Protein AF-A0A6N7Y7S5-F1 (afdb_monomer_lite)

Radius of gyration: 32.31 Å; chains: 1; bounding box: 76×88×110 Å

Foldseek 3Di:
DEDALEEQAPLPAEEDDDPDDDDDDPPPFQQERYEFLAEYEYFQAEQAHGGGVPALQGYESYEAEPNGAYEYALAEFDSGRNANYDYPDAYHYDYAYEGECDDNPHPHHDPQCFDDDPDPGDSRDRDPPGPQAQRGACPDPSQAAAAPVRHGGPCDRHAGRHRDHAQWAKDKDWAPFAQFKTKIFMKTTHQDWWKKFKWKDLDPVDTDTFFDIDIHHHRDICPRPGMGIGGRHHGQGKMKMWMKTWHPADDPRHTDIDTHDIDIDTHHHDDPPPDDDDDDDDDDDDDDDDPDQFDWDKDFPDWDDDPVDIDTDIDTGHPPPDDDDDDDDDDWAFDDDVVRGPGTPDDPPDDDDDDDQFDDDDDDDPPDDDDDDTDGDPVNVVVCVVVQKDKDKDFDDDPNHTDDIDIDIDGDDDPDDDDPDDD

pLDDT: mean 79.61, std 14.26, range [39.38, 97.5]

Secondary structure (DSSP, 8-state):
-EEES-EE-TT---EE--SSS------TT---SEEESSEEEEES-EEE----TT-SSS-EEEE--TT-EEEEES-EEES-SSEEEESSSPPEE-S--EEES--S--SB-S---PPP--SSS---PPPTT-TTTT-B-TTSGGGSSB-TTS-BS-SSSSBPSSS----EEEEEEEES--SS-EEEEEEEEESS-EEEEEEEEEETTEEEEEEEEEEE-TTEEEEEEEEEEE-SPPTT-EEEEEEEEEE--BTTBPPEEEE-PPEEEEPPPPP----PPPPP----PPPPPPP-----EEEEEEEEE-SS-EEEEEEEE-STT------------EEEETTEEEEES----PPP-------------TT-------PPPHHHHHHHHHHS-EEEEEEEEETTEEEEEEEEEE-PPPPPPPP----

Structure (mmCIF, N/CA/C/O backbone):
data_AF-A0A6N7Y7S5-F1
#
_entry.id   AF-A0A6N7Y7S5-F1
#
loop_
_atom_site.group_PDB
_atom_site.id
_atom_site.type_symbol
_atom_site.label_atom_id
_atom_site.label_alt_id
_atom_site.label_comp_id
_atom_site.label_asym_id
_atom_site.label_entity_id
_atom_site.label_seq_id
_atom_site.pdbx_PDB_ins_code
_atom_site.Cartn_x
_atom_site.Cartn_y
_atom_site.Cartn_z
_atom_site.occupancy
_atom_site.B_iso_or_equiv
_atom_site.auth_seq_id
_atom_site.auth_comp_id
_atom_site.auth_asym_id
_atom_site.auth_atom_id
_atom_site.pdbx_PDB_model_num
ATOM 1 N N . MET A 1 1 ? 24.677 -1.419 -17.074 1.00 74.38 1 MET A N 1
ATOM 2 C CA . MET A 1 1 ? 24.868 -0.514 -15.920 1.00 74.38 1 MET A CA 1
ATOM 3 C C . MET A 1 1 ? 23.608 -0.544 -15.072 1.00 74.38 1 MET A C 1
ATOM 5 O O . MET A 1 1 ? 22.525 -0.726 -15.621 1.00 74.38 1 MET A O 1
ATOM 9 N N . ALA A 1 2 ? 23.772 -0.437 -13.756 1.00 79.81 2 ALA A N 1
ATOM 10 C CA . ALA A 1 2 ? 22.671 -0.376 -12.804 1.00 79.81 2 ALA A CA 1
ATOM 11 C C . ALA A 1 2 ? 22.521 1.064 -12.305 1.00 79.81 2 ALA A C 1
ATOM 13 O O . ALA A 1 2 ? 23.523 1.727 -12.038 1.00 79.81 2 ALA A O 1
ATOM 14 N N . VAL A 1 3 ? 21.282 1.533 -12.224 1.00 82.44 3 VAL A N 1
ATOM 15 C CA . VAL A 1 3 ? 20.903 2.806 -11.618 1.00 82.44 3 VAL A CA 1
ATOM 16 C C . VAL A 1 3 ? 19.971 2.468 -10.469 1.00 82.44 3 VAL A C 1
ATOM 18 O O . VAL A 1 3 ? 18.962 1.795 -10.683 1.00 82.44 3 VAL A O 1
ATOM 21 N N . SER A 1 4 ? 20.323 2.932 -9.278 1.00 85.12 4 SER A N 1
ATOM 22 C CA . SER A 1 4 ? 19.567 2.679 -8.056 1.00 85.12 4 SER A CA 1
ATOM 23 C C . SER A 1 4 ? 19.145 3.998 -7.417 1.00 85.12 4 SER A C 1
ATOM 25 O O . SER A 1 4 ? 19.856 5.000 -7.561 1.00 85.12 4 SER A O 1
ATOM 27 N N . ASP A 1 5 ? 17.980 4.015 -6.767 1.00 80.56 5 ASP A N 1
ATOM 28 C CA . ASP A 1 5 ? 17.544 5.089 -5.858 1.00 80.56 5 ASP A CA 1
ATOM 29 C C . ASP A 1 5 ? 17.634 6.493 -6.481 1.00 80.56 5 ASP A C 1
ATOM 31 O O . ASP A 1 5 ? 18.058 7.476 -5.871 1.00 80.56 5 ASP A O 1
ATOM 35 N N . SER A 1 6 ? 17.280 6.589 -7.765 1.00 84.44 6 SER A N 1
ATOM 36 C CA . SER A 1 6 ? 17.500 7.786 -8.576 1.00 84.44 6 SER A CA 1
ATOM 37 C C . SER A 1 6 ? 16.208 8.356 -9.142 1.00 84.44 6 SER A C 1
ATOM 39 O O . SER A 1 6 ? 15.265 7.630 -9.444 1.00 84.44 6 SER A O 1
ATOM 41 N N . THR A 1 7 ? 16.182 9.675 -9.336 1.00 84.44 7 THR A N 1
ATOM 42 C CA . THR A 1 7 ? 15.097 10.356 -10.046 1.00 84.44 7 THR A CA 1
ATOM 43 C C . THR A 1 7 ? 15.572 10.767 -11.432 1.00 84.44 7 THR A C 1
ATOM 45 O O . THR A 1 7 ? 16.538 11.521 -11.554 1.00 84.44 7 THR A O 1
ATOM 48 N N . ILE A 1 8 ? 14.873 10.291 -12.461 1.00 85.69 8 ILE A N 1
ATOM 49 C CA . ILE A 1 8 ? 15.098 10.615 -13.870 1.00 85.69 8 ILE A CA 1
ATOM 50 C C . ILE A 1 8 ? 13.936 11.486 -14.356 1.00 85.69 8 ILE A C 1
ATOM 52 O O . ILE A 1 8 ? 12.806 11.010 -14.486 1.00 85.69 8 ILE A O 1
ATOM 56 N N . THR A 1 9 ? 14.221 12.765 -14.598 1.00 80.56 9 THR A N 1
ATOM 57 C CA . THR A 1 9 ? 13.227 13.792 -14.941 1.00 80.56 9 THR A CA 1
ATOM 58 C C . THR A 1 9 ? 13.807 14.847 -15.873 1.00 80.56 9 THR A C 1
ATOM 60 O O . THR A 1 9 ? 15.029 14.981 -15.980 1.00 80.56 9 THR A O 1
ATOM 63 N N . GLU A 1 10 ? 12.931 15.610 -16.533 1.00 68.44 10 GLU A N 1
ATOM 64 C CA . GLU A 1 10 ? 13.286 16.744 -17.402 1.00 68.44 10 GLU A CA 1
ATOM 65 C C . GLU A 1 10 ? 14.300 16.390 -18.502 1.00 68.44 10 GLU A C 1
ATOM 67 O O . GLU A 1 10 ? 15.101 17.225 -18.922 1.00 68.44 10 GLU A O 1
ATOM 72 N N . ASN A 1 11 ? 14.303 15.138 -18.966 1.00 66.44 11 ASN A N 1
ATOM 73 C CA . ASN A 1 11 ? 15.249 14.628 -19.965 1.00 66.44 11 ASN A CA 1
ATOM 74 C C . ASN A 1 11 ? 16.721 14.628 -19.516 1.00 66.44 11 ASN A C 1
ATOM 76 O O . ASN A 1 11 ? 17.601 14.419 -20.359 1.00 66.44 11 ASN A O 1
ATOM 80 N N . ARG A 1 12 ? 17.003 14.838 -18.219 1.00 59.28 12 ARG A N 1
ATOM 81 C CA . ARG A 1 12 ? 18.354 14.825 -17.620 1.00 59.28 12 ARG A CA 1
ATOM 82 C C . ARG A 1 12 ? 18.854 13.414 -17.276 1.00 59.28 12 ARG A C 1
ATOM 84 O O . ARG A 1 12 ? 19.625 13.252 -16.334 1.00 59.28 12 ARG A O 1
ATOM 91 N N . GLY A 1 13 ? 18.346 12.381 -17.941 1.00 61.25 13 GLY A N 1
ATOM 92 C CA . GLY A 1 13 ? 18.561 11.011 -17.489 1.00 61.25 13 GLY A CA 1
ATOM 93 C C . GLY A 1 13 ? 19.806 10.316 -18.026 1.00 61.25 13 GLY A C 1
ATOM 94 O O . GLY A 1 13 ? 20.818 10.946 -18.326 1.00 61.25 13 GLY A O 1
ATOM 95 N N . VAL A 1 14 ? 19.744 8.985 -18.033 1.00 58.94 14 VAL A N 1
ATOM 96 C CA . VAL A 1 14 ? 20.901 8.088 -18.142 1.00 58.94 14 VAL A CA 1
ATOM 97 C C . VAL A 1 14 ? 20.966 7.470 -19.537 1.00 58.94 14 VAL A C 1
ATOM 99 O O . VAL A 1 14 ? 20.040 6.769 -19.949 1.00 58.94 14 VAL A O 1
ATOM 102 N N . ASP A 1 15 ? 22.094 7.670 -20.219 1.00 60.06 15 ASP A N 1
ATOM 103 C CA . ASP A 1 15 ? 22.395 7.054 -21.511 1.00 60.06 15 ASP A CA 1
ATOM 104 C C . ASP A 1 15 ? 23.381 5.891 -21.317 1.00 60.06 15 ASP A C 1
ATOM 106 O O . ASP A 1 15 ? 24.509 6.088 -20.860 1.00 60.06 15 ASP A O 1
ATOM 110 N N . ILE A 1 16 ? 22.976 4.665 -21.674 1.00 56.81 16 ILE A N 1
ATOM 111 C CA . ILE A 1 16 ? 23.876 3.501 -21.678 1.00 56.81 16 ILE A CA 1
ATOM 112 C C . ILE A 1 16 ? 24.159 3.082 -23.115 1.00 56.81 16 ILE A C 1
ATOM 114 O O . ILE A 1 16 ? 23.299 2.517 -23.794 1.00 56.81 16 ILE A O 1
ATOM 118 N N . VAL A 1 17 ? 25.407 3.285 -23.536 1.00 52.34 17 VAL A N 1
ATOM 119 C CA . VAL A 1 17 ? 25.946 2.823 -24.821 1.00 52.34 17 VAL A CA 1
ATOM 120 C C . VAL A 1 17 ? 26.810 1.570 -24.579 1.00 52.34 17 VAL A C 1
ATOM 122 O O . VAL A 1 17 ? 27.576 1.551 -23.612 1.00 52.34 17 VAL A O 1
ATOM 125 N N . PRO A 1 18 ? 26.698 0.494 -25.384 1.00 45.72 18 PRO A N 1
ATOM 126 C CA . PRO A 1 18 ? 27.537 -0.695 -25.224 1.00 45.72 18 PRO A CA 1
ATOM 127 C C . PRO A 1 18 ? 29.021 -0.413 -25.522 1.00 45.72 18 PRO A C 1
ATOM 129 O O . PRO A 1 18 ? 29.361 0.452 -26.324 1.00 45.72 18 PRO A O 1
ATOM 132 N N . ALA A 1 19 ? 29.911 -1.187 -24.890 1.00 45.06 19 ALA A N 1
ATOM 133 C CA . ALA A 1 19 ? 31.362 -0.969 -24.887 1.00 45.06 19 ALA A CA 1
ATOM 134 C C . ALA A 1 19 ? 32.090 -1.246 -26.225 1.00 45.06 19 ALA A C 1
ATOM 136 O O . ALA A 1 19 ? 33.309 -1.113 -26.282 1.00 45.06 19 ALA A O 1
ATOM 137 N N . ALA A 1 20 ? 31.396 -1.621 -27.305 1.00 40.53 20 ALA A N 1
ATOM 138 C CA . ALA A 1 20 ? 32.032 -1.845 -28.603 1.00 40.53 20 ALA A CA 1
ATOM 139 C C . ALA A 1 20 ? 31.062 -1.629 -29.777 1.00 40.53 20 ALA A C 1
ATOM 141 O O . ALA A 1 20 ? 30.083 -2.356 -29.906 1.00 40.53 20 ALA A O 1
ATOM 142 N N . GLY A 1 21 ? 31.401 -0.681 -30.661 1.00 43.31 21 GLY A N 1
ATOM 143 C CA . GLY A 1 21 ? 30.935 -0.630 -32.054 1.00 43.31 21 GLY A CA 1
ATOM 144 C C . GLY A 1 21 ? 29.543 -0.034 -32.304 1.00 43.31 21 GLY A C 1
ATOM 145 O O . GLY A 1 21 ? 28.537 -0.707 -32.136 1.00 43.31 21 GLY A O 1
ATOM 146 N N . GLN A 1 22 ? 29.530 1.224 -32.763 1.00 50.66 22 GLN A N 1
ATOM 147 C CA . GLN A 1 22 ? 28.473 1.951 -33.499 1.00 50.66 22 GLN A CA 1
ATOM 148 C C . GLN A 1 22 ? 27.011 1.454 -33.378 1.00 50.66 22 GLN A C 1
ATOM 150 O O . GLN A 1 22 ? 26.547 0.628 -34.158 1.00 50.66 22 GLN A O 1
ATOM 155 N N . VAL A 1 23 ? 26.242 2.108 -32.504 1.00 47.88 23 VAL A N 1
ATOM 156 C CA . VAL A 1 23 ? 24.767 2.219 -32.541 1.00 47.88 23 VAL A CA 1
ATOM 157 C C . VAL A 1 23 ? 24.450 3.707 -32.306 1.00 47.88 23 VAL A C 1
ATOM 159 O O . VAL A 1 23 ? 25.206 4.347 -31.568 1.00 47.88 23 VAL A O 1
ATOM 162 N N . PRO A 1 24 ? 23.445 4.303 -32.986 1.00 48.78 24 PRO A N 1
ATOM 163 C CA . PRO A 1 24 ? 23.328 5.752 -33.128 1.00 48.78 24 PRO A CA 1
ATOM 164 C C . PRO A 1 24 ? 23.292 6.450 -31.773 1.00 48.78 24 PRO A C 1
ATOM 166 O O . PRO A 1 24 ? 22.619 5.996 -30.845 1.00 48.78 24 PRO A O 1
ATOM 169 N N . ALA A 1 25 ? 24.008 7.574 -31.692 1.00 51.72 25 ALA A N 1
ATOM 170 C CA . ALA A 1 25 ? 23.826 8.553 -30.632 1.00 51.72 25 ALA A CA 1
ATOM 171 C C . ALA A 1 25 ? 22.325 8.769 -30.396 1.00 51.72 25 ALA A C 1
ATOM 173 O O . ALA A 1 25 ? 21.557 8.750 -31.366 1.00 51.72 25 ALA A O 1
ATOM 174 N N . ARG A 1 26 ? 21.923 8.960 -29.128 1.00 58.78 26 ARG A N 1
ATOM 175 C CA . ARG A 1 26 ? 20.550 9.321 -28.746 1.00 58.78 26 ARG A CA 1
ATOM 176 C C . ARG A 1 26 ? 20.008 10.293 -29.797 1.00 58.78 26 ARG A C 1
ATOM 178 O O . ARG A 1 26 ? 20.621 11.352 -29.967 1.00 58.78 26 ARG A O 1
ATOM 185 N N . PRO A 1 27 ? 18.951 9.941 -30.554 1.00 57.91 27 PRO A N 1
ATOM 186 C CA . PRO A 1 27 ? 18.472 10.820 -31.604 1.00 57.91 27 PRO A CA 1
ATOM 187 C C . PRO A 1 27 ? 18.160 12.172 -30.967 1.00 57.91 27 PRO A C 1
ATOM 189 O O . PRO A 1 27 ? 17.382 12.256 -30.009 1.00 57.91 27 PRO A O 1
ATOM 192 N N . ALA A 1 28 ? 18.861 13.212 -31.419 1.00 57.22 28 ALA A N 1
ATOM 193 C CA . ALA A 1 28 ? 18.801 14.513 -30.777 1.00 57.22 28 ALA A CA 1
ATOM 194 C C . ALA A 1 28 ? 17.340 14.986 -30.725 1.00 57.22 28 ALA A C 1
ATOM 196 O O . ALA A 1 28 ? 16.651 15.039 -31.743 1.00 57.22 28 ALA A O 1
ATOM 197 N N . GLY A 1 29 ? 16.861 15.319 -29.524 1.00 61.16 29 GLY A N 1
ATOM 198 C CA . GLY A 1 29 ? 15.544 15.924 -29.341 1.00 61.16 29 GLY A CA 1
ATOM 199 C C . GLY A 1 29 ? 14.352 14.970 -29.229 1.00 61.16 29 GLY A C 1
ATOM 200 O O . GLY A 1 29 ? 13.237 15.442 -29.429 1.00 61.16 29 GLY A O 1
ATOM 201 N N . LEU A 1 30 ? 14.529 13.685 -28.893 1.00 67.69 30 LEU A N 1
ATOM 202 C CA . LEU A 1 30 ? 13.389 12.813 -28.550 1.00 67.69 30 LEU A CA 1
ATOM 203 C C . LEU A 1 30 ? 12.835 13.054 -27.138 1.00 67.69 30 LEU A C 1
ATOM 205 O O . LEU A 1 30 ? 11.641 12.882 -26.933 1.00 67.69 30 LEU A O 1
ATOM 209 N N . GLY A 1 31 ? 13.656 13.524 -26.192 1.00 74.00 31 GLY A N 1
ATOM 210 C CA . GLY A 1 31 ? 13.211 13.792 -24.817 1.00 74.00 31 GLY A CA 1
ATOM 211 C C . GLY A 1 31 ? 12.980 12.534 -23.980 1.00 74.00 31 GLY A C 1
ATOM 212 O O . GLY A 1 31 ? 12.105 12.522 -23.122 1.00 74.00 31 GLY A O 1
ATOM 213 N N . ASP A 1 32 ? 13.732 11.462 -24.248 1.00 82.75 32 ASP A N 1
ATOM 214 C CA . ASP A 1 32 ? 13.646 10.249 -23.434 1.00 82.75 32 ASP A CA 1
ATOM 215 C C . ASP A 1 32 ? 14.318 10.432 -22.069 1.00 82.75 32 ASP A C 1
ATOM 217 O O . ASP A 1 32 ? 15.355 11.090 -21.980 1.00 82.75 32 ASP A O 1
ATOM 221 N N . GLY A 1 33 ? 13.765 9.836 -21.015 1.00 83.06 33 GLY A N 1
ATOM 222 C CA . GLY A 1 33 ? 14.380 9.827 -19.689 1.00 83.06 33 GLY A CA 1
ATOM 223 C C . GLY A 1 33 ? 15.610 8.926 -19.646 1.00 83.06 33 GLY A C 1
ATOM 224 O O . GLY A 1 33 ? 16.704 9.384 -19.351 1.00 83.06 33 GLY A O 1
ATOM 225 N N . ALA A 1 34 ? 15.457 7.647 -19.966 1.00 87.69 34 ALA A N 1
ATOM 226 C CA . ALA A 1 34 ? 16.543 6.675 -20.010 1.00 87.69 34 ALA A CA 1
ATOM 227 C C . ALA A 1 34 ? 16.622 6.018 -21.390 1.00 87.69 34 ALA A C 1
ATOM 229 O O . ALA A 1 34 ? 15.603 5.570 -21.914 1.00 87.69 34 ALA A O 1
ATOM 230 N N . TYR A 1 35 ? 17.827 5.911 -21.953 1.00 86.50 35 TYR A N 1
ATOM 231 C CA . TYR A 1 35 ? 18.064 5.262 -23.244 1.00 86.50 35 TYR A CA 1
ATOM 232 C C . TYR A 1 35 ? 18.955 4.025 -23.067 1.00 86.50 35 TYR A C 1
ATOM 234 O O . TYR A 1 35 ? 20.133 4.118 -22.712 1.00 86.50 35 TYR A O 1
ATOM 242 N N . ALA A 1 36 ? 18.383 2.842 -23.301 1.00 87.19 36 ALA A N 1
ATOM 243 C CA . ALA A 1 36 ? 18.992 1.555 -22.975 1.00 87.19 36 ALA A CA 1
ATOM 244 C C . ALA A 1 36 ? 19.495 0.803 -24.220 1.00 87.19 36 ALA A C 1
ATOM 246 O O . ALA A 1 36 ? 18.997 -0.275 -24.529 1.00 87.19 36 ALA A O 1
ATOM 247 N N . ALA A 1 37 ? 20.485 1.345 -24.942 1.00 80.94 37 ALA A N 1
ATOM 248 C CA . ALA A 1 37 ? 21.105 0.649 -26.083 1.00 80.94 37 ALA A CA 1
ATOM 249 C C . ALA A 1 37 ? 22.020 -0.520 -25.674 1.00 80.94 37 ALA A C 1
ATOM 251 O O . ALA A 1 37 ? 22.320 -1.386 -26.492 1.00 80.94 37 ALA A O 1
ATOM 252 N N . GLY A 1 38 ? 22.458 -0.550 -24.413 1.00 81.88 38 GLY A N 1
ATOM 253 C CA . GLY A 1 38 ? 23.060 -1.715 -23.759 1.00 81.88 38 GLY A CA 1
ATOM 254 C C . GLY A 1 38 ? 22.112 -2.358 -22.739 1.00 81.88 38 GLY A C 1
ATOM 255 O O . GLY A 1 38 ? 20.896 -2.220 -22.827 1.00 81.88 38 GLY A O 1
ATOM 256 N N . THR A 1 39 ? 22.662 -3.049 -21.737 1.00 87.50 39 THR A N 1
ATOM 257 C CA . THR A 1 39 ? 21.876 -3.550 -20.595 1.00 87.50 39 THR A CA 1
ATOM 258 C C . THR A 1 39 ? 21.743 -2.481 -19.510 1.00 87.50 39 THR A C 1
ATOM 260 O O . THR A 1 39 ? 22.744 -2.068 -18.913 1.00 87.50 39 THR A O 1
ATOM 263 N N . LEU A 1 40 ? 20.505 -2.073 -19.235 1.00 88.56 40 LEU A N 1
ATOM 264 C CA . LEU A 1 40 ? 20.101 -1.175 -18.155 1.00 88.56 40 LEU A CA 1
ATOM 265 C C . LEU A 1 40 ? 19.357 -1.959 -17.066 1.00 88.56 40 LEU A C 1
ATOM 267 O O . LEU A 1 40 ? 18.419 -2.698 -17.357 1.00 88.56 40 LEU A O 1
ATOM 271 N N . THR A 1 41 ? 19.720 -1.745 -15.808 1.00 91.75 41 THR A N 1
ATOM 272 C CA . THR A 1 41 ? 18.894 -2.155 -14.665 1.00 91.75 41 THR A CA 1
ATOM 273 C C . THR A 1 41 ? 18.502 -0.909 -13.893 1.00 91.75 41 THR A C 1
ATOM 275 O O . THR A 1 41 ? 19.378 -0.122 -13.539 1.00 91.75 41 THR A O 1
ATOM 278 N N . LEU A 1 42 ? 17.205 -0.731 -13.656 1.00 91.50 42 LEU A N 1
ATOM 279 C CA . LEU A 1 42 ? 16.669 0.304 -12.782 1.00 91.50 42 LEU A CA 1
ATOM 280 C C . LEU A 1 42 ? 16.148 -0.356 -11.512 1.00 91.50 42 LEU A C 1
ATOM 282 O O . LEU A 1 42 ? 15.277 -1.226 -11.584 1.00 91.50 42 LEU A O 1
ATOM 286 N N . ASP A 1 43 ? 16.686 0.076 -10.381 1.00 92.25 43 ASP A N 1
ATOM 287 C CA . ASP A 1 43 ? 16.325 -0.402 -9.056 1.00 92.25 43 ASP A CA 1
ATOM 288 C C . ASP A 1 43 ? 15.853 0.772 -8.192 1.00 92.25 43 ASP A C 1
ATOM 290 O O . ASP A 1 43 ? 16.470 1.836 -8.226 1.00 92.25 43 ASP A O 1
ATOM 294 N N . GLY A 1 44 ? 14.720 0.643 -7.503 1.00 90.56 44 GLY A N 1
ATOM 295 C CA . GLY A 1 44 ? 14.198 1.699 -6.625 1.00 90.56 44 GLY A CA 1
ATOM 296 C C . GLY A 1 44 ? 14.195 3.093 -7.268 1.00 90.56 44 GLY A C 1
ATOM 297 O O . GLY A 1 44 ? 14.597 4.056 -6.638 1.00 90.56 44 GLY A O 1
ATOM 298 N N . THR A 1 45 ? 13.853 3.223 -8.554 1.00 91.31 45 THR A N 1
ATOM 299 C CA . THR A 1 45 ? 14.074 4.454 -9.346 1.00 91.31 45 THR A CA 1
ATOM 300 C C . THR A 1 45 ? 12.747 5.080 -9.775 1.00 91.31 45 THR A C 1
ATOM 302 O O . THR A 1 45 ? 11.822 4.373 -10.181 1.00 91.31 45 THR A O 1
ATOM 305 N N . THR A 1 46 ? 12.648 6.413 -9.729 1.00 91.06 46 THR A N 1
ATOM 306 C CA . THR A 1 46 ? 11.500 7.167 -10.262 1.00 91.06 46 THR A CA 1
ATOM 307 C C . THR A 1 46 ? 11.844 7.734 -11.638 1.00 91.06 46 THR A C 1
ATOM 309 O O . THR A 1 46 ? 12.817 8.473 -11.774 1.00 91.06 46 THR A O 1
ATOM 312 N N . VAL A 1 47 ? 11.030 7.436 -12.652 1.00 90.94 47 VAL A N 1
ATOM 313 C CA . VAL A 1 47 ? 11.169 7.963 -14.020 1.00 90.94 47 VAL A CA 1
ATOM 314 C C . VAL A 1 47 ? 9.907 8.725 -14.403 1.00 90.94 47 VAL A C 1
ATOM 316 O O . VAL A 1 47 ? 8.879 8.121 -14.721 1.00 90.94 47 VAL A O 1
ATOM 319 N N . ALA A 1 48 ? 9.960 10.054 -14.382 1.00 88.44 48 ALA A N 1
ATOM 320 C CA . ALA A 1 48 ? 8.780 10.860 -14.667 1.00 88.44 48 ALA A CA 1
ATOM 321 C C . ALA A 1 48 ? 9.087 12.187 -15.343 1.00 88.44 48 ALA A C 1
ATOM 323 O O . ALA A 1 48 ? 10.210 12.670 -15.287 1.00 88.44 48 ALA A O 1
ATOM 324 N N . TYR A 1 49 ? 8.063 12.783 -15.955 1.00 85.12 49 TYR A N 1
ATOM 325 C CA . TYR A 1 49 ? 8.136 14.102 -16.589 1.00 85.12 49 TYR A CA 1
ATOM 326 C C . TYR A 1 49 ? 9.203 14.220 -17.691 1.00 85.12 49 TYR A C 1
ATOM 328 O O . TYR A 1 49 ? 9.642 15.323 -18.021 1.00 85.12 49 TYR A O 1
ATOM 336 N N . ASN A 1 50 ? 9.592 13.102 -18.310 1.00 84.75 50 ASN A N 1
ATOM 337 C CA . ASN A 1 50 ? 10.470 13.097 -19.479 1.00 84.75 50 ASN A CA 1
ATOM 338 C C . ASN A 1 50 ? 9.631 13.256 -20.744 1.00 84.75 50 ASN A C 1
ATOM 340 O O . ASN A 1 50 ? 8.659 12.529 -20.954 1.00 84.75 50 ASN A O 1
ATOM 344 N N . HIS A 1 51 ? 9.964 14.265 -21.534 1.00 82.69 51 HIS A N 1
ATOM 345 C CA . HIS A 1 51 ? 9.222 14.665 -22.717 1.00 82.69 51 HIS A CA 1
ATOM 346 C C . HIS A 1 51 ? 10.099 15.556 -23.595 1.00 82.69 51 HIS A C 1
ATOM 348 O O . HIS A 1 51 ? 10.903 16.345 -23.103 1.00 82.69 51 HIS A O 1
ATOM 354 N N . ARG A 1 52 ? 9.932 15.498 -24.912 1.00 82.19 52 ARG A N 1
ATOM 355 C CA . ARG A 1 52 ? 10.637 16.385 -25.841 1.00 82.19 52 ARG A CA 1
ATOM 356 C C . ARG A 1 52 ? 10.386 17.855 -25.476 1.00 82.19 52 ARG A C 1
ATOM 358 O O . ARG A 1 52 ? 9.229 18.232 -25.301 1.00 82.19 52 ARG A O 1
ATOM 365 N N . PRO A 1 53 ? 11.416 18.722 -25.448 1.00 75.62 53 PRO A N 1
ATOM 366 C CA . PRO A 1 53 ? 11.203 20.155 -25.263 1.00 75.62 53 PRO A CA 1
ATOM 367 C C . PRO A 1 53 ? 10.150 20.698 -26.242 1.00 75.62 53 PRO A C 1
ATOM 369 O O . PRO A 1 53 ? 10.261 20.506 -27.454 1.00 75.62 53 PRO A O 1
ATOM 372 N N . GLY A 1 54 ? 9.102 21.333 -25.709 1.00 71.50 54 GLY A N 1
ATOM 373 C CA . GLY A 1 54 ? 7.981 21.857 -26.498 1.00 71.50 54 GLY A CA 1
ATOM 374 C C . GLY A 1 54 ? 6.917 20.830 -26.913 1.00 71.50 54 GLY A C 1
ATOM 375 O O . GLY A 1 54 ? 6.042 21.169 -27.705 1.00 71.50 54 GLY A O 1
ATOM 376 N N . SER A 1 55 ? 6.954 19.590 -26.410 1.00 71.50 55 SER A N 1
ATOM 377 C CA . SER A 1 55 ? 5.906 18.590 -26.644 1.00 71.50 55 SER A CA 1
ATOM 378 C C . SER A 1 55 ? 5.658 17.717 -25.419 1.00 71.50 55 SER A C 1
ATOM 380 O O . SER A 1 55 ? 6.569 17.078 -24.913 1.00 71.50 55 SER A O 1
ATOM 382 N N . THR A 1 56 ? 4.401 17.607 -24.992 1.00 70.12 56 THR A N 1
ATOM 383 C CA . THR A 1 56 ? 3.964 16.684 -23.929 1.00 70.12 56 THR A CA 1
ATOM 384 C C . THR A 1 56 ? 3.560 15.308 -24.455 1.00 70.12 56 THR A C 1
ATOM 386 O O . THR A 1 56 ? 3.093 14.480 -23.687 1.00 70.12 56 THR A O 1
ATOM 389 N N . THR A 1 57 ? 3.700 15.057 -25.759 1.00 74.69 57 THR A N 1
ATOM 390 C CA . THR A 1 57 ? 3.229 13.824 -26.424 1.00 7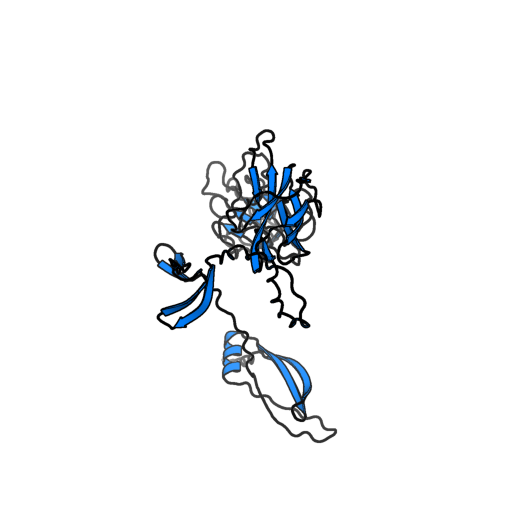4.69 57 THR A CA 1
ATOM 391 C C . THR A 1 57 ? 4.348 13.061 -27.125 1.00 74.69 57 THR A C 1
ATOM 393 O O . THR A 1 57 ? 4.102 12.042 -27.763 1.00 74.69 57 THR A O 1
ATOM 396 N N . VAL A 1 58 ? 5.583 13.558 -27.032 1.00 73.00 58 VAL A N 1
ATOM 397 C CA . VAL A 1 58 ? 6.777 12.984 -27.660 1.00 73.00 58 VAL A CA 1
ATOM 398 C C . VAL A 1 58 ? 7.835 12.795 -26.577 1.00 73.00 58 VAL A C 1
ATOM 400 O O . VAL A 1 58 ? 7.980 13.661 -25.717 1.00 73.00 58 VAL A O 1
ATOM 403 N N . GLY A 1 59 ? 8.558 11.677 -26.626 1.00 76.56 59 GLY A N 1
ATOM 404 C CA . GLY A 1 59 ? 9.561 11.293 -25.629 1.00 76.56 59 GLY A CA 1
ATOM 405 C C . GLY A 1 59 ? 9.017 10.315 -24.601 1.00 76.56 59 GLY A C 1
ATOM 406 O O . GLY A 1 59 ? 7.881 10.443 -24.141 1.00 76.56 59 GLY A O 1
ATOM 407 N N . SER A 1 60 ? 9.815 9.302 -24.285 1.00 87.06 60 SER A N 1
ATOM 408 C CA . SER A 1 60 ? 9.446 8.233 -23.367 1.00 87.06 60 SER A CA 1
ATOM 409 C C . SER A 1 60 ? 10.165 8.344 -22.024 1.00 87.06 60 SER A C 1
ATOM 411 O O . SER A 1 60 ? 11.208 8.975 -21.897 1.00 87.06 60 SER A O 1
ATOM 413 N N . GLY A 1 61 ? 9.633 7.709 -20.983 1.00 89.12 61 GLY A N 1
ATOM 414 C CA . GLY A 1 61 ? 10.389 7.542 -19.743 1.00 89.12 61 GLY A CA 1
ATOM 415 C C . GLY A 1 61 ? 11.643 6.702 -19.983 1.00 89.12 61 GLY A C 1
ATOM 416 O O . GLY A 1 61 ? 12.745 7.114 -19.637 1.00 89.12 61 GLY A O 1
ATOM 417 N N . ILE A 1 62 ? 11.469 5.531 -20.594 1.00 91.25 62 ILE A N 1
ATOM 418 C CA . ILE A 1 62 ? 12.510 4.532 -20.839 1.00 91.25 62 ILE A CA 1
ATOM 419 C C . ILE A 1 62 ? 12.390 4.047 -22.288 1.00 91.25 62 ILE A C 1
ATOM 421 O O . ILE A 1 62 ? 11.417 3.379 -22.634 1.00 91.25 62 ILE A O 1
ATOM 425 N N . HIS A 1 63 ? 13.394 4.319 -23.116 1.00 89.75 63 HIS A N 1
ATOM 426 C CA . HIS A 1 63 ? 13.465 3.826 -24.488 1.00 89.75 63 HIS A CA 1
ATOM 427 C C . HIS A 1 63 ? 14.468 2.672 -24.599 1.00 89.75 63 HIS A C 1
ATOM 429 O O . HIS A 1 63 ? 15.641 2.816 -24.236 1.00 89.75 63 HIS A O 1
ATOM 435 N N . VAL A 1 64 ? 14.026 1.529 -25.131 1.00 89.19 64 VAL A N 1
ATOM 436 C CA . VAL A 1 64 ? 14.876 0.352 -25.366 1.00 89.19 64 VAL A CA 1
ATOM 437 C C . VAL A 1 64 ? 14.952 0.057 -26.870 1.00 89.19 64 VAL A C 1
ATOM 439 O O . VAL A 1 64 ? 14.058 -0.596 -27.418 1.00 89.19 64 VAL A O 1
ATOM 442 N N . PRO A 1 65 ? 16.006 0.522 -27.567 1.00 87.06 65 PRO A N 1
ATOM 443 C CA . PRO A 1 65 ? 16.168 0.286 -28.995 1.00 87.06 65 PRO A CA 1
ATOM 444 C C . PRO A 1 65 ? 16.525 -1.182 -29.280 1.00 87.06 65 PRO A C 1
ATOM 446 O O . PRO A 1 65 ? 16.800 -1.982 -28.381 1.00 87.06 65 PRO A O 1
ATOM 449 N N . ALA A 1 66 ? 16.563 -1.548 -30.562 1.00 86.44 66 ALA A N 1
ATOM 450 C CA . ALA A 1 66 ? 17.019 -2.872 -30.979 1.00 86.44 66 ALA A CA 1
ATOM 451 C C . ALA A 1 66 ? 18.456 -3.142 -30.491 1.00 86.44 66 ALA A C 1
ATOM 453 O O . ALA A 1 66 ? 19.331 -2.289 -30.616 1.00 86.44 66 ALA A O 1
ATOM 454 N N . GLY A 1 67 ? 18.691 -4.336 -29.936 1.00 83.75 67 GLY A N 1
ATOM 455 C CA . GLY A 1 67 ? 19.976 -4.716 -29.330 1.00 83.75 67 GLY A CA 1
ATOM 456 C C . GLY A 1 67 ? 20.144 -4.290 -27.865 1.00 83.75 67 GLY A C 1
ATOM 457 O O . GLY A 1 67 ? 21.070 -4.760 -27.207 1.00 83.75 67 GLY A O 1
ATOM 458 N N . GLY A 1 68 ? 19.229 -3.468 -27.346 1.00 87.12 68 GLY A N 1
ATOM 459 C CA . GLY A 1 68 ? 19.174 -3.050 -25.951 1.00 87.12 68 GLY A CA 1
ATOM 460 C C . GLY A 1 68 ? 18.433 -4.020 -25.031 1.00 87.12 68 GLY A C 1
ATOM 461 O O . GLY A 1 68 ? 17.751 -4.946 -25.472 1.00 87.12 68 GLY A O 1
ATOM 462 N N . SER A 1 69 ? 18.544 -3.794 -23.723 1.00 90.50 69 SER A N 1
ATOM 463 C CA . SER A 1 69 ? 17.696 -4.441 -22.714 1.00 90.50 69 SER A CA 1
ATOM 464 C C . SER A 1 69 ? 17.548 -3.550 -21.487 1.00 90.50 69 SER A C 1
ATOM 466 O O . SER A 1 69 ? 18.511 -2.921 -21.055 1.00 90.50 69 SER A O 1
ATOM 468 N N . ALA A 1 70 ? 16.357 -3.525 -20.893 1.00 91.69 70 ALA A N 1
ATOM 469 C CA . ALA A 1 70 ? 16.120 -2.859 -19.620 1.00 91.69 70 ALA A CA 1
ATOM 470 C C . ALA A 1 70 ? 15.376 -3.792 -18.661 1.00 91.69 70 ALA A C 1
ATOM 472 O O . ALA A 1 70 ? 14.452 -4.489 -19.078 1.00 91.69 70 ALA A O 1
ATOM 473 N N . THR A 1 71 ? 15.782 -3.814 -17.393 1.00 94.25 71 THR A N 1
ATOM 474 C CA . THR A 1 71 ? 15.109 -4.549 -16.312 1.00 94.25 71 THR A CA 1
ATOM 475 C C . THR A 1 71 ? 14.691 -3.575 -15.220 1.00 94.25 71 THR A C 1
ATOM 477 O O . THR A 1 71 ? 15.514 -2.777 -14.774 1.00 94.25 71 THR A O 1
ATOM 480 N N . LEU A 1 72 ? 13.428 -3.638 -14.795 1.00 94.06 72 LEU A N 1
ATOM 481 C CA . LEU A 1 72 ? 12.864 -2.783 -13.751 1.00 94.06 72 LEU A CA 1
ATOM 482 C C . LEU A 1 72 ? 12.571 -3.586 -12.489 1.00 94.06 72 LEU A C 1
ATOM 484 O O . LEU A 1 72 ? 11.946 -4.649 -12.548 1.00 94.06 72 LEU A O 1
ATOM 488 N N . ARG A 1 73 ? 12.960 -3.024 -11.351 1.00 93.94 73 ARG A N 1
ATOM 489 C CA . ARG A 1 73 ? 12.677 -3.525 -10.011 1.00 93.94 73 ARG A CA 1
ATOM 490 C C . ARG A 1 73 ? 12.396 -2.335 -9.099 1.00 93.94 73 ARG A C 1
ATOM 492 O O . ARG A 1 73 ? 13.120 -1.350 -9.128 1.00 93.94 73 ARG A O 1
ATOM 499 N N . ALA A 1 74 ? 11.303 -2.391 -8.346 1.00 94.44 74 ALA A N 1
ATOM 500 C CA . ALA A 1 74 ? 10.834 -1.288 -7.508 1.00 94.44 74 ALA A CA 1
ATOM 501 C C . ALA A 1 74 ? 10.722 0.077 -8.229 1.00 94.44 74 ALA A C 1
ATOM 503 O O . ALA A 1 74 ? 10.868 1.132 -7.614 1.00 94.44 74 ALA A O 1
ATOM 504 N N . VAL A 1 75 ? 10.464 0.080 -9.542 1.00 94.69 75 VAL A N 1
ATOM 505 C CA . VAL A 1 75 ? 10.436 1.306 -10.353 1.00 94.69 75 VAL A CA 1
ATOM 506 C C . VAL A 1 75 ? 9.056 1.948 -10.333 1.00 94.69 75 VAL A C 1
ATOM 508 O O . VAL A 1 75 ? 8.034 1.267 -10.452 1.00 94.69 75 VAL A O 1
ATOM 511 N N . LEU A 1 76 ? 9.043 3.278 -10.269 1.00 94.00 76 LEU A N 1
ATOM 512 C CA . LEU A 1 76 ? 7.864 4.107 -10.482 1.00 94.00 76 LEU A CA 1
ATOM 513 C C . LEU A 1 76 ? 8.047 4.913 -11.774 1.00 94.00 76 LEU A C 1
ATOM 515 O O . LEU A 1 76 ? 8.845 5.846 -11.818 1.00 94.00 76 LEU A O 1
ATOM 519 N N . ALA A 1 77 ? 7.293 4.577 -12.823 1.00 92.94 77 ALA A N 1
ATOM 520 C CA . ALA A 1 77 ? 7.292 5.315 -14.083 1.00 92.94 77 ALA A CA 1
ATOM 521 C C . ALA A 1 77 ? 5.934 5.988 -14.339 1.00 92.94 77 ALA A C 1
ATOM 523 O O . ALA A 1 77 ? 4.906 5.309 -14.418 1.00 92.94 77 ALA A O 1
ATOM 524 N N . SER A 1 78 ? 5.907 7.317 -14.468 1.00 90.81 78 SER A N 1
ATOM 525 C CA . SER A 1 78 ? 4.658 8.058 -14.688 1.00 90.81 78 SER A CA 1
ATOM 526 C C . SER A 1 78 ? 4.862 9.398 -15.369 1.00 90.81 78 SER A C 1
ATOM 528 O O . SER A 1 78 ? 5.944 9.960 -15.317 1.00 90.81 78 SER A O 1
ATOM 530 N N . SER A 1 79 ? 3.800 9.950 -15.956 1.00 87.44 79 SER A N 1
ATOM 531 C CA . SER A 1 79 ? 3.778 11.345 -16.426 1.00 87.44 79 SER A CA 1
ATOM 532 C C . SER A 1 79 ? 4.882 11.682 -17.442 1.00 87.44 79 SER A C 1
ATOM 534 O O . SER A 1 79 ? 5.322 12.825 -17.522 1.00 87.44 79 SER A O 1
ATOM 536 N N . ASN A 1 80 ? 5.357 10.689 -18.196 1.00 86.94 80 ASN A N 1
ATOM 537 C CA . ASN A 1 80 ? 6.248 10.887 -19.339 1.00 86.94 80 ASN A CA 1
ATOM 538 C C . ASN A 1 80 ? 5.409 11.175 -20.594 1.00 86.94 80 ASN A C 1
ATOM 540 O O . ASN A 1 80 ? 4.243 10.786 -20.645 1.00 86.94 80 ASN A O 1
ATOM 544 N N . GLY A 1 81 ? 5.988 11.856 -21.583 1.00 85.06 81 GLY A N 1
ATOM 545 C CA . GLY A 1 81 ? 5.251 12.451 -22.698 1.00 85.06 81 GLY A CA 1
ATOM 546 C C . GLY A 1 81 ? 4.426 11.454 -23.521 1.00 85.06 81 GLY A C 1
ATOM 547 O O . GLY A 1 81 ? 3.203 11.405 -23.422 1.00 85.06 81 GLY A O 1
ATOM 548 N N . ALA A 1 82 ? 5.092 10.661 -24.362 1.00 83.31 82 ALA A N 1
ATOM 549 C CA . ALA A 1 82 ? 4.441 9.674 -25.227 1.00 83.31 82 ALA A CA 1
ATOM 550 C C . ALA A 1 82 ? 4.085 8.380 -24.477 1.00 83.31 82 ALA A C 1
ATOM 552 O O . ALA A 1 82 ? 2.975 7.860 -24.588 1.00 83.31 82 ALA A O 1
ATOM 553 N N . ALA A 1 83 ? 5.050 7.839 -23.732 1.00 89.56 83 ALA A N 1
ATOM 554 C CA . ALA A 1 83 ? 4.924 6.577 -23.013 1.00 89.56 83 ALA A CA 1
ATOM 555 C C . ALA A 1 83 ? 5.912 6.520 -21.844 1.00 89.56 83 ALA A C 1
ATOM 557 O O . ALA A 1 83 ? 6.946 7.177 -21.842 1.00 89.56 83 ALA A O 1
ATOM 558 N N . ASN A 1 84 ? 5.639 5.685 -20.848 1.00 91.88 84 ASN A N 1
ATOM 559 C CA . ASN A 1 84 ? 6.615 5.382 -19.803 1.00 91.88 84 ASN A CA 1
ATOM 560 C C . ASN A 1 84 ? 7.716 4.452 -20.317 1.00 91.88 84 ASN A C 1
ATOM 562 O O . ASN A 1 84 ? 8.866 4.631 -19.936 1.00 91.88 84 ASN A O 1
ATOM 566 N N . CYS A 1 85 ? 7.372 3.506 -21.192 1.00 91.88 85 CYS A N 1
ATOM 567 C CA . CYS A 1 85 ? 8.339 2.668 -21.887 1.00 91.88 85 CYS A CA 1
ATOM 568 C C . CYS A 1 85 ? 8.036 2.609 -23.383 1.00 91.88 85 CYS A C 1
ATOM 570 O O . CYS A 1 85 ? 6.873 2.481 -23.764 1.00 91.88 85 CYS A O 1
ATOM 572 N N . ASP A 1 86 ? 9.080 2.681 -24.203 1.00 90.12 86 ASP A N 1
ATOM 573 C CA . ASP A 1 86 ? 9.006 2.653 -25.663 1.00 90.12 86 ASP A CA 1
ATOM 574 C C . ASP A 1 86 ? 10.167 1.845 -26.274 1.00 90.12 86 ASP A C 1
ATOM 576 O O . ASP A 1 86 ? 11.175 1.570 -25.617 1.00 90.12 86 ASP A O 1
ATOM 580 N N . GLY A 1 87 ? 10.020 1.471 -27.544 1.00 85.31 87 GLY A N 1
ATOM 581 C CA . GLY A 1 87 ? 11.030 0.784 -28.338 1.00 85.31 87 GLY A CA 1
ATOM 582 C C . GLY A 1 87 ? 10.631 -0.634 -28.768 1.00 85.31 87 GLY A C 1
ATOM 583 O O . GLY A 1 87 ? 9.642 -1.199 -28.295 1.00 85.31 87 GLY A O 1
ATOM 584 N N . PRO A 1 88 ? 11.386 -1.234 -29.708 1.00 82.06 88 PRO A N 1
ATOM 585 C CA . PRO A 1 88 ? 11.085 -2.556 -30.258 1.00 82.06 88 PRO A CA 1
ATOM 586 C C . PRO A 1 88 ? 11.342 -3.709 -29.277 1.00 82.06 88 PRO A C 1
ATOM 588 O O . PRO A 1 88 ? 10.902 -4.831 -29.534 1.00 82.06 88 PRO A O 1
ATOM 591 N N . VAL A 1 89 ? 12.071 -3.468 -28.182 1.00 80.50 89 VAL A N 1
ATOM 592 C CA . VAL A 1 89 ? 12.397 -4.489 -27.182 1.00 80.50 89 VAL A CA 1
ATOM 593 C C . VAL A 1 89 ? 11.572 -4.246 -25.916 1.00 80.50 89 VAL A C 1
ATOM 595 O O . VAL A 1 89 ? 11.643 -3.159 -25.344 1.00 80.50 89 VAL A O 1
ATOM 598 N N . PRO A 1 90 ? 10.798 -5.238 -25.437 1.00 83.38 90 PRO A N 1
ATOM 599 C CA . PRO A 1 90 ? 10.021 -5.078 -24.220 1.00 83.38 90 PRO A CA 1
ATOM 600 C C . PRO A 1 90 ? 10.932 -4.972 -22.998 1.00 83.38 90 PRO A C 1
ATOM 602 O O . PRO A 1 90 ? 11.969 -5.631 -22.899 1.00 83.38 90 PRO A O 1
ATOM 605 N N . VAL A 1 91 ? 10.491 -4.178 -22.031 1.00 89.56 91 VAL A N 1
ATOM 606 C CA . VAL A 1 91 ? 11.183 -4.016 -20.756 1.00 89.56 91 VAL A CA 1
ATOM 607 C C . VAL A 1 91 ? 10.919 -5.230 -19.860 1.00 89.56 91 VAL A C 1
ATOM 609 O O . VAL A 1 91 ? 9.782 -5.684 -19.724 1.00 89.56 91 VAL A O 1
ATOM 612 N N . GLY A 1 92 ? 11.975 -5.777 -19.261 1.00 92.12 92 GLY A N 1
ATOM 613 C CA . GLY A 1 92 ? 11.896 -6.857 -18.283 1.00 92.12 92 GLY A CA 1
ATOM 614 C C . GLY A 1 92 ? 11.466 -6.348 -16.908 1.00 92.12 92 GLY A C 1
ATOM 615 O O . GLY A 1 92 ? 11.815 -5.239 -16.509 1.00 92.12 92 GLY A O 1
ATOM 616 N N . LEU A 1 93 ? 10.735 -7.176 -16.163 1.00 92.44 93 LEU A N 1
ATOM 617 C CA . LEU A 1 93 ? 10.350 -6.899 -14.779 1.00 92.44 93 LEU A CA 1
ATOM 618 C C . LEU A 1 93 ? 10.966 -7.945 -13.858 1.00 92.44 93 LEU A C 1
ATOM 620 O O . LEU A 1 93 ? 10.823 -9.143 -14.101 1.00 92.44 93 LEU A O 1
ATOM 624 N N . ASP A 1 94 ? 11.600 -7.479 -12.791 1.00 91.44 94 ASP A N 1
ATOM 625 C CA . ASP A 1 94 ? 12.278 -8.301 -11.789 1.00 91.44 94 ASP A CA 1
ATOM 626 C C . ASP A 1 94 ? 11.883 -7.869 -10.370 1.00 91.44 94 ASP A C 1
ATOM 628 O O . ASP A 1 94 ? 12.708 -7.720 -9.476 1.00 91.44 94 ASP A O 1
ATOM 632 N N . GLY A 1 95 ? 10.591 -7.597 -10.190 1.00 88.19 95 GLY A N 1
ATOM 633 C CA . GLY A 1 95 ? 10.021 -7.139 -8.930 1.00 88.19 95 GLY A CA 1
ATOM 634 C C . GLY A 1 95 ? 8.714 -6.370 -9.128 1.00 88.19 95 GLY A C 1
ATOM 635 O O . GLY A 1 95 ? 8.248 -6.193 -10.262 1.00 88.19 95 GLY A O 1
ATOM 636 N N . PRO A 1 96 ? 8.086 -5.916 -8.032 1.00 91.44 96 PRO A N 1
ATOM 637 C CA . PRO A 1 96 ? 6.978 -4.974 -8.108 1.00 91.44 96 PRO A CA 1
ATOM 638 C C . PRO A 1 96 ? 7.444 -3.683 -8.788 1.00 91.44 96 PRO A C 1
ATOM 640 O O . PRO A 1 96 ? 8.557 -3.211 -8.583 1.00 91.44 96 PRO A O 1
ATOM 643 N N . SER A 1 97 ? 6.610 -3.132 -9.660 1.00 95.00 97 SER A N 1
ATOM 644 C CA . SER A 1 97 ? 6.847 -1.858 -10.342 1.00 95.00 97 SER A CA 1
ATOM 645 C C . SER A 1 97 ? 5.506 -1.251 -10.733 1.00 95.00 97 SER A C 1
ATOM 647 O O . SER A 1 97 ? 4.505 -1.969 -10.870 1.00 95.00 97 SER A O 1
ATOM 649 N N . LEU A 1 98 ? 5.492 0.063 -10.926 1.00 95.56 98 LEU A N 1
ATOM 650 C CA . LEU A 1 98 ? 4.317 0.833 -11.307 1.00 95.56 98 LEU A CA 1
ATOM 651 C C . LEU A 1 98 ? 4.586 1.586 -12.606 1.00 95.56 98 LEU A C 1
ATOM 653 O O . LEU A 1 98 ? 5.608 2.251 -12.755 1.00 95.56 98 LEU A O 1
ATOM 657 N N . SER A 1 99 ? 3.641 1.491 -13.540 1.00 94.69 99 SER A N 1
ATOM 658 C CA . SER A 1 99 ? 3.636 2.280 -14.772 1.00 94.69 99 SER A CA 1
ATOM 659 C C . SER A 1 99 ? 2.246 2.854 -15.019 1.00 94.69 99 SER A C 1
ATOM 661 O O . SER A 1 99 ? 1.279 2.104 -15.205 1.00 94.69 99 SER A O 1
ATOM 663 N N . PHE A 1 100 ? 2.139 4.183 -15.036 1.00 91.31 100 PHE A N 1
ATOM 664 C CA . PHE A 1 100 ? 0.877 4.870 -15.295 1.00 91.31 100 PHE A CA 1
ATOM 665 C C . PHE A 1 100 ? 1.041 6.096 -16.212 1.00 91.31 100 PHE A C 1
ATOM 667 O O . PHE A 1 100 ? 1.845 6.972 -15.910 1.00 91.31 100 PHE A O 1
ATOM 674 N N . PRO A 1 101 ? 0.312 6.174 -17.339 1.00 87.94 101 PRO A N 1
ATOM 675 C CA . PRO A 1 101 ? -0.423 5.069 -17.963 1.00 87.94 101 PRO A CA 1
ATOM 676 C C . PRO A 1 101 ? 0.505 3.876 -18.293 1.00 87.94 101 PRO A C 1
ATOM 678 O O . PRO A 1 101 ? 1.695 4.050 -18.564 1.00 87.94 101 PRO A O 1
ATOM 681 N N . ALA A 1 102 ? -0.009 2.640 -18.224 1.00 86.50 102 ALA A N 1
ATOM 682 C CA . ALA A 1 102 ? 0.828 1.449 -18.413 1.00 86.50 102 ALA A CA 1
ATOM 683 C C . ALA A 1 102 ? 1.393 1.353 -19.830 1.00 86.50 102 ALA A C 1
ATOM 685 O O . ALA A 1 102 ? 0.655 1.207 -20.798 1.00 86.50 102 ALA A O 1
ATOM 686 N N . SER A 1 103 ? 2.718 1.326 -19.916 1.00 90.81 103 SER A N 1
ATOM 687 C CA . SER A 1 103 ? 3.460 0.997 -21.146 1.00 90.81 103 SER A CA 1
ATOM 688 C C . SER A 1 103 ? 4.680 0.112 -20.881 1.00 90.81 103 SER A C 1
ATOM 690 O O . SER A 1 103 ? 5.185 -0.523 -21.795 1.00 90.81 103 SER A O 1
ATOM 692 N N . CYS A 1 104 ? 5.095 -0.038 -19.620 1.00 91.12 104 CYS A N 1
ATOM 693 C CA . CYS A 1 104 ? 6.225 -0.888 -19.226 1.00 91.12 104 CYS A CA 1
ATOM 694 C C . CYS A 1 104 ? 5.843 -2.340 -18.883 1.00 91.12 104 CYS A C 1
ATOM 696 O O . CYS A 1 104 ? 6.649 -3.069 -18.318 1.00 91.12 104 CYS A O 1
ATOM 698 N N . GLY A 1 105 ? 4.587 -2.748 -19.104 1.00 87.44 105 GLY A N 1
ATOM 699 C CA . GLY A 1 105 ? 4.085 -4.062 -18.671 1.00 87.44 105 GLY A CA 1
ATOM 700 C C . GLY A 1 105 ? 3.982 -4.245 -17.147 1.00 87.44 105 GLY A C 1
ATOM 701 O O . GLY A 1 105 ? 3.722 -5.356 -16.687 1.00 87.44 105 GLY A O 1
ATOM 702 N N . ALA A 1 106 ? 4.180 -3.174 -16.369 1.00 88.50 106 ALA A N 1
ATOM 703 C CA . ALA A 1 106 ? 4.199 -3.195 -14.910 1.00 88.50 106 ALA A CA 1
ATOM 704 C C . ALA A 1 106 ? 2.879 -3.731 -14.311 1.00 88.50 106 ALA A C 1
ATOM 706 O O . ALA A 1 106 ? 1.799 -3.399 -14.811 1.00 88.50 106 ALA A O 1
ATOM 707 N N . PRO A 1 107 ? 2.930 -4.527 -13.223 1.00 84.75 107 PRO A N 1
ATOM 708 C CA . PRO A 1 107 ? 1.742 -5.135 -12.621 1.00 84.75 107 PRO A CA 1
ATOM 709 C C . PRO A 1 107 ? 0.802 -4.107 -11.980 1.00 84.75 107 PRO A C 1
ATOM 711 O O . PRO A 1 107 ? -0.396 -4.367 -11.851 1.00 84.75 107 PRO A O 1
ATOM 714 N N . ILE A 1 108 ? 1.332 -2.948 -11.576 1.00 88.44 108 ILE A N 1
ATOM 715 C CA . ILE A 1 108 ? 0.555 -1.843 -11.023 1.00 88.44 108 ILE A CA 1
ATOM 716 C C . ILE A 1 108 ? 0.400 -0.781 -12.113 1.00 88.44 108 ILE A C 1
ATOM 718 O O . ILE A 1 108 ? 1.379 -0.209 -12.590 1.00 88.44 108 ILE A O 1
ATOM 722 N N . SER A 1 109 ? -0.846 -0.519 -12.507 1.00 91.25 109 SER A N 1
ATOM 723 C CA . SER A 1 109 ? -1.189 0.519 -13.479 1.00 91.25 109 SER A CA 1
ATOM 724 C C . SER A 1 109 ? -2.349 1.363 -12.977 1.00 91.25 109 SER A C 1
ATOM 726 O O . SER A 1 109 ? -3.516 1.157 -13.305 1.00 91.25 109 SER A O 1
ATOM 728 N N . THR A 1 110 ? -2.008 2.282 -12.091 1.00 90.44 110 THR A N 1
ATOM 729 C CA . THR A 1 110 ? -2.910 3.272 -11.513 1.00 90.44 110 THR A CA 1
ATOM 730 C C . THR A 1 110 ? -2.089 4.509 -11.200 1.00 90.44 110 THR A C 1
ATOM 732 O O . THR A 1 110 ? -0.881 4.391 -10.995 1.00 90.44 110 THR A O 1
ATOM 735 N N . ASP A 1 111 ? -2.744 5.666 -11.176 1.00 88.31 111 ASP A N 1
ATOM 736 C CA . ASP A 1 111 ? -2.100 6.942 -10.882 1.00 88.31 111 ASP A CA 1
ATOM 737 C C . ASP A 1 111 ? -1.273 6.844 -9.591 1.00 88.31 111 ASP A C 1
ATOM 739 O O . ASP A 1 111 ? -1.842 6.508 -8.546 1.00 88.31 111 ASP A O 1
ATOM 743 N N . PRO A 1 112 ? 0.052 7.073 -9.647 1.00 88.56 112 PRO A N 1
ATOM 744 C CA . PRO A 1 112 ? 0.915 7.012 -8.477 1.00 88.56 112 PRO A CA 1
ATOM 745 C C . PRO A 1 112 ? 0.749 8.216 -7.552 1.00 88.56 112 PRO A C 1
ATOM 747 O O . PRO A 1 112 ? 1.426 8.260 -6.529 1.00 88.56 112 PRO A O 1
ATOM 750 N N . LEU A 1 113 ? -0.111 9.185 -7.878 1.00 87.06 113 LEU A N 1
ATOM 751 C CA . LEU A 1 113 ? -0.340 10.389 -7.084 1.00 87.06 113 LEU A CA 1
ATOM 752 C C . LEU A 1 113 ? 0.984 11.092 -6.752 1.00 87.06 113 LEU A C 1
ATOM 754 O O . LEU A 1 113 ? 1.273 11.382 -5.594 1.00 87.06 113 LEU A O 1
ATOM 758 N N . ILE A 1 114 ? 1.825 11.320 -7.761 1.00 80.44 114 ILE A N 1
ATOM 759 C CA . ILE A 1 114 ? 3.033 12.130 -7.586 1.00 80.44 114 ILE A CA 1
ATOM 760 C C . ILE A 1 114 ? 2.631 13.598 -7.761 1.00 80.44 114 ILE A C 1
ATOM 762 O O . ILE A 1 114 ? 2.110 13.946 -8.824 1.00 80.44 114 ILE A O 1
ATOM 766 N N . PRO A 1 115 ? 2.863 14.473 -6.767 1.00 68.25 115 PRO A N 1
ATOM 767 C CA . PRO A 1 115 ? 2.574 15.889 -6.913 1.00 68.25 115 PRO A CA 1
ATOM 768 C C . PRO A 1 115 ? 3.433 16.488 -8.034 1.00 68.25 115 PRO A C 1
ATOM 770 O O . PRO A 1 115 ? 4.621 16.188 -8.157 1.00 68.25 115 PRO A O 1
ATOM 773 N N . ALA A 1 116 ? 2.830 17.341 -8.859 1.00 61.22 116 ALA A N 1
ATOM 774 C CA . ALA A 1 116 ? 3.582 18.184 -9.779 1.00 61.22 116 ALA A CA 1
ATOM 775 C C . ALA A 1 116 ? 4.341 19.227 -8.946 1.00 61.22 116 ALA A C 1
ATOM 777 O O . ALA A 1 116 ? 3.726 19.968 -8.181 1.00 61.22 116 ALA A O 1
ATOM 778 N N . THR A 1 117 ? 5.666 19.271 -9.051 1.00 57.53 117 THR A N 1
ATOM 779 C CA . THR A 1 117 ? 6.499 20.205 -8.278 1.00 57.53 117 THR A CA 1
ATOM 780 C C . THR A 1 117 ? 7.212 21.175 -9.213 1.00 57.53 117 THR A C 1
ATOM 782 O O . THR A 1 117 ? 7.665 20.765 -10.278 1.00 57.53 117 THR A O 1
ATOM 785 N N . ALA A 1 118 ? 7.364 22.430 -8.791 1.00 44.22 118 ALA A N 1
ATOM 786 C CA . ALA A 1 118 ? 8.106 23.470 -9.512 1.00 44.22 118 ALA A CA 1
ATOM 787 C C . ALA A 1 118 ? 9.624 23.485 -9.201 1.00 44.22 118 ALA A C 1
ATOM 789 O O . ALA A 1 118 ? 10.324 24.404 -9.620 1.00 44.22 118 ALA A O 1
ATOM 790 N N . ASP A 1 119 ? 10.129 22.500 -8.446 1.00 44.72 119 ASP A N 1
ATOM 791 C CA . ASP A 1 119 ? 11.515 22.458 -7.964 1.00 44.72 119 ASP A CA 1
ATOM 792 C C . ASP A 1 119 ? 12.524 21.934 -9.004 1.00 44.72 119 ASP A C 1
ATOM 794 O O . ASP A 1 119 ? 12.214 20.994 -9.734 1.00 44.72 119 ASP A O 1
ATOM 798 N N . PRO A 1 120 ? 13.775 22.445 -9.012 1.00 42.31 120 PRO A N 1
ATOM 799 C CA . PRO A 1 120 ? 14.791 22.151 -10.035 1.00 42.31 120 PRO A CA 1
ATOM 800 C C . PRO A 1 120 ? 15.408 20.739 -9.977 1.00 42.31 120 PRO A C 1
ATOM 802 O O . PRO A 1 120 ? 16.173 20.363 -10.875 1.00 42.31 120 PRO A O 1
ATOM 805 N N . VAL A 1 121 ? 15.107 19.962 -8.928 1.00 54.12 121 VAL A N 1
ATOM 806 C CA . VAL A 1 121 ? 15.376 18.516 -8.839 1.00 54.12 121 VAL A CA 1
ATOM 807 C C . VAL A 1 121 ? 14.231 17.878 -8.047 1.00 54.12 121 VAL A C 1
ATOM 809 O O . VAL A 1 121 ? 14.343 17.682 -6.835 1.00 54.12 121 VAL A O 1
ATOM 812 N N . PRO A 1 122 ? 13.090 17.599 -8.682 1.00 64.44 122 PRO A N 1
ATOM 813 C CA . PRO A 1 122 ? 11.927 17.163 -7.942 1.00 64.44 122 PRO A CA 1
ATOM 814 C C . PRO A 1 122 ? 12.210 15.785 -7.332 1.00 64.44 122 PRO A C 1
ATOM 816 O O . PRO A 1 122 ? 12.585 14.839 -8.020 1.00 64.44 122 PRO A O 1
ATOM 819 N N . LEU A 1 123 ? 12.074 15.662 -6.009 1.00 69.81 123 LEU A N 1
ATOM 820 C CA . LEU A 1 123 ? 12.248 14.379 -5.312 1.00 69.81 123 LEU A CA 1
ATOM 821 C C . LEU A 1 123 ? 11.112 13.391 -5.627 1.00 69.81 123 LEU A C 1
ATOM 823 O O . LEU A 1 123 ? 11.220 12.224 -5.271 1.00 69.81 123 LEU A O 1
ATOM 827 N N . LEU A 1 124 ? 10.057 13.855 -6.315 1.00 79.31 124 LEU A N 1
ATOM 828 C CA . LEU A 1 124 ? 8.958 13.060 -6.876 1.00 79.31 124 LEU A CA 1
ATOM 829 C C . LEU A 1 124 ? 8.413 12.004 -5.911 1.00 79.31 124 LEU A C 1
ATOM 831 O O . LEU A 1 124 ? 8.298 10.8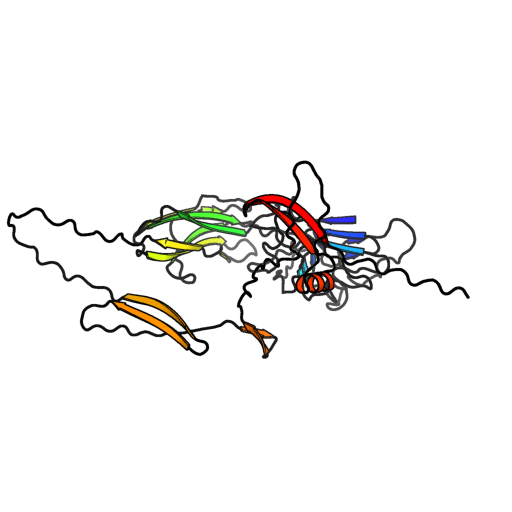23 -6.236 1.00 79.31 124 LEU A O 1
ATOM 835 N N . ARG A 1 125 ? 8.093 12.468 -4.703 1.00 79.94 125 ARG A N 1
ATOM 836 C CA . ARG A 1 125 ? 7.641 11.629 -3.595 1.00 79.94 125 ARG A CA 1
ATOM 837 C C . ARG A 1 125 ? 6.193 11.185 -3.820 1.00 79.94 125 ARG A C 1
ATOM 839 O O . ARG A 1 125 ? 5.371 12.033 -4.174 1.00 79.94 125 ARG A O 1
ATOM 846 N N . PRO A 1 126 ? 5.841 9.914 -3.579 1.00 84.00 126 PRO A N 1
ATOM 847 C CA . PRO A 1 126 ? 4.445 9.491 -3.602 1.00 84.00 126 PRO A CA 1
ATOM 848 C C . PRO A 1 126 ? 3.597 10.247 -2.560 1.00 84.00 126 PRO A C 1
ATOM 850 O O . PRO A 1 126 ? 3.982 10.360 -1.396 1.00 84.00 126 PRO A O 1
ATOM 853 N N . ALA A 1 127 ? 2.428 10.762 -2.950 1.00 76.12 127 ALA A N 1
ATOM 854 C CA . ALA A 1 127 ? 1.498 11.425 -2.030 1.00 76.12 127 ALA A CA 1
ATOM 855 C C . ALA A 1 127 ? 0.775 10.427 -1.093 1.00 76.12 127 ALA A C 1
ATOM 857 O O . ALA A 1 127 ? 0.746 9.222 -1.361 1.00 76.12 127 ALA A O 1
ATOM 858 N N . PRO A 1 128 ? 0.124 10.892 -0.003 1.00 70.50 128 PRO A N 1
ATOM 859 C CA . PRO A 1 128 ? -0.725 10.027 0.821 1.00 70.50 128 PRO A CA 1
ATOM 860 C C . PRO A 1 128 ? -1.812 9.298 0.042 1.00 70.50 128 PRO A C 1
ATOM 862 O O . PRO A 1 128 ? -2.524 9.884 -0.766 1.00 70.50 128 PRO A O 1
ATOM 865 N N . GLY A 1 129 ? -1.943 7.998 0.326 1.00 73.75 129 GLY A N 1
ATOM 866 C CA . GLY A 1 129 ? -2.858 7.105 -0.382 1.00 73.75 129 GLY A CA 1
ATOM 867 C C . GLY A 1 129 ? -2.347 6.637 -1.746 1.00 73.75 129 GLY A C 1
ATOM 868 O O . GLY A 1 129 ? -3.091 5.953 -2.450 1.00 73.75 129 GLY A O 1
ATOM 869 N N . SER A 1 130 ? -1.110 6.983 -2.121 1.00 86.00 130 SER A N 1
ATOM 870 C CA . SER A 1 130 ? -0.511 6.522 -3.367 1.00 86.00 130 SER A CA 1
ATOM 871 C C . SER A 1 130 ? -0.425 4.988 -3.424 1.00 86.00 130 SER A C 1
ATOM 873 O O . SER A 1 130 ? -0.053 4.347 -2.441 1.00 86.00 130 SER A O 1
ATOM 875 N N . PRO A 1 131 ? -0.715 4.378 -4.587 1.00 90.00 131 PRO A N 1
ATOM 876 C CA . PRO A 1 131 ? -0.517 2.948 -4.822 1.00 90.00 131 PRO A CA 1
ATOM 877 C C . PRO A 1 131 ? 0.960 2.534 -4.914 1.00 90.00 131 PRO A C 1
ATOM 879 O O . PRO A 1 131 ? 1.237 1.347 -5.078 1.00 90.00 131 PRO A O 1
ATOM 882 N N . ALA A 1 132 ? 1.889 3.492 -4.859 1.00 91.62 132 ALA A N 1
ATOM 883 C CA . ALA A 1 132 ? 3.320 3.236 -4.774 1.00 91.62 132 ALA A CA 1
ATOM 884 C C . ALA A 1 132 ? 3.803 2.965 -3.339 1.00 91.62 132 ALA A C 1
ATOM 886 O O . ALA A 1 132 ? 4.941 2.535 -3.188 1.00 91.62 132 ALA A O 1
ATOM 887 N N . LEU A 1 133 ? 2.968 3.206 -2.319 1.00 87.62 133 LEU A N 1
ATOM 888 C CA . LEU A 1 133 ? 3.370 3.109 -0.914 1.00 87.62 133 LEU A CA 1
ATOM 889 C C . LEU A 1 133 ? 3.334 1.671 -0.381 1.00 87.62 133 LEU A C 1
ATOM 891 O O . LEU A 1 133 ? 2.338 0.976 -0.601 1.00 87.62 133 LEU A O 1
ATOM 895 N N . ASP A 1 134 ? 4.370 1.258 0.355 1.00 86.25 134 ASP A N 1
ATOM 896 C CA . ASP A 1 134 ? 4.457 -0.024 1.077 1.00 86.25 134 ASP A CA 1
ATOM 897 C C . ASP A 1 134 ? 4.155 -1.271 0.205 1.00 86.25 134 ASP A C 1
ATOM 899 O O . ASP A 1 134 ? 3.471 -2.213 0.628 1.00 86.25 134 ASP A O 1
ATOM 903 N N . VAL A 1 135 ? 4.617 -1.300 -1.050 1.00 90.31 135 VAL A N 1
ATOM 904 C CA . VAL A 1 135 ? 4.326 -2.417 -1.980 1.00 90.31 135 VAL A CA 1
ATOM 905 C C . VAL A 1 135 ? 5.539 -3.262 -2.349 1.00 90.31 135 VAL A C 1
ATOM 907 O O . VAL A 1 135 ? 5.367 -4.339 -2.932 1.00 90.31 135 VAL A O 1
ATOM 910 N N . VAL A 1 136 ? 6.749 -2.805 -2.033 1.00 92.31 136 VAL A N 1
ATOM 911 C CA . VAL A 1 136 ? 7.986 -3.548 -2.274 1.00 92.31 136 VAL A CA 1
ATOM 912 C C . VAL A 1 136 ? 8.328 -4.341 -1.012 1.00 92.31 136 VAL A C 1
ATOM 914 O O . VAL A 1 136 ? 8.625 -3.736 0.016 1.00 92.31 136 VAL A O 1
ATOM 917 N N . PRO A 1 137 ? 8.279 -5.685 -1.037 1.00 90.62 137 PRO A N 1
ATOM 918 C CA . PRO A 1 137 ? 8.577 -6.483 0.148 1.00 90.62 137 PRO A CA 1
ATOM 919 C C . PRO A 1 137 ? 9.965 -6.170 0.715 1.00 90.62 137 PRO A C 1
ATOM 921 O O . PRO A 1 137 ? 10.912 -6.047 -0.054 1.00 90.62 137 PRO A O 1
ATOM 924 N N . GLU A 1 138 ? 10.110 -6.173 2.042 1.00 84.81 138 GLU A N 1
ATOM 925 C CA . GLU A 1 138 ? 11.403 -5.974 2.731 1.00 84.81 138 GLU A CA 1
ATOM 926 C C . GLU A 1 138 ? 12.504 -6.936 2.266 1.00 84.81 138 GLU A C 1
ATOM 928 O O . GLU A 1 138 ? 13.690 -6.637 2.321 1.00 84.81 138 GLU A O 1
ATOM 933 N N . THR A 1 139 ? 12.114 -8.120 1.792 1.00 87.44 139 THR A N 1
ATOM 934 C CA . THR A 1 139 ? 13.040 -9.128 1.268 1.00 87.44 139 THR A CA 1
ATOM 935 C C . THR A 1 139 ? 13.511 -8.850 -0.159 1.00 87.44 139 THR A C 1
ATOM 937 O O . THR A 1 139 ? 14.335 -9.608 -0.673 1.00 87.44 139 THR A O 1
ATOM 940 N N . ASP A 1 140 ? 12.933 -7.865 -0.850 1.00 90.88 140 ASP A N 1
ATOM 941 C CA . ASP A 1 140 ? 13.383 -7.475 -2.183 1.00 90.88 140 ASP A CA 1
ATOM 942 C C . ASP A 1 140 ? 14.738 -6.755 -2.068 1.00 90.88 140 ASP A C 1
ATOM 944 O O . ASP A 1 140 ? 14.855 -5.830 -1.270 1.00 90.88 140 ASP A O 1
ATOM 948 N N . PRO A 1 141 ? 15.761 -7.139 -2.850 1.00 88.62 141 PRO A N 1
ATOM 949 C CA . PRO A 1 141 ? 17.030 -6.415 -2.942 1.00 88.62 141 PRO A CA 1
ATOM 950 C C . PRO A 1 141 ? 16.907 -4.894 -3.112 1.00 88.62 141 PRO A C 1
ATOM 952 O O . PRO A 1 141 ? 17.740 -4.169 -2.578 1.00 88.62 141 PRO A O 1
ATOM 955 N N . ALA A 1 142 ? 15.854 -4.427 -3.790 1.00 86.94 142 ALA A N 1
ATOM 956 C CA . ALA A 1 142 ? 15.535 -3.007 -3.958 1.00 86.94 142 ALA A CA 1
ATOM 957 C C . ALA A 1 142 ? 15.187 -2.272 -2.661 1.00 86.94 142 ALA A C 1
ATOM 959 O O . ALA A 1 142 ? 15.223 -1.049 -2.586 1.00 86.94 142 ALA A O 1
ATOM 960 N N . CYS A 1 143 ? 14.752 -3.036 -1.664 1.00 87.88 143 CYS A N 1
ATOM 961 C CA . CYS A 1 143 ? 14.264 -2.550 -0.387 1.00 87.88 143 CYS A CA 1
ATOM 962 C C . CYS A 1 143 ? 15.361 -2.558 0.692 1.00 87.88 143 CYS A C 1
ATOM 964 O O . CYS A 1 143 ? 15.078 -2.483 1.883 1.00 87.88 143 CYS A O 1
ATOM 966 N N . GLY A 1 144 ? 16.629 -2.660 0.284 1.00 83.50 144 GLY A N 1
ATOM 967 C CA . GLY A 1 144 ? 17.785 -2.489 1.157 1.00 83.50 144 GLY A CA 1
ATOM 968 C C . GLY A 1 144 ? 18.495 -1.158 0.912 1.00 83.50 144 GLY A C 1
ATOM 969 O O . GLY A 1 144 ? 18.431 -0.595 -0.174 1.00 83.50 144 GLY A O 1
ATOM 970 N N . GLY A 1 145 ? 19.240 -0.677 1.909 1.00 82.44 145 GLY A N 1
ATOM 971 C CA . GLY A 1 145 ? 20.124 0.481 1.748 1.00 82.44 145 GLY A CA 1
ATOM 972 C C . GLY A 1 145 ? 19.454 1.821 2.043 1.00 82.44 145 GLY A C 1
ATOM 973 O O . GLY A 1 145 ? 18.658 1.920 2.977 1.00 82.44 145 GLY A O 1
ATOM 974 N N . LEU A 1 146 ? 19.852 2.859 1.302 1.00 78.81 146 LEU A N 1
ATOM 975 C CA . LEU A 1 146 ? 19.380 4.234 1.463 1.00 78.81 146 LEU A CA 1
ATOM 976 C C . LEU A 1 146 ? 18.676 4.704 0.183 1.00 78.81 146 LEU A C 1
ATOM 978 O O . LEU A 1 146 ? 19.136 4.402 -0.912 1.00 78.81 146 LEU A O 1
ATOM 982 N N . ASP A 1 147 ? 17.610 5.484 0.320 1.00 83.88 147 ASP A N 1
ATOM 983 C CA . ASP A 1 147 ? 16.926 6.146 -0.787 1.00 83.88 147 ASP A CA 1
ATOM 984 C C . ASP A 1 147 ? 17.724 7.355 -1.321 1.00 83.88 147 ASP A C 1
ATOM 986 O O . ASP A 1 147 ? 18.790 7.707 -0.804 1.00 83.88 147 ASP A O 1
ATOM 990 N N . ARG A 1 148 ? 17.193 8.057 -2.333 1.00 81.31 148 ARG A N 1
ATOM 991 C CA . ARG A 1 148 ? 17.854 9.212 -2.974 1.00 81.31 148 ARG A CA 1
ATOM 992 C C . ARG A 1 148 ? 18.270 10.327 -2.006 1.00 81.31 148 ARG A C 1
ATOM 994 O O . ARG A 1 148 ? 19.136 11.138 -2.331 1.00 81.31 148 ARG A O 1
ATOM 1001 N N . ARG A 1 149 ? 17.617 10.429 -0.850 1.00 76.75 149 ARG A N 1
ATOM 1002 C CA . ARG A 1 149 ? 17.872 11.462 0.165 1.00 76.75 149 ARG A CA 1
ATOM 1003 C C . ARG A 1 149 ? 18.853 10.979 1.230 1.00 76.75 149 ARG A C 1
ATOM 1005 O O . ARG A 1 149 ? 19.201 11.757 2.113 1.00 76.75 149 ARG A O 1
ATOM 1012 N N . GLY A 1 150 ? 19.273 9.717 1.166 1.00 72.50 150 GLY A N 1
ATOM 1013 C CA . GLY A 1 150 ? 20.067 9.070 2.198 1.00 72.50 150 GLY A CA 1
ATOM 1014 C C . GLY A 1 150 ? 19.233 8.494 3.347 1.00 72.50 150 GLY A C 1
ATOM 1015 O O . GLY A 1 150 ? 19.808 8.186 4.387 1.00 72.50 150 GLY A O 1
ATOM 1016 N N . ALA A 1 151 ? 17.907 8.358 3.208 1.00 71.38 151 ALA A N 1
ATOM 1017 C CA . ALA A 1 151 ? 17.064 7.741 4.237 1.00 71.38 151 ALA A CA 1
ATOM 1018 C C . ALA A 1 151 ? 17.056 6.214 4.086 1.00 71.38 151 ALA A C 1
ATOM 1020 O O . ALA A 1 151 ? 16.977 5.719 2.970 1.00 71.38 151 ALA A O 1
ATOM 1021 N N . MET A 1 152 ? 17.119 5.453 5.182 1.00 74.44 152 MET A N 1
ATOM 1022 C CA . MET A 1 152 ? 17.110 3.983 5.113 1.00 74.44 152 MET A CA 1
ATOM 1023 C C . MET A 1 152 ? 15.844 3.431 4.448 1.00 74.44 152 MET A C 1
ATOM 1025 O O . MET A 1 152 ? 14.779 4.015 4.583 1.00 74.44 152 MET A O 1
ATOM 1029 N N . ARG A 1 153 ? 15.930 2.278 3.788 1.00 81.62 153 ARG A N 1
ATOM 1030 C CA . ARG A 1 153 ? 14.767 1.554 3.255 1.00 81.62 153 ARG A CA 1
ATOM 1031 C C . ARG A 1 153 ? 14.552 0.255 4.064 1.00 81.62 153 ARG A C 1
ATOM 1033 O O . ARG A 1 153 ? 15.557 -0.399 4.362 1.00 81.62 153 ARG A O 1
ATOM 1040 N N . PRO A 1 154 ? 13.311 -0.117 4.453 1.00 83.44 154 PRO A N 1
ATOM 1041 C CA . PRO A 1 154 ? 12.059 0.656 4.369 1.00 83.44 154 PRO A CA 1
ATOM 1042 C C . PRO A 1 154 ? 11.940 1.743 5.456 1.00 83.44 154 PRO A C 1
ATOM 1044 O O . PRO A 1 154 ? 12.605 1.672 6.490 1.00 83.44 154 PRO A O 1
ATOM 1047 N N . GLN A 1 155 ? 11.045 2.717 5.252 1.00 70.44 155 GLN A N 1
ATOM 1048 C CA . GLN A 1 155 ? 10.581 3.643 6.313 1.00 70.44 155 GLN A CA 1
ATOM 1049 C C . GLN A 1 155 ? 9.164 3.329 6.832 1.00 70.44 155 GLN A C 1
ATOM 1051 O O . GLN A 1 155 ? 8.646 4.060 7.675 1.00 70.44 155 GLN A O 1
ATOM 1056 N N . GLY A 1 156 ? 8.561 2.237 6.354 1.00 66.00 156 GLY A N 1
ATOM 1057 C CA . GLY A 1 156 ? 7.250 1.726 6.756 1.00 66.00 156 GLY A CA 1
ATOM 1058 C C . GLY A 1 156 ? 7.253 0.204 6.933 1.00 66.00 156 GLY A C 1
ATOM 1059 O O . GLY A 1 156 ? 8.233 -0.381 7.389 1.00 66.00 156 GLY A O 1
ATOM 1060 N N . THR A 1 157 ? 6.148 -0.450 6.570 1.00 68.31 157 THR A N 1
ATOM 1061 C CA . THR A 1 157 ? 6.002 -1.924 6.660 1.00 68.31 157 THR A CA 1
ATOM 1062 C C . THR A 1 157 ? 6.580 -2.674 5.456 1.00 68.31 157 THR A C 1
ATOM 1064 O O . THR A 1 157 ? 6.655 -3.905 5.451 1.00 68.31 157 THR A O 1
ATOM 1067 N N . ALA A 1 158 ? 6.902 -1.929 4.404 1.00 83.94 158 ALA A N 1
ATOM 1068 C CA . ALA A 1 158 ? 7.512 -2.351 3.155 1.00 83.94 158 ALA A CA 1
ATOM 1069 C C . ALA A 1 158 ? 8.148 -1.106 2.508 1.00 83.94 158 ALA A C 1
ATOM 1071 O O . ALA A 1 158 ? 7.895 0.009 2.957 1.00 83.94 158 ALA A O 1
ATOM 1072 N N . CYS A 1 159 ? 8.966 -1.273 1.468 1.00 88.06 159 CYS A N 1
ATOM 1073 C CA . CYS A 1 159 ? 9.486 -0.115 0.743 1.00 88.06 159 CYS A CA 1
ATOM 1074 C C . CYS A 1 159 ? 8.461 0.439 -0.242 1.00 88.06 159 CYS A C 1
ATOM 1076 O O . CYS A 1 159 ? 7.613 -0.282 -0.793 1.00 88.06 159 CYS A O 1
ATOM 1078 N N . ASP A 1 160 ? 8.603 1.728 -0.509 1.00 91.56 160 ASP A N 1
ATOM 1079 C CA . ASP A 1 160 ? 7.865 2.413 -1.552 1.00 91.56 160 ASP A CA 1
ATOM 1080 C C . ASP A 1 160 ? 8.486 2.136 -2.926 1.00 91.56 160 ASP A C 1
ATOM 1082 O O . ASP A 1 160 ? 9.683 1.875 -3.075 1.00 91.56 160 ASP A O 1
ATOM 1086 N N . LEU A 1 161 ? 7.668 2.216 -3.976 1.00 92.94 161 LEU A N 1
ATOM 1087 C CA . LEU A 1 161 ? 8.181 2.240 -5.343 1.00 92.94 161 LEU A CA 1
ATOM 1088 C C . LEU A 1 161 ? 8.827 3.585 -5.652 1.00 92.94 161 LEU A C 1
ATOM 1090 O O . LEU A 1 161 ? 8.272 4.643 -5.358 1.00 92.94 161 LEU A O 1
ATOM 1094 N N . GLY A 1 162 ? 9.935 3.530 -6.382 1.00 91.75 162 GLY A N 1
ATOM 1095 C CA . GLY A 1 162 ? 10.655 4.705 -6.839 1.00 91.75 162 GLY A CA 1
ATOM 1096 C C . GLY A 1 162 ? 11.802 5.117 -5.921 1.00 91.75 162 GLY A C 1
ATOM 1097 O O . GLY A 1 162 ? 12.220 4.376 -5.035 1.00 91.75 162 GLY A O 1
ATOM 1098 N N . ALA A 1 163 ? 12.324 6.310 -6.195 1.00 88.62 163 ALA A N 1
ATOM 1099 C CA . ALA A 1 163 ? 13.577 6.853 -5.668 1.00 88.62 163 ALA A CA 1
ATOM 1100 C C . ALA A 1 163 ? 13.553 7.250 -4.192 1.00 88.62 163 ALA A C 1
ATOM 1102 O O . ALA A 1 163 ? 14.606 7.519 -3.616 1.00 88.62 163 ALA A O 1
ATOM 1103 N N . VAL A 1 164 ? 12.363 7.404 -3.615 1.00 85.00 164 VAL A N 1
ATOM 1104 C CA . VAL A 1 164 ? 12.178 8.040 -2.315 1.00 85.00 164 VAL A CA 1
ATOM 1105 C C . VAL A 1 164 ? 11.141 7.274 -1.509 1.00 85.00 164 VAL A C 1
ATOM 1107 O O . VAL A 1 164 ? 10.015 7.101 -1.970 1.00 85.00 164 VAL A O 1
ATOM 1110 N N . GLU A 1 165 ? 11.524 6.894 -0.291 1.00 81.75 165 GLU A N 1
ATOM 1111 C CA . GLU A 1 165 ? 10.604 6.417 0.740 1.00 81.75 165 GLU A CA 1
ATOM 1112 C C . GLU A 1 165 ? 9.795 7.587 1.296 1.00 81.75 165 GLU A C 1
ATOM 1114 O O . GLU A 1 165 ? 10.307 8.691 1.495 1.00 81.75 165 GLU A O 1
ATOM 1119 N N . ARG A 1 166 ? 8.540 7.384 1.651 1.00 76.88 166 ARG A N 1
ATOM 1120 C CA . ARG A 1 166 ? 7.800 8.389 2.394 1.00 76.88 166 ARG A CA 1
ATOM 1121 C C . ARG A 1 166 ? 8.016 8.189 3.892 1.00 76.88 166 ARG A C 1
ATOM 1123 O O . ARG A 1 166 ? 7.477 7.276 4.496 1.00 76.88 166 ARG A O 1
ATOM 1130 N N . LEU A 1 167 ? 8.759 9.119 4.498 1.00 67.44 167 LEU A N 1
ATOM 1131 C CA . LEU A 1 167 ? 9.071 9.212 5.936 1.00 67.44 167 LEU A CA 1
ATOM 1132 C C . LEU A 1 167 ? 7.865 9.681 6.774 1.00 67.44 167 LEU A C 1
ATOM 1134 O O . LEU A 1 167 ? 8.006 10.528 7.649 1.00 67.44 167 LEU A O 1
ATOM 1138 N N . GLN A 1 168 ? 6.657 9.212 6.471 1.00 72.06 168 GLN A N 1
ATOM 1139 C CA . GLN A 1 168 ? 5.463 9.570 7.233 1.00 72.06 168 GLN A CA 1
ATOM 1140 C C . GLN A 1 168 ? 4.772 8.305 7.688 1.00 72.06 168 GLN A C 1
ATOM 1142 O O . GLN A 1 168 ? 3.970 7.727 6.955 1.00 72.06 168 GLN A O 1
ATOM 1147 N N . ASP A 1 169 ? 5.084 7.916 8.915 1.00 72.44 169 ASP A N 1
ATOM 1148 C CA . ASP A 1 169 ? 4.431 6.807 9.582 1.00 72.44 169 ASP A CA 1
ATOM 1149 C C . ASP A 1 169 ? 3.953 7.252 10.958 1.00 72.44 169 ASP A C 1
ATOM 1151 O O . ASP A 1 169 ? 4.585 8.046 11.655 1.00 72.44 169 ASP A O 1
ATOM 1155 N N . ALA A 1 170 ? 2.784 6.772 11.340 1.00 82.56 170 ALA A N 1
ATOM 1156 C CA . ALA A 1 170 ? 2.239 7.010 12.655 1.00 82.56 170 ALA A CA 1
ATOM 1157 C C . ALA A 1 170 ? 1.286 5.874 12.976 1.00 82.56 170 ALA A C 1
ATOM 1159 O O . ALA A 1 170 ? 0.336 5.667 12.229 1.00 82.56 170 ALA A O 1
ATOM 1160 N N . ASP A 1 171 ? 1.488 5.174 14.086 1.00 84.44 171 ASP A N 1
ATOM 1161 C CA . ASP A 1 171 ? 0.633 4.053 14.473 1.00 84.44 171 ASP A CA 1
ATOM 1162 C C . ASP A 1 171 ? 0.222 4.146 15.942 1.00 84.44 171 ASP A C 1
ATOM 1164 O O . ASP A 1 171 ? 0.799 4.885 16.741 1.00 84.44 171 ASP A O 1
ATOM 1168 N N . VAL A 1 172 ? -0.822 3.402 16.296 1.00 91.94 172 VAL A N 1
ATOM 1169 C CA . VAL A 1 172 ? -1.368 3.343 17.649 1.00 91.94 172 VAL A CA 1
ATOM 1170 C C . VAL A 1 172 ? -1.640 1.906 18.066 1.00 91.94 172 VAL A C 1
ATOM 1172 O O . VAL A 1 172 ? -2.233 1.115 17.336 1.00 91.94 172 VAL A O 1
ATOM 1175 N N . ALA A 1 173 ? -1.282 1.587 19.301 1.00 89.56 173 ALA A N 1
ATOM 1176 C CA . ALA A 1 173 ? -1.637 0.337 19.948 1.00 89.56 173 ALA A CA 1
ATOM 1177 C C . ALA A 1 173 ? -2.475 0.611 21.197 1.00 89.56 173 ALA A C 1
ATOM 1179 O O . ALA A 1 173 ? -2.237 1.576 21.921 1.00 89.56 173 ALA A O 1
ATOM 1180 N N . ALA A 1 174 ? -3.453 -0.258 21.454 1.00 94.56 174 ALA A N 1
ATOM 1181 C CA . ALA A 1 174 ? -4.193 -0.285 22.708 1.00 94.56 174 ALA A CA 1
ATOM 1182 C C . ALA A 1 174 ? -3.730 -1.481 23.544 1.00 94.56 174 ALA A C 1
ATOM 1184 O O . ALA A 1 174 ? -3.704 -2.616 23.068 1.00 94.56 174 ALA A O 1
ATOM 1185 N N . THR A 1 175 ? -3.397 -1.224 24.800 1.00 93.69 175 THR A N 1
ATOM 1186 C CA . THR A 1 175 ? -2.979 -2.206 25.802 1.00 93.69 175 THR A CA 1
ATOM 1187 C C . THR A 1 175 ? -3.796 -2.009 27.078 1.00 93.69 175 THR A C 1
ATOM 1189 O O . THR A 1 175 ? -4.629 -1.103 27.146 1.00 93.69 175 THR A O 1
ATOM 1192 N N . ALA A 1 176 ? -3.621 -2.890 28.071 1.00 93.81 176 ALA A N 1
ATOM 1193 C CA . ALA A 1 176 ? -4.319 -2.813 29.361 1.00 93.81 176 ALA A CA 1
ATOM 1194 C C . ALA A 1 176 ? -5.842 -2.580 29.228 1.00 93.81 176 ALA A C 1
ATOM 1196 O O . ALA A 1 176 ? -6.442 -1.794 29.959 1.00 93.81 176 ALA A O 1
ATOM 1197 N N . VAL A 1 177 ? -6.469 -3.234 28.245 1.00 95.94 177 VAL A N 1
ATOM 1198 C CA . VAL A 1 177 ? -7.887 -3.032 27.944 1.00 95.94 177 VAL A CA 1
ATOM 1199 C C . VAL A 1 177 ? -8.733 -3.673 29.042 1.00 95.94 177 VAL A C 1
ATOM 1201 O O . VAL A 1 177 ? -8.668 -4.880 29.266 1.00 95.94 177 VAL A O 1
ATOM 1204 N N . THR A 1 178 ? -9.540 -2.861 29.716 1.00 95.56 178 THR A N 1
ATOM 1205 C CA . THR A 1 178 ? -10.464 -3.282 30.772 1.00 95.56 178 THR A CA 1
ATOM 1206 C C . THR A 1 178 ? -11.910 -3.193 30.287 1.00 95.56 178 THR A C 1
ATOM 1208 O O . THR A 1 178 ? -12.190 -2.934 29.113 1.00 95.56 178 THR A O 1
ATOM 1211 N N . THR A 1 179 ? -12.869 -3.412 31.186 1.00 95.06 179 THR A N 1
ATOM 1212 C CA . THR A 1 179 ? -14.293 -3.214 30.893 1.00 95.06 179 THR A CA 1
ATOM 1213 C C . THR A 1 179 ? -14.653 -1.757 30.627 1.00 95.06 179 THR A C 1
ATOM 1215 O O . THR A 1 179 ? -15.686 -1.504 30.024 1.00 95.06 179 THR A O 1
ATOM 1218 N N . SER A 1 180 ? -13.841 -0.800 31.079 1.00 96.00 180 SER A N 1
ATOM 1219 C CA . SER A 1 180 ? -14.170 0.629 31.002 1.00 96.00 180 SER A CA 1
ATOM 1220 C C . SER A 1 180 ? -12.981 1.528 30.670 1.00 96.00 180 SER A C 1
ATOM 1222 O O . SER A 1 180 ? -13.049 2.740 30.872 1.00 96.00 180 SER A O 1
ATOM 1224 N N . GLY A 1 181 ? -11.884 0.961 30.177 1.00 95.44 181 GLY A N 1
ATOM 1225 C CA . GLY A 1 181 ? -10.667 1.709 29.901 1.00 95.44 181 GLY A CA 1
ATOM 1226 C C . GLY A 1 181 ? -9.677 0.948 29.032 1.00 95.44 181 GLY A C 1
ATOM 1227 O O . GLY A 1 181 ? -9.871 -0.229 28.727 1.00 95.44 181 GLY A O 1
ATOM 1228 N N . ALA A 1 182 ? -8.633 1.650 28.615 1.00 97.19 182 ALA A N 1
ATOM 1229 C CA . ALA A 1 182 ? -7.497 1.119 27.870 1.00 97.19 182 ALA A CA 1
ATOM 1230 C C . ALA A 1 182 ? -6.328 2.104 27.964 1.00 97.19 182 ALA A C 1
ATOM 1232 O O . ALA A 1 182 ? -6.547 3.302 28.130 1.00 97.19 182 ALA A O 1
ATOM 1233 N N . THR A 1 183 ? -5.105 1.625 27.787 1.00 96.12 183 THR A N 1
ATOM 1234 C CA . THR A 1 183 ? -3.929 2.478 27.603 1.00 96.12 183 THR A CA 1
ATOM 1235 C C . THR A 1 183 ? -3.569 2.502 26.127 1.00 96.12 183 THR A C 1
ATOM 1237 O O . THR A 1 183 ? -3.290 1.460 25.537 1.00 96.12 183 THR A O 1
ATOM 1240 N N . LEU A 1 184 ? -3.589 3.684 25.518 1.00 96.19 184 LEU A N 1
ATOM 1241 C CA . LEU A 1 184 ? -3.106 3.888 24.159 1.00 96.19 184 LEU A CA 1
ATOM 1242 C C . LEU A 1 184 ? -1.640 4.297 24.185 1.00 96.19 184 LEU A C 1
ATOM 1244 O O . LEU A 1 184 ? -1.269 5.183 24.947 1.00 96.19 184 LEU A O 1
ATOM 1248 N N . THR A 1 185 ? -0.842 3.700 23.309 1.00 93.19 185 THR A N 1
ATOM 1249 C CA . THR A 1 185 ? 0.529 4.123 23.013 1.00 93.19 185 THR A CA 1
ATOM 1250 C C . THR A 1 185 ? 0.643 4.417 21.528 1.00 93.19 185 THR A C 1
ATOM 1252 O O . THR A 1 185 ? 0.153 3.628 20.717 1.00 93.19 185 THR A O 1
ATOM 1255 N N . GLY A 1 186 ? 1.271 5.532 21.171 1.00 89.88 186 GLY A N 1
ATOM 1256 C CA . GLY A 1 186 ? 1.462 5.934 19.781 1.00 89.88 186 GLY A CA 1
ATOM 1257 C C . GLY A 1 186 ? 2.929 6.106 19.413 1.00 89.88 186 GLY A C 1
ATOM 1258 O O . GLY A 1 186 ? 3.747 6.497 20.251 1.00 89.88 186 GLY A O 1
ATOM 1259 N N . SER A 1 187 ? 3.227 5.852 18.144 1.00 84.50 187 SER A N 1
ATOM 1260 C CA . SER A 1 187 ? 4.475 6.230 17.490 1.00 84.50 187 SER A CA 1
ATOM 1261 C C . SER A 1 187 ? 4.195 7.210 16.355 1.00 84.50 187 SER A C 1
ATOM 1263 O O . SER A 1 187 ? 3.108 7.209 15.773 1.00 84.50 187 SER A O 1
ATOM 1265 N N . ALA A 1 188 ? 5.167 8.065 16.056 1.00 85.75 188 ALA A N 1
ATOM 1266 C CA . ALA A 1 188 ? 5.105 8.983 14.928 1.00 85.75 188 ALA A CA 1
ATOM 1267 C C . ALA A 1 188 ? 6.509 9.266 14.392 1.00 85.75 188 ALA A C 1
ATOM 1269 O O . ALA A 1 188 ? 7.430 9.521 15.166 1.00 85.75 188 ALA A O 1
ATOM 1270 N N . THR A 1 189 ? 6.643 9.277 13.076 1.00 79.62 189 THR A N 1
ATOM 1271 C CA . THR A 1 189 ? 7.835 9.697 12.345 1.00 79.62 189 THR A CA 1
ATOM 1272 C C . THR A 1 189 ? 7.368 10.598 11.215 1.00 79.62 189 THR A C 1
ATOM 1274 O O . THR A 1 189 ? 6.448 10.243 10.477 1.00 79.62 189 THR A O 1
ATOM 1277 N N . ASP A 1 190 ? 7.975 11.773 11.099 1.00 76.06 190 ASP A N 1
ATOM 1278 C CA . ASP A 1 190 ? 7.705 12.698 10.003 1.00 76.06 190 ASP A CA 1
ATOM 1279 C C . ASP A 1 190 ? 9.011 13.358 9.562 1.00 76.06 190 ASP A C 1
ATOM 1281 O O . ASP A 1 190 ? 9.880 13.703 10.363 1.00 76.06 190 ASP A O 1
ATOM 1285 N N . GLU A 1 191 ? 9.150 13.547 8.261 1.00 69.81 191 GLU A N 1
ATOM 1286 C CA . GLU A 1 191 ? 10.227 14.308 7.637 1.00 69.81 191 GLU A CA 1
ATOM 1287 C C . GLU A 1 191 ? 10.105 15.818 7.865 1.00 69.81 191 GLU A C 1
ATOM 1289 O O . GLU A 1 191 ? 11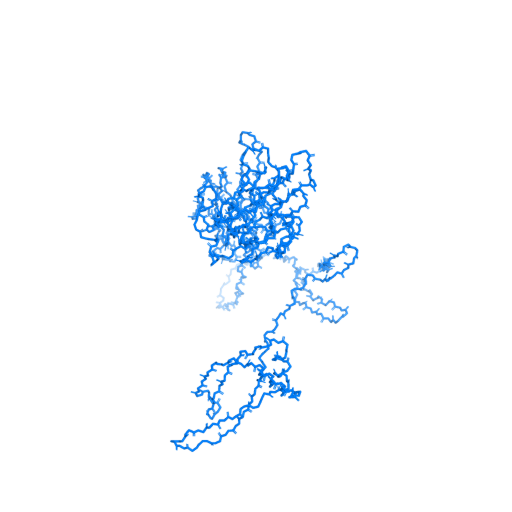.097 16.535 7.740 1.00 69.81 191 GLU A O 1
ATOM 1294 N N . ARG A 1 192 ? 8.913 16.311 8.221 1.00 72.88 192 ARG A N 1
ATOM 1295 C CA . ARG A 1 192 ? 8.692 17.697 8.650 1.00 72.88 192 ARG A CA 1
ATOM 1296 C C . ARG A 1 192 ? 8.491 17.748 10.154 1.00 72.88 192 ARG A C 1
ATOM 1298 O O . ARG A 1 192 ? 7.874 16.865 10.741 1.00 72.88 192 ARG A O 1
ATOM 1305 N N . ALA A 1 193 ? 8.972 18.825 10.769 1.00 81.19 193 ALA A N 1
ATOM 1306 C CA . ALA A 1 193 ? 8.663 19.068 12.166 1.00 81.19 193 ALA A CA 1
ATOM 1307 C C . ALA A 1 193 ? 7.143 19.224 12.343 1.00 81.19 193 ALA A C 1
ATOM 1309 O O . ALA A 1 193 ? 6.480 19.903 11.555 1.00 81.19 193 ALA A O 1
ATOM 1310 N N . GLY A 1 194 ? 6.597 18.596 13.375 1.00 87.56 194 GLY A N 1
ATOM 1311 C CA . GLY A 1 194 ? 5.165 18.606 13.632 1.00 87.56 194 GLY A CA 1
ATOM 1312 C C . GLY A 1 194 ? 4.823 18.224 15.061 1.00 87.56 194 GLY A C 1
ATOM 1313 O O . GLY A 1 194 ? 5.690 17.961 15.895 1.00 87.56 194 GLY A O 1
ATOM 1314 N N . THR A 1 195 ? 3.529 18.191 15.345 1.00 91.88 195 THR A N 1
ATOM 1315 C CA . THR A 1 195 ? 2.991 17.806 16.646 1.00 91.88 195 THR A CA 1
ATOM 1316 C C . THR A 1 195 ? 2.123 16.570 16.480 1.00 91.88 195 THR A C 1
ATOM 1318 O O . THR A 1 195 ? 1.065 16.618 15.853 1.00 91.88 195 THR A O 1
ATOM 1321 N N . ALA A 1 196 ? 2.568 15.448 17.038 1.00 92.62 196 ALA A N 1
ATOM 1322 C CA . ALA A 1 196 ? 1.815 14.207 17.026 1.00 92.62 196 ALA A CA 1
ATOM 1323 C C . ALA A 1 196 ? 0.835 14.139 18.205 1.00 92.62 196 ALA A C 1
ATOM 1325 O O . ALA A 1 196 ? 1.165 14.545 19.321 1.00 92.62 196 ALA A O 1
ATOM 1326 N N . ARG A 1 197 ? -0.378 13.628 17.965 1.00 95.00 197 ARG A N 1
ATOM 1327 C CA . ARG A 1 197 ? -1.435 13.455 18.980 1.00 95.00 197 ARG A CA 1
ATOM 1328 C C . ARG A 1 197 ? -2.197 12.151 18.769 1.00 95.00 197 ARG A C 1
ATOM 1330 O O . ARG A 1 197 ? -2.424 11.734 17.631 1.00 95.00 197 ARG A O 1
ATOM 1337 N N . LEU A 1 198 ? -2.638 11.539 19.868 1.00 96.25 198 LEU A N 1
ATOM 1338 C CA . LEU A 1 198 ? -3.552 10.397 19.853 1.00 96.25 198 LEU A CA 1
ATOM 1339 C C . LEU A 1 198 ? -4.994 10.883 19.703 1.00 96.25 198 LEU A C 1
ATOM 1341 O O . LEU A 1 198 ? -5.389 11.868 20.318 1.00 96.25 198 LEU A O 1
ATOM 1345 N N . TYR A 1 199 ? -5.794 10.163 18.920 1.00 96.44 199 TYR A N 1
ATOM 1346 C CA . TYR A 1 199 ? -7.229 10.389 18.781 1.00 96.44 199 TYR A CA 1
ATOM 1347 C C . TYR A 1 199 ? -7.982 9.089 19.029 1.00 96.44 199 TYR A C 1
ATOM 1349 O O . TYR A 1 199 ? -7.542 8.030 18.585 1.00 96.44 199 TYR A O 1
ATOM 1357 N N . VAL A 1 200 ? -9.137 9.174 19.688 1.00 97.50 200 VAL A N 1
ATOM 1358 C CA . VAL A 1 200 ? -10.027 8.035 19.937 1.00 97.50 200 VAL A CA 1
ATOM 1359 C C . VAL A 1 200 ? -11.487 8.403 19.673 1.00 97.50 200 VAL A C 1
ATOM 1361 O O . VAL A 1 200 ? -11.886 9.558 19.813 1.00 97.50 200 VAL A O 1
ATOM 1364 N N . GLY A 1 201 ? -12.302 7.422 19.298 1.00 96.12 201 GLY A N 1
ATOM 1365 C CA . GLY A 1 201 ? -13.738 7.601 19.112 1.00 96.12 201 GLY A CA 1
ATOM 1366 C C . GLY A 1 201 ? -14.500 6.284 19.007 1.00 96.12 201 GLY A C 1
ATOM 1367 O O . GLY A 1 201 ? -13.933 5.196 19.108 1.00 96.12 201 GLY A O 1
ATOM 1368 N N . THR A 1 202 ? -15.813 6.379 18.807 1.00 93.69 202 THR A N 1
ATOM 1369 C CA . THR A 1 202 ? -16.719 5.232 18.580 1.00 93.69 202 THR A CA 1
ATOM 1370 C C . THR A 1 202 ? -17.052 5.024 17.099 1.00 93.69 202 THR A C 1
ATOM 1372 O O . THR A 1 202 ? -17.754 4.079 16.743 1.00 93.69 202 THR A O 1
ATOM 1375 N N . SER A 1 203 ? -16.524 5.885 16.226 1.00 92.19 203 SER A N 1
ATOM 1376 C CA . SER A 1 203 ? -16.621 5.812 14.768 1.00 92.19 203 SER A CA 1
ATOM 1377 C C . SER A 1 203 ? -15.270 6.197 14.154 1.00 92.19 203 SER A C 1
ATOM 1379 O O . SER A 1 203 ? -14.614 7.089 14.697 1.00 92.19 203 SER A O 1
ATOM 1381 N N . PRO A 1 204 ? -14.853 5.589 13.026 1.00 84.50 204 PRO A N 1
ATOM 1382 C CA . PRO A 1 204 ? -13.602 5.943 12.350 1.00 84.50 204 PRO A CA 1
ATOM 1383 C C . PRO A 1 204 ? -13.561 7.404 11.869 1.00 84.50 204 PRO A C 1
ATOM 1385 O O . PRO A 1 204 ? -12.477 7.968 11.748 1.00 84.50 204 PRO A O 1
ATOM 1388 N N . ASP A 1 205 ? -14.724 8.025 11.647 1.00 86.25 205 ASP A N 1
ATOM 1389 C CA . ASP A 1 205 ? -14.833 9.397 11.132 1.00 86.25 205 ASP A CA 1
ATOM 1390 C C . ASP A 1 205 ? -14.974 10.450 12.248 1.00 86.25 205 ASP A C 1
ATOM 1392 O O . ASP A 1 205 ? -14.832 11.646 12.000 1.00 86.25 205 ASP A O 1
ATOM 1396 N N . ALA A 1 206 ? -15.238 10.022 13.489 1.00 89.75 206 ALA A N 1
ATOM 1397 C CA . ALA A 1 206 ? -15.490 10.897 14.635 1.00 89.75 206 ALA A CA 1
ATOM 1398 C C . ALA A 1 206 ? -14.514 10.584 15.778 1.00 89.75 206 ALA A C 1
ATOM 1400 O O . ALA A 1 206 ? -14.886 9.983 16.788 1.00 89.75 206 ALA A O 1
ATOM 1401 N N . LEU A 1 207 ? -13.249 10.969 15.587 1.00 94.44 207 LEU A N 1
ATOM 1402 C CA . LEU A 1 207 ? -12.182 10.805 16.578 1.00 94.44 207 LEU A CA 1
ATOM 1403 C C . LEU A 1 207 ? -11.829 12.148 17.227 1.00 94.44 207 LEU A C 1
ATOM 1405 O O . LEU A 1 207 ? -11.615 13.136 16.519 1.00 94.44 207 LEU A O 1
ATOM 1409 N N . SER A 1 208 ? -11.681 12.143 18.549 1.00 96.12 208 SER A N 1
ATOM 1410 C CA . SER A 1 208 ? -11.304 13.300 19.368 1.00 96.12 208 SER A CA 1
ATOM 1411 C C . SER A 1 208 ? -9.914 13.107 19.979 1.00 96.12 208 SER A C 1
ATOM 1413 O O . SER A 1 208 ? -9.562 11.966 20.290 1.00 96.12 208 SER A O 1
ATOM 1415 N N . PRO A 1 209 ? -9.116 14.179 20.148 1.00 96.00 209 PRO A N 1
ATOM 1416 C CA . PRO A 1 209 ? -7.768 14.073 20.695 1.00 96.00 209 PRO A CA 1
ATOM 1417 C C . PRO A 1 209 ? -7.794 13.627 22.164 1.00 96.00 209 PRO A C 1
ATOM 1419 O O . PRO A 1 209 ? -8.687 14.013 22.918 1.00 96.00 209 PRO A O 1
ATOM 1422 N N . VAL A 1 210 ? -6.805 12.832 22.566 1.00 94.69 210 VAL A N 1
ATOM 1423 C CA . VAL A 1 210 ? -6.620 12.318 23.931 1.00 94.69 210 VAL A CA 1
ATOM 1424 C C . VAL A 1 210 ? -5.143 12.304 24.313 1.00 94.69 210 VAL A C 1
ATOM 1426 O O . VAL A 1 210 ? -4.278 12.173 23.450 1.00 94.69 210 VAL A O 1
ATOM 1429 N N . GLY A 1 211 ? -4.872 12.384 25.617 1.00 90.50 211 GLY A N 1
ATOM 1430 C CA . GLY A 1 211 ? -3.512 12.369 26.155 1.00 90.50 211 GLY A CA 1
ATOM 1431 C C . GLY A 1 211 ? -2.688 13.600 25.779 1.00 90.50 211 GLY A C 1
ATOM 1432 O O . GLY A 1 211 ? -3.217 14.622 25.330 1.00 90.50 211 GLY A O 1
ATOM 1433 N N . GLU A 1 212 ? -1.382 13.487 25.996 1.00 87.19 212 GLU A N 1
ATOM 1434 C CA . GLU A 1 212 ? -0.416 14.529 25.658 1.00 87.19 212 GLU A CA 1
ATOM 1435 C C . GLU A 1 212 ? -0.001 14.459 24.185 1.00 87.19 212 GLU A C 1
ATOM 1437 O O . GLU A 1 212 ? -0.084 13.421 23.523 1.00 87.19 212 GLU A O 1
ATOM 1442 N N . SER A 1 213 ? 0.431 15.603 23.665 1.00 91.19 213 SER A N 1
ATOM 1443 C CA . SER A 1 213 ? 1.055 15.711 22.352 1.00 91.19 213 SER A CA 1
ATOM 1444 C C . SER A 1 213 ? 2.567 15.534 22.450 1.00 91.19 213 SER A C 1
ATOM 1446 O O . SER A 1 213 ? 3.163 15.960 23.435 1.00 91.19 213 SER A O 1
ATOM 1448 N N . ALA A 1 214 ? 3.195 15.025 21.394 1.00 89.81 214 ALA A N 1
ATOM 1449 C CA . ALA A 1 214 ? 4.649 14.945 21.285 1.00 89.81 214 ALA A CA 1
ATOM 1450 C C . ALA A 1 214 ? 5.148 15.752 20.084 1.00 89.81 214 ALA A C 1
ATOM 1452 O O . ALA A 1 214 ? 4.548 15.719 19.007 1.00 89.81 214 ALA A O 1
ATOM 1453 N N . THR A 1 215 ? 6.261 16.460 20.254 1.00 89.44 215 THR A N 1
ATOM 1454 C CA . THR A 1 215 ? 6.951 17.106 19.135 1.00 89.44 215 THR A CA 1
ATOM 1455 C C . THR A 1 215 ? 7.676 16.044 18.318 1.00 89.44 215 THR A C 1
ATOM 1457 O O . THR A 1 215 ? 8.496 15.297 18.848 1.00 89.44 215 THR A O 1
ATOM 1460 N N . VAL A 1 216 ? 7.388 15.996 17.023 1.00 84.06 216 VAL A N 1
ATOM 1461 C CA . VAL A 1 216 ? 8.131 15.207 16.042 1.00 84.06 216 VAL A CA 1
ATOM 1462 C C . VAL A 1 216 ? 9.131 16.157 15.406 1.00 84.06 216 VAL A C 1
ATOM 1464 O O . VAL A 1 216 ? 8.736 17.078 14.694 1.00 84.06 216 VAL A O 1
ATOM 1467 N N . ALA A 1 217 ? 10.416 15.998 15.715 1.00 80.00 217 ALA A N 1
ATOM 1468 C CA . ALA A 1 217 ? 11.460 16.710 14.988 1.00 80.00 217 ALA A CA 1
ATOM 1469 C C . ALA A 1 217 ? 11.575 16.134 13.569 1.00 80.00 217 ALA A C 1
ATOM 1471 O O . ALA A 1 217 ? 11.348 14.943 13.360 1.00 80.00 217 ALA A O 1
ATOM 1472 N N . ALA A 1 218 ? 11.934 16.977 12.602 1.00 67.69 218 ALA A N 1
ATOM 1473 C CA . ALA A 1 218 ? 12.102 16.557 11.215 1.00 67.69 218 ALA A CA 1
ATOM 1474 C C . ALA A 1 218 ? 13.068 15.361 11.112 1.00 67.69 218 ALA A C 1
ATOM 1476 O O . ALA A 1 218 ? 14.186 15.411 11.626 1.00 67.69 218 ALA A O 1
ATOM 1477 N N . GLY A 1 219 ? 12.620 14.280 10.472 1.00 61.00 219 GLY A N 1
ATOM 1478 C CA . GLY A 1 219 ? 13.394 13.053 10.269 1.00 61.00 219 GLY A CA 1
ATOM 1479 C C . GLY A 1 219 ? 13.619 12.221 11.535 1.00 61.00 219 GLY A C 1
ATOM 1480 O O . GLY A 1 219 ? 14.440 11.309 11.515 1.00 61.00 219 GLY A O 1
ATOM 1481 N N . SER A 1 220 ? 12.930 12.529 12.638 1.00 68.12 220 SER A N 1
ATOM 1482 C CA . SER A 1 220 ? 13.068 11.808 13.906 1.00 68.12 220 SER A CA 1
ATOM 1483 C C . SER A 1 220 ? 11.892 10.872 14.160 1.00 68.12 220 SER A C 1
ATOM 1485 O O . SER A 1 220 ? 10.738 11.209 13.898 1.00 68.12 220 SER A O 1
ATOM 1487 N N . VAL A 1 221 ? 12.201 9.710 14.738 1.00 69.00 221 VAL A N 1
ATOM 1488 C CA . VAL A 1 221 ? 11.208 8.750 15.227 1.00 69.00 221 VAL A CA 1
ATOM 1489 C C . VAL A 1 221 ? 10.852 9.084 16.671 1.00 69.00 221 VAL A C 1
ATOM 1491 O O . VAL A 1 221 ? 11.722 9.229 17.528 1.00 69.00 221 VAL A O 1
ATOM 1494 N N . VAL A 1 222 ? 9.558 9.141 16.957 1.00 70.31 222 VAL A N 1
ATOM 1495 C CA . VAL A 1 222 ? 8.996 9.338 18.290 1.00 70.31 222 VAL A CA 1
ATOM 1496 C C . VAL A 1 222 ? 8.314 8.029 18.704 1.00 70.31 222 VAL A C 1
ATOM 1498 O O . VAL A 1 222 ? 7.213 7.745 18.236 1.00 70.31 222 VAL A O 1
ATOM 1501 N N . SER A 1 223 ? 8.959 7.187 19.533 1.00 62.53 223 SER A N 1
ATOM 1502 C CA . SER A 1 223 ? 8.408 5.871 19.928 1.00 62.53 223 SER A CA 1
ATOM 1503 C C . SER A 1 223 ? 8.930 5.314 21.276 1.00 62.53 223 SER A C 1
ATOM 1505 O O . SER A 1 223 ? 10.144 5.168 21.422 1.00 62.53 223 SER A O 1
ATOM 1507 N N . PRO A 1 224 ? 8.050 4.931 22.234 1.00 54.78 224 PRO A N 1
ATOM 1508 C CA . PRO A 1 224 ? 6.683 5.418 22.407 1.00 54.78 224 PRO A CA 1
ATOM 1509 C C . PRO A 1 224 ? 6.738 6.757 23.151 1.00 54.78 224 PRO A C 1
ATOM 1511 O O . PRO A 1 224 ? 6.967 6.776 24.357 1.00 54.78 224 PRO A O 1
ATOM 1514 N N . ALA A 1 225 ? 6.527 7.883 22.469 1.00 67.88 225 ALA A N 1
ATOM 1515 C CA . ALA A 1 225 ? 6.436 9.169 23.180 1.00 67.88 225 ALA A CA 1
ATOM 1516 C C . ALA A 1 225 ? 5.003 9.688 23.336 1.00 67.88 225 ALA A C 1
ATOM 1518 O O . ALA A 1 225 ? 4.794 10.713 23.973 1.00 67.88 225 ALA A O 1
ATOM 1519 N N . LEU A 1 226 ? 4.008 8.975 22.798 1.00 87.81 226 LEU A N 1
ATOM 1520 C CA . LEU A 1 226 ? 2.596 9.269 23.023 1.00 87.81 226 LEU A CA 1
ATOM 1521 C C . LEU A 1 226 ? 1.987 8.199 23.924 1.00 87.81 226 LEU A C 1
ATOM 1523 O O . LEU A 1 226 ? 2.062 7.010 23.607 1.00 87.81 226 LEU A O 1
ATOM 1527 N N . SER A 1 227 ? 1.334 8.622 25.004 1.00 91.69 227 SER A N 1
ATOM 1528 C CA . SER A 1 227 ? 0.582 7.737 25.892 1.00 91.69 227 SER A CA 1
ATOM 1529 C C . SER A 1 227 ? -0.709 8.404 26.359 1.00 91.69 227 SER A C 1
ATOM 1531 O O . SER A 1 227 ? -0.732 9.597 26.665 1.00 91.69 227 SER A O 1
ATOM 1533 N N . ALA A 1 228 ? -1.797 7.638 26.415 1.00 95.44 228 ALA A N 1
ATOM 1534 C CA . ALA A 1 228 ? -3.069 8.089 26.965 1.00 95.44 228 ALA A CA 1
ATOM 1535 C C . ALA A 1 228 ? -3.751 6.961 27.742 1.00 95.44 228 ALA A C 1
ATOM 1537 O O . ALA A 1 228 ? -4.027 5.894 27.193 1.00 95.44 228 ALA A O 1
ATOM 1538 N N . SER A 1 229 ? -4.082 7.213 29.008 1.00 95.69 229 SER A N 1
ATOM 1539 C CA . SER A 1 229 ? -4.933 6.315 29.794 1.00 95.69 229 SER A CA 1
ATOM 1540 C C . SER A 1 229 ? -6.391 6.728 29.639 1.00 95.69 229 SER A C 1
ATOM 1542 O O . SER A 1 229 ? -6.783 7.824 30.032 1.00 95.69 229 SER A O 1
ATOM 1544 N N . LEU A 1 230 ? -7.195 5.853 29.043 1.00 96.50 230 LEU A N 1
ATOM 1545 C CA . LEU A 1 230 ? -8.614 6.069 28.802 1.00 96.50 230 LEU A CA 1
ATOM 1546 C C . LEU A 1 230 ? -9.445 5.450 29.923 1.00 96.50 230 LEU A C 1
ATOM 1548 O O . LEU A 1 230 ? -9.228 4.300 30.308 1.00 96.50 230 LEU A O 1
ATOM 1552 N N . THR A 1 231 ? -10.447 6.190 30.385 1.00 95.38 231 THR A N 1
ATOM 1553 C CA . THR A 1 231 ? -11.447 5.747 31.363 1.00 95.38 231 THR A CA 1
ATOM 1554 C C . THR A 1 231 ? -12.853 6.072 30.856 1.00 95.38 231 THR A C 1
ATOM 1556 O O . THR A 1 231 ? -13.022 6.783 29.865 1.00 95.38 231 THR A O 1
ATOM 1559 N N . GLY A 1 232 ? -13.882 5.510 31.496 1.00 93.31 232 GLY A N 1
ATOM 1560 C CA . GLY A 1 232 ? -15.281 5.760 31.128 1.00 93.31 232 GLY A CA 1
ATOM 1561 C C . GLY A 1 232 ? -15.693 5.194 29.764 1.00 93.31 232 GLY A C 1
ATOM 1562 O O . GLY A 1 232 ? -16.734 5.576 29.231 1.00 93.31 232 GLY A O 1
ATOM 1563 N N . LEU A 1 233 ? -14.902 4.284 29.188 1.00 94.31 233 LEU A N 1
ATOM 1564 C CA . LEU A 1 233 ? -15.252 3.628 27.934 1.00 94.31 233 LEU A CA 1
ATOM 1565 C C . LEU A 1 233 ? -16.444 2.687 28.145 1.00 94.31 233 LEU A C 1
ATOM 1567 O O . LEU A 1 233 ? -16.569 2.033 29.181 1.00 94.31 233 LEU A O 1
ATOM 1571 N N . ALA A 1 234 ? -17.332 2.606 27.156 1.00 93.12 234 ALA A N 1
ATOM 1572 C CA . ALA A 1 234 ? -18.484 1.717 27.236 1.00 93.12 234 ALA A CA 1
ATOM 1573 C C . ALA A 1 234 ? -18.013 0.248 27.199 1.00 93.12 234 ALA A C 1
ATOM 1575 O O . ALA A 1 234 ? -17.242 -0.097 26.305 1.00 93.12 234 ALA A O 1
ATOM 1576 N N . PRO A 1 235 ? -18.469 -0.639 28.103 1.00 94.31 235 PRO A N 1
ATOM 1577 C CA . PRO A 1 235 ? -18.070 -2.048 28.088 1.00 94.31 235 PRO A CA 1
ATOM 1578 C C . PRO A 1 235 ? -18.504 -2.795 26.824 1.00 94.31 235 PRO A C 1
ATOM 1580 O O . PRO A 1 235 ? -19.563 -2.504 26.259 1.00 94.31 235 PRO A O 1
ATOM 1583 N N . GLY A 1 236 ? -17.710 -3.781 26.395 1.00 90.69 236 GLY A N 1
ATOM 1584 C CA . GLY A 1 236 ? -17.983 -4.603 25.208 1.00 90.69 236 GLY A CA 1
ATOM 1585 C C . GLY A 1 236 ? -18.105 -3.814 23.898 1.00 90.69 236 GLY A C 1
ATOM 1586 O O . GLY A 1 236 ? -18.786 -4.268 22.979 1.00 90.69 236 GLY A O 1
ATOM 1587 N N . THR A 1 237 ? -17.519 -2.617 23.821 1.00 95.19 237 THR A N 1
ATOM 1588 C CA . THR A 1 237 ? -17.692 -1.678 22.704 1.00 95.19 237 THR A CA 1
ATOM 1589 C C . THR A 1 237 ? -16.414 -1.570 21.883 1.00 95.19 237 THR A C 1
ATOM 1591 O O . THR A 1 237 ? -15.314 -1.508 22.432 1.00 95.19 237 THR A O 1
ATOM 1594 N N . VAL A 1 238 ? -16.561 -1.551 20.554 1.00 96.06 238 VAL A N 1
ATOM 1595 C CA . VAL A 1 238 ? -15.453 -1.291 19.627 1.00 96.06 238 VAL A CA 1
ATOM 1596 C C . VAL A 1 238 ? -15.153 0.203 19.619 1.00 96.06 238 VAL A C 1
ATOM 1598 O O . VAL A 1 238 ? -16.024 1.021 19.322 1.00 96.06 238 VAL A O 1
ATOM 1601 N N . HIS A 1 239 ? -13.903 0.537 19.898 1.00 96.12 239 HIS A N 1
ATOM 1602 C CA . HIS A 1 239 ? -13.345 1.875 19.810 1.00 96.12 239 HIS A CA 1
ATOM 1603 C C . HIS A 1 239 ? -12.339 1.947 18.664 1.00 96.12 239 HIS A C 1
ATOM 1605 O O . HIS A 1 239 ? -11.692 0.955 18.322 1.00 96.12 239 HIS A O 1
ATOM 1611 N N . TYR A 1 240 ? -12.213 3.135 18.084 1.00 96.25 240 TYR A N 1
ATOM 1612 C CA . TYR A 1 240 ? -11.299 3.450 16.994 1.00 96.25 240 TYR A CA 1
ATOM 1613 C C . TYR A 1 240 ? -10.233 4.401 17.516 1.00 96.25 240 TYR A C 1
ATOM 1615 O O . TYR A 1 240 ? -10.565 5.325 18.256 1.00 96.25 240 TYR A O 1
ATOM 1623 N N . ALA A 1 241 ? -8.979 4.188 17.135 1.00 95.69 241 ALA A N 1
ATOM 1624 C CA . ALA A 1 241 ? -7.854 5.022 17.525 1.00 95.69 241 ALA A CA 1
ATOM 1625 C C . ALA A 1 241 ? -6.979 5.370 16.315 1.00 95.69 241 ALA A C 1
ATOM 1627 O O . ALA A 1 241 ? -6.914 4.602 15.356 1.00 95.69 241 ALA A O 1
ATOM 1628 N N . GLN A 1 242 ? -6.308 6.520 16.359 1.00 94.38 242 GLN A N 1
ATOM 1629 C CA . GLN A 1 242 ? -5.407 6.998 15.305 1.00 94.38 242 GLN A CA 1
ATOM 1630 C C . GLN A 1 242 ? -4.360 7.953 15.893 1.00 94.38 242 GLN A C 1
ATOM 1632 O O . GLN A 1 242 ? -4.690 8.734 16.784 1.00 94.38 242 GLN A O 1
ATOM 1637 N N . VAL A 1 243 ? -3.138 7.957 15.355 1.00 93.19 243 VAL A N 1
ATOM 1638 C CA . VAL A 1 243 ? -2.190 9.069 15.543 1.00 93.19 243 VAL A CA 1
ATOM 1639 C C . VAL A 1 243 ? -2.307 10.037 14.368 1.00 93.19 243 VAL A C 1
ATOM 1641 O O . VAL A 1 243 ? -2.414 9.621 13.210 1.00 93.19 243 VAL A O 1
ATOM 1644 N N . ARG A 1 244 ? -2.307 11.340 14.653 1.00 91.06 244 ARG A N 1
ATOM 1645 C CA . ARG A 1 244 ? -2.183 12.388 13.628 1.00 91.06 244 ARG A CA 1
ATOM 1646 C C . ARG A 1 244 ? -0.983 13.264 13.929 1.00 91.06 244 ARG A C 1
ATOM 1648 O O . ARG A 1 244 ? -0.686 13.475 15.100 1.00 91.06 244 ARG A O 1
ATOM 1655 N N . ILE A 1 245 ? -0.352 13.781 12.880 1.00 89.44 245 ILE A N 1
ATOM 1656 C CA . ILE A 1 245 ? 0.763 14.727 12.964 1.00 89.44 245 ILE A CA 1
ATOM 1657 C C . ILE A 1 245 ? 0.285 16.044 12.358 1.00 89.44 245 ILE A C 1
ATOM 1659 O O . ILE A 1 245 ? 0.044 16.137 11.151 1.00 89.44 245 ILE A O 1
ATOM 1663 N N . GLU A 1 246 ? 0.076 17.036 13.216 1.00 90.44 246 GLU A N 1
ATOM 1664 C CA . GLU A 1 246 ? -0.294 18.400 12.847 1.00 90.44 246 GLU A CA 1
ATOM 1665 C C . GLU A 1 246 ? 0.981 19.153 12.461 1.00 90.44 246 GLU A C 1
ATOM 1667 O O . GLU A 1 246 ? 1.919 19.251 13.254 1.00 90.44 246 GLU A O 1
ATOM 1672 N N . ARG A 1 247 ? 1.038 19.656 11.228 1.00 83.62 247 ARG A N 1
ATOM 1673 C CA . ARG A 1 247 ? 2.186 20.393 10.703 1.00 83.62 247 ARG A CA 1
ATOM 1674 C C . ARG A 1 247 ? 1.783 21.851 10.504 1.00 83.62 247 ARG A C 1
ATOM 1676 O O . ARG A 1 247 ? 0.839 22.120 9.754 1.00 83.62 247 ARG A O 1
ATOM 1683 N N . PRO A 1 248 ? 2.450 22.801 11.177 1.00 79.62 248 PRO A N 1
ATOM 1684 C CA . PRO A 1 248 ? 2.204 24.212 10.930 1.00 79.62 248 PRO A CA 1
ATOM 1685 C C . PRO A 1 248 ? 2.694 24.601 9.529 1.00 79.62 248 PRO A C 1
ATOM 1687 O O . PRO A 1 248 ? 3.480 23.888 8.902 1.00 79.62 248 PRO A O 1
ATOM 1690 N N . ALA A 1 249 ? 2.232 25.750 9.034 1.00 74.81 249 ALA A N 1
ATOM 1691 C CA . ALA A 1 249 ? 2.774 26.318 7.806 1.00 74.81 249 ALA A CA 1
ATOM 1692 C C . ALA A 1 249 ? 4.266 26.647 7.998 1.00 74.81 249 ALA A C 1
ATOM 1694 O O . ALA A 1 249 ? 4.661 27.153 9.051 1.00 74.81 249 ALA A O 1
ATOM 1695 N N . SER A 1 250 ? 5.087 26.363 6.988 1.00 58.28 250 SER A N 1
ATOM 1696 C CA . SER A 1 250 ? 6.536 26.587 7.029 1.00 58.28 250 SER A CA 1
ATOM 1697 C C . SER A 1 250 ? 7.029 27.119 5.687 1.00 58.28 250 SER A C 1
ATOM 1699 O O . SER A 1 250 ? 7.124 26.371 4.717 1.00 58.28 250 SER A O 1
ATOM 1701 N N . GLY A 1 251 ? 7.349 28.414 5.617 1.00 72.38 251 GLY A N 1
ATOM 1702 C CA . GLY A 1 251 ? 7.738 29.054 4.358 1.00 72.38 251 GLY A CA 1
ATOM 1703 C C . GLY A 1 251 ? 6.606 28.997 3.328 1.00 72.38 251 GLY A C 1
ATOM 1704 O O . GLY A 1 251 ? 5.520 29.515 3.578 1.00 72.38 251 GLY A O 1
ATOM 1705 N N . SER A 1 252 ? 6.864 28.362 2.183 1.00 48.62 252 SER A N 1
ATOM 1706 C CA . SER A 1 252 ? 5.886 28.116 1.114 1.00 48.62 252 SER A CA 1
ATOM 1707 C C . SER A 1 252 ? 4.967 26.914 1.364 1.00 48.62 252 SER A C 1
ATOM 1709 O O . SER A 1 252 ? 3.999 26.738 0.625 1.00 48.62 252 SER A O 1
ATOM 1711 N N . ASP A 1 253 ? 5.242 26.093 2.381 1.00 47.69 253 ASP A N 1
ATOM 1712 C CA . ASP A 1 253 ? 4.440 24.903 2.657 1.00 47.69 253 ASP A CA 1
ATOM 1713 C C . ASP A 1 253 ? 3.200 25.258 3.491 1.00 47.69 253 ASP A C 1
ATOM 1715 O O . ASP A 1 253 ? 3.339 25.807 4.594 1.00 47.69 253 ASP A O 1
ATOM 1719 N N . PRO A 1 254 ? 1.981 24.917 3.030 1.00 54.44 254 PRO A N 1
ATOM 1720 C CA . PRO A 1 254 ? 0.772 25.138 3.809 1.00 54.44 254 PRO A CA 1
ATOM 1721 C C . PRO A 1 254 ? 0.738 24.247 5.058 1.00 54.44 254 PRO A C 1
ATOM 1723 O O . PRO A 1 254 ? 1.367 23.187 5.124 1.00 54.44 254 PRO A O 1
ATOM 1726 N N . ALA A 1 255 ? -0.040 24.681 6.052 1.00 73.81 255 ALA A N 1
ATOM 1727 C CA . ALA A 1 255 ? -0.361 23.847 7.201 1.00 73.81 255 ALA A CA 1
ATOM 1728 C C . ALA A 1 255 ? -1.187 22.637 6.750 1.00 73.81 255 ALA A C 1
ATOM 1730 O O . ALA A 1 255 ? -2.131 22.770 5.966 1.00 73.81 255 ALA A O 1
ATOM 1731 N N . ASP A 1 256 ? -0.854 21.460 7.265 1.00 78.12 256 ASP A N 1
ATOM 1732 C CA . ASP A 1 256 ? -1.551 20.228 6.930 1.00 78.12 256 ASP A CA 1
ATOM 1733 C C . ASP A 1 256 ? -1.506 19.208 8.075 1.00 78.12 256 ASP A C 1
ATOM 1735 O O . ASP A 1 256 ? -0.971 19.438 9.160 1.00 78.12 256 ASP A O 1
ATOM 1739 N N . THR A 1 257 ? -2.176 18.074 7.884 1.00 82.88 257 THR A N 1
ATOM 1740 C CA . THR A 1 257 ? -2.267 17.029 8.907 1.00 82.88 257 THR A CA 1
ATOM 1741 C C . THR A 1 257 ? -2.052 15.674 8.270 1.00 82.88 257 THR A C 1
ATOM 1743 O O . THR A 1 257 ? -2.865 15.231 7.455 1.00 82.88 257 THR A O 1
ATOM 1746 N N . PHE A 1 258 ? -0.978 14.995 8.667 1.00 81.69 258 PHE A N 1
ATOM 1747 C CA . PHE A 1 258 ? -0.815 13.581 8.357 1.00 81.69 258 PHE A CA 1
ATOM 1748 C C . PHE A 1 258 ? -1.719 12.753 9.276 1.00 81.69 258 PHE A C 1
ATOM 1750 O O . PHE A 1 258 ? -1.842 13.030 10.471 1.00 81.69 258 PHE A O 1
ATOM 1757 N N . ARG A 1 259 ? -2.388 11.746 8.713 1.00 84.69 259 ARG A N 1
ATOM 1758 C CA . ARG A 1 259 ? -3.311 10.865 9.434 1.00 84.69 259 ARG A CA 1
ATOM 1759 C C . ARG A 1 259 ? -2.819 9.433 9.269 1.00 84.69 259 ARG A C 1
ATOM 1761 O O . ARG A 1 259 ? -2.889 8.908 8.160 1.00 84.69 259 ARG A O 1
ATOM 1768 N N . GLY A 1 260 ? -2.365 8.824 10.364 1.00 79.38 260 GLY A N 1
ATOM 1769 C CA . GLY A 1 260 ? -2.001 7.407 10.400 1.00 79.38 260 GLY A CA 1
ATOM 1770 C C . GLY A 1 260 ? -3.208 6.487 10.159 1.00 79.38 260 GLY A C 1
ATOM 1771 O O . GLY A 1 260 ? -4.348 6.959 10.045 1.00 79.38 260 GLY A O 1
ATOM 1772 N N . PRO A 1 261 ? -3.020 5.162 10.095 1.00 76.50 261 PRO A N 1
ATOM 1773 C CA . PRO A 1 261 ? -4.124 4.232 9.947 1.00 76.50 261 PRO A CA 1
ATOM 1774 C C . PRO A 1 261 ? -5.055 4.287 11.166 1.00 76.50 261 PRO A C 1
ATOM 1776 O O . PRO A 1 261 ? -4.644 4.540 12.299 1.00 76.50 261 PRO A O 1
ATOM 1779 N N . VAL A 1 262 ? -6.343 4.023 10.934 1.00 88.06 262 VAL A N 1
ATOM 1780 C CA . VAL A 1 262 ? -7.311 3.851 12.022 1.00 88.06 262 VAL A CA 1
ATOM 1781 C C . VAL A 1 262 ? -7.223 2.413 12.531 1.00 88.06 262 VAL A C 1
ATOM 1783 O O . VAL A 1 262 ? -7.489 1.463 11.790 1.00 88.06 262 VAL A O 1
ATOM 1786 N N . ARG A 1 263 ? -6.876 2.249 13.806 1.00 89.31 263 ARG A N 1
ATOM 1787 C CA . ARG A 1 263 ? -6.853 0.966 14.521 1.00 89.31 263 ARG A CA 1
ATOM 1788 C C . ARG A 1 263 ? -8.103 0.810 15.371 1.00 89.31 263 ARG A C 1
ATOM 1790 O O . ARG A 1 263 ? -8.789 1.782 15.673 1.00 89.31 263 ARG A O 1
ATOM 1797 N N . THR A 1 264 ? -8.397 -0.420 15.772 1.00 93.62 264 THR A N 1
ATOM 1798 C CA . THR A 1 264 ? -9.555 -0.723 16.618 1.00 93.62 264 THR A CA 1
ATOM 1799 C C . THR A 1 264 ? -9.161 -1.542 17.830 1.00 93.62 264 THR A C 1
ATOM 1801 O O . THR A 1 264 ? -8.336 -2.446 17.715 1.00 93.62 264 THR A O 1
ATOM 1804 N N . PHE A 1 265 ? -9.829 -1.304 18.952 1.00 94.44 265 PHE A N 1
ATOM 1805 C CA . PHE A 1 265 ? -9.777 -2.157 20.138 1.00 94.44 265 PHE A CA 1
ATOM 1806 C C . PHE A 1 265 ? -11.182 -2.315 20.722 1.00 94.44 265 PHE A C 1
ATOM 1808 O O . PHE A 1 265 ? -12.078 -1.536 20.409 1.00 94.44 265 PHE A O 1
ATOM 1815 N N . THR A 1 266 ? -11.412 -3.353 21.525 1.00 97.19 266 THR A N 1
ATOM 1816 C CA . THR A 1 266 ? -12.731 -3.627 22.123 1.00 97.19 266 THR A CA 1
ATOM 1817 C C . THR A 1 266 ? -12.584 -3.753 23.628 1.00 97.19 266 THR A C 1
ATOM 1819 O O . THR A 1 266 ? -11.802 -4.585 24.083 1.00 97.19 266 THR A O 1
ATOM 1822 N N . THR A 1 267 ? -13.320 -2.946 24.391 1.00 95.62 267 THR A N 1
ATOM 1823 C CA . THR A 1 267 ? -13.366 -3.062 25.856 1.00 95.62 267 THR A CA 1
ATOM 1824 C C . THR A 1 267 ? -13.927 -4.414 26.278 1.00 95.62 267 THR A C 1
ATOM 1826 O O . THR A 1 267 ? -14.753 -5.020 25.588 1.00 95.62 267 THR A O 1
ATOM 1829 N N . LEU A 1 268 ? -13.501 -4.900 27.441 1.00 94.25 268 LEU A N 1
ATOM 1830 C CA . LEU A 1 268 ? -14.000 -6.163 27.970 1.00 94.25 268 LEU A CA 1
ATOM 1831 C C . LEU A 1 268 ? -15.500 -6.059 28.281 1.00 94.25 268 LEU A C 1
ATOM 1833 O O . LEU A 1 268 ? -16.031 -4.995 28.607 1.00 94.25 268 LEU A O 1
ATOM 1837 N N . THR A 1 269 ? -16.202 -7.182 28.171 1.00 92.50 269 THR A N 1
ATOM 1838 C CA . THR A 1 269 ? -17.590 -7.272 28.637 1.00 92.50 269 THR A CA 1
ATOM 1839 C C . THR A 1 269 ? -17.575 -7.520 30.147 1.00 92.50 269 THR A C 1
ATOM 1841 O O . THR A 1 269 ? -16.720 -8.282 30.601 1.00 92.50 269 THR A O 1
ATOM 1844 N N . PRO A 1 270 ? -18.477 -6.913 30.941 1.00 86.88 270 PRO A N 1
ATOM 1845 C CA . PRO A 1 270 ? -18.553 -7.200 32.366 1.00 86.88 270 PRO A CA 1
ATOM 1846 C C . PRO A 1 270 ? -18.839 -8.686 32.559 1.00 86.88 270 PRO A C 1
ATOM 1848 O O . PRO A 1 270 ? -19.762 -9.226 31.940 1.00 86.88 270 PRO A O 1
ATOM 1851 N N . THR A 1 271 ? -18.060 -9.351 33.405 1.00 80.38 271 THR A N 1
ATOM 1852 C CA . THR A 1 271 ? -18.376 -10.713 33.821 1.00 80.38 271 THR A CA 1
ATOM 1853 C C . THR A 1 271 ? -19.721 -10.669 34.546 1.00 80.38 271 THR A C 1
ATOM 1855 O O . THR A 1 271 ? -19.882 -9.843 35.448 1.00 80.38 271 THR A O 1
ATOM 1858 N N . PRO A 1 272 ? -20.707 -11.504 34.175 1.00 72.12 272 PRO A N 1
ATOM 1859 C CA . PRO A 1 272 ? -21.925 -11.624 34.956 1.00 72.12 272 PRO A CA 1
ATOM 1860 C C . PRO A 1 272 ? -21.531 -12.063 36.365 1.00 72.12 272 PRO A C 1
ATOM 1862 O O . PRO A 1 272 ? -21.040 -13.175 36.550 1.00 72.12 272 PRO A O 1
ATOM 1865 N N . VAL A 1 273 ? -21.702 -11.187 37.354 1.00 60.00 273 VAL A N 1
ATOM 1866 C CA . VAL A 1 273 ? -21.636 -11.605 38.752 1.00 60.00 273 VAL A CA 1
ATOM 1867 C C . VAL A 1 273 ? -22.825 -12.526 38.983 1.00 60.00 273 VAL A C 1
ATOM 1869 O O . VAL A 1 273 ? -23.970 -12.080 39.024 1.00 60.00 273 VAL A O 1
ATOM 1872 N N . THR A 1 274 ? -22.564 -13.830 39.070 1.00 51.41 274 THR A N 1
ATOM 1873 C CA . THR A 1 274 ? -23.510 -14.771 39.670 1.00 51.41 274 THR A CA 1
ATOM 1874 C C . THR A 1 274 ? -23.747 -14.300 41.100 1.00 51.41 274 THR A C 1
ATOM 1876 O O . THR A 1 274 ? -22.776 -14.237 41.858 1.00 51.41 274 THR A O 1
ATOM 1879 N N . PRO A 1 275 ? -24.981 -13.924 41.478 1.00 55.09 275 PRO A N 1
ATOM 1880 C CA . PRO A 1 275 ? -25.256 -13.531 42.847 1.00 55.09 275 PRO A CA 1
ATOM 1881 C C . PRO A 1 275 ? -24.941 -14.721 43.756 1.00 55.09 275 PRO A C 1
ATOM 1883 O O . PRO A 1 275 ? -25.560 -15.779 43.649 1.00 55.09 275 PRO A O 1
ATOM 1886 N N . VAL A 1 276 ? -23.933 -14.558 44.613 1.00 53.31 276 VAL A N 1
ATOM 1887 C CA . VAL A 1 276 ? -23.693 -15.463 45.737 1.00 53.31 276 VAL A CA 1
ATOM 1888 C C . VAL A 1 276 ? -24.882 -15.285 46.677 1.00 53.31 276 VAL A C 1
ATOM 1890 O O . VAL A 1 276 ? -25.199 -14.160 47.064 1.00 53.31 276 VAL A O 1
ATOM 1893 N N . GLY A 1 277 ? -25.590 -16.379 46.962 1.00 46.47 277 GLY A N 1
ATOM 1894 C CA . GLY A 1 277 ? -26.759 -16.363 47.838 1.00 46.47 277 GLY A CA 1
ATOM 1895 C C . GLY A 1 277 ? -26.412 -15.799 49.226 1.00 46.47 277 GLY A C 1
ATOM 1896 O O . GLY A 1 277 ? -25.314 -16.060 49.722 1.00 46.47 277 GLY A O 1
ATOM 1897 N N . PRO A 1 278 ? -27.306 -15.015 49.851 1.00 58.66 278 PRO A N 1
ATOM 1898 C CA . PRO A 1 278 ? -27.024 -14.374 51.133 1.00 58.66 278 PRO A CA 1
ATOM 1899 C C . PRO A 1 278 ? -27.013 -15.391 52.294 1.00 58.66 278 PRO A C 1
ATOM 1901 O O . PRO A 1 278 ? -27.850 -16.299 52.300 1.00 58.66 278 PRO A O 1
ATOM 1904 N N . PRO A 1 279 ? -26.142 -15.237 53.314 1.00 57.06 279 PRO A N 1
ATOM 1905 C CA . PRO A 1 279 ? -26.405 -15.769 54.646 1.00 57.06 279 PRO A CA 1
ATOM 1906 C C . PRO A 1 279 ? -27.508 -14.939 55.328 1.00 57.06 279 PRO A C 1
ATOM 1908 O O . PRO A 1 279 ? -27.671 -13.751 55.053 1.00 57.06 279 PRO A O 1
ATOM 1911 N N . ALA A 1 280 ? -28.290 -15.590 56.185 1.00 48.19 280 ALA A N 1
ATOM 1912 C CA . ALA A 1 280 ? -29.529 -15.081 56.764 1.00 48.19 280 ALA A CA 1
ATOM 1913 C C . ALA A 1 280 ? -29.380 -13.845 57.686 1.00 48.19 280 ALA A C 1
ATOM 1915 O O . ALA A 1 280 ? -28.477 -13.795 58.512 1.00 48.19 280 ALA A O 1
ATOM 1916 N N . ASN A 1 281 ? -30.345 -12.927 57.518 1.00 50.38 281 ASN A N 1
ATOM 1917 C CA . ASN A 1 281 ? -31.007 -11.974 58.432 1.00 50.38 281 ASN A CA 1
ATOM 1918 C C . ASN A 1 281 ? -30.225 -11.258 59.555 1.00 50.38 281 ASN A C 1
ATOM 1920 O O . ASN A 1 281 ? -29.819 -11.889 60.518 1.00 50.38 281 ASN A O 1
ATOM 1924 N N . ASP A 1 282 ? -30.250 -9.917 59.514 1.00 42.78 282 ASP A N 1
ATOM 1925 C CA . ASP A 1 282 ? -30.832 -9.087 60.586 1.00 42.78 282 ASP A CA 1
ATOM 1926 C C . ASP A 1 282 ? -31.283 -7.715 60.042 1.00 42.78 282 ASP A C 1
ATOM 1928 O O . ASP A 1 282 ? -30.676 -7.143 59.135 1.00 42.78 282 ASP A O 1
ATOM 1932 N N . GLY A 1 283 ? -32.434 -7.247 60.534 1.00 49.12 283 GLY A N 1
ATOM 1933 C CA . GLY A 1 283 ? -33.247 -6.183 59.944 1.00 49.12 283 GLY A CA 1
ATOM 1934 C C . GLY A 1 283 ? -32.734 -4.756 60.163 1.00 49.12 283 GLY A C 1
ATOM 1935 O O . GLY A 1 283 ? -32.516 -4.317 61.289 1.00 49.12 283 GLY A O 1
ATOM 1936 N N . GLY A 1 284 ? -32.660 -3.995 59.069 1.00 39.38 284 GLY A N 1
ATOM 1937 C CA . GLY A 1 284 ? -32.514 -2.538 59.050 1.00 39.38 284 GLY A CA 1
ATOM 1938 C C . GLY A 1 284 ? -33.361 -1.927 57.921 1.00 39.38 284 GLY A C 1
ATOM 1939 O O . GLY A 1 284 ? -33.635 -2.614 56.931 1.00 39.38 284 GLY A O 1
ATOM 1940 N N . PRO A 1 285 ? -33.829 -0.670 58.055 1.00 49.91 285 PRO A N 1
ATOM 1941 C CA . PRO A 1 285 ? -34.810 -0.084 57.147 1.00 49.91 285 PRO A CA 1
ATOM 1942 C C . PRO A 1 285 ? -34.231 0.093 55.739 1.00 49.91 285 PRO A C 1
ATOM 1944 O O . PRO A 1 285 ? -33.143 0.631 55.540 1.00 49.91 285 PRO A O 1
ATOM 1947 N N . THR A 1 286 ? -34.983 -0.402 54.759 1.00 45.75 286 THR A N 1
ATOM 1948 C CA . THR A 1 286 ? -34.597 -0.515 53.353 1.00 45.75 286 THR A CA 1
ATOM 1949 C C . THR A 1 286 ? -34.590 0.859 52.670 1.00 45.75 286 THR A C 1
ATOM 1951 O O . THR A 1 286 ? -35.638 1.506 52.624 1.00 45.75 286 THR A O 1
ATOM 1954 N N . PRO A 1 287 ? -33.468 1.320 52.086 1.00 50.31 287 PRO A N 1
ATOM 1955 C CA . PRO A 1 287 ? -33.505 2.456 51.178 1.00 50.31 287 PRO A CA 1
ATOM 1956 C C . PRO A 1 287 ? -34.239 2.039 49.900 1.00 50.31 287 PRO A C 1
ATOM 1958 O O . PRO A 1 287 ? -33.857 1.074 49.236 1.00 50.31 287 PRO A O 1
ATOM 1961 N N . THR A 1 288 ? -35.307 2.763 49.563 1.00 51.16 288 THR A N 1
ATOM 1962 C CA . THR A 1 288 ? -36.031 2.626 48.295 1.00 51.16 288 THR A CA 1
ATOM 1963 C C . THR A 1 288 ? -35.031 2.691 47.135 1.00 51.16 288 THR A C 1
ATOM 1965 O O . THR A 1 288 ? -34.374 3.722 46.968 1.00 51.16 288 THR A O 1
ATOM 1968 N N . PRO A 1 289 ? -34.869 1.617 46.339 1.00 49.84 289 PRO A N 1
ATOM 1969 C CA . PRO A 1 289 ? -33.891 1.604 45.266 1.00 49.84 289 PRO A CA 1
ATOM 1970 C C . PRO A 1 289 ? -34.286 2.633 44.209 1.00 49.84 289 PRO A C 1
ATOM 1972 O O . PRO A 1 289 ? -35.416 2.643 43.715 1.00 49.84 289 PRO A O 1
ATOM 1975 N N . ALA A 1 290 ? -33.337 3.506 43.868 1.00 52.03 290 ALA A N 1
ATOM 1976 C CA . ALA A 1 290 ? -33.480 4.438 42.762 1.00 52.03 290 ALA A CA 1
ATOM 1977 C C . ALA A 1 290 ? -33.872 3.665 41.485 1.00 52.03 290 ALA A C 1
ATOM 1979 O O . ALA A 1 290 ? -33.342 2.573 41.247 1.00 52.03 290 ALA A O 1
ATOM 1980 N N . PRO A 1 291 ? -34.802 4.189 40.666 1.00 49.44 291 PRO A N 1
ATOM 1981 C CA . PRO A 1 291 ? -35.307 3.481 39.499 1.00 49.44 291 PRO A CA 1
ATOM 1982 C C . PRO A 1 291 ? -34.153 3.114 38.565 1.00 49.44 291 PRO A C 1
ATOM 1984 O O . PRO A 1 291 ? -33.442 3.978 38.049 1.00 49.44 291 PRO A O 1
ATOM 1987 N N . VAL A 1 292 ? -33.964 1.810 38.356 1.00 54.78 292 VAL A N 1
ATOM 1988 C CA . VAL A 1 292 ? -32.946 1.273 37.453 1.00 54.78 292 VAL A CA 1
ATOM 1989 C C . VAL A 1 292 ? -33.310 1.704 36.037 1.00 54.78 292 VAL A C 1
ATOM 1991 O O . VAL A 1 292 ? -34.230 1.171 35.415 1.00 54.78 292 VAL A O 1
ATOM 1994 N N . VAL A 1 293 ? -32.596 2.704 35.525 1.00 53.50 293 VAL A N 1
ATOM 1995 C CA . VAL A 1 293 ? -32.726 3.160 34.142 1.00 53.50 293 VAL A CA 1
ATOM 1996 C C . VAL A 1 293 ? -32.230 2.029 33.243 1.00 53.50 293 VAL A C 1
ATOM 1998 O O . VAL A 1 293 ? -31.029 1.848 33.075 1.00 53.50 293 VAL A O 1
ATOM 2001 N N . VAL A 1 294 ? -33.146 1.231 32.686 1.00 58.19 294 VAL A N 1
ATOM 2002 C CA . VAL A 1 294 ? -32.812 0.183 31.711 1.00 58.19 294 VAL A CA 1
ATOM 2003 C C . VAL A 1 294 ? -32.564 0.861 30.359 1.00 58.19 294 VAL A C 1
ATOM 2005 O O . VAL A 1 294 ? -33.521 1.320 29.725 1.00 58.19 294 VAL A O 1
ATOM 2008 N N . PRO A 1 295 ? -31.307 0.966 29.891 1.00 64.44 295 PRO A N 1
ATOM 2009 C CA . PRO A 1 295 ? -31.014 1.626 28.628 1.00 64.44 295 PRO A CA 1
ATOM 2010 C C . PRO A 1 295 ? -31.616 0.828 27.471 1.00 64.44 295 PRO A C 1
ATOM 2012 O O . PRO A 1 295 ? -31.517 -0.399 27.436 1.00 64.44 295 PRO A O 1
ATOM 2015 N N . THR A 1 296 ? -32.204 1.530 26.501 1.00 69.69 296 THR A N 1
ATOM 2016 C CA . THR A 1 296 ? -32.695 0.902 25.269 1.00 69.69 296 THR A CA 1
ATOM 2017 C C . THR A 1 296 ? -31.500 0.452 24.434 1.00 69.69 296 THR A C 1
ATOM 2019 O O . THR A 1 296 ? -30.697 1.274 24.001 1.00 69.69 296 THR A O 1
ATOM 2022 N N . ARG A 1 297 ? -31.357 -0.855 24.220 1.00 78.69 297 ARG A N 1
ATOM 2023 C CA . ARG A 1 297 ? -30.279 -1.459 23.434 1.00 78.69 297 ARG A CA 1
ATOM 2024 C C . ARG A 1 297 ? -30.865 -2.261 22.284 1.00 78.69 297 ARG A C 1
ATOM 2026 O O . ARG A 1 297 ? -31.839 -2.989 22.455 1.00 78.69 297 ARG A O 1
ATOM 2033 N N . LEU A 1 298 ? -30.233 -2.159 21.123 1.00 83.06 298 LEU A N 1
ATOM 2034 C CA . LEU A 1 298 ? -30.519 -3.001 19.972 1.00 83.06 298 LEU A CA 1
ATOM 2035 C C . LEU A 1 298 ? -29.299 -3.876 19.693 1.00 83.06 298 LEU A C 1
ATOM 2037 O O . LEU A 1 298 ? -28.227 -3.369 19.382 1.00 83.06 298 LEU A O 1
ATOM 2041 N N . GLY A 1 299 ? -29.462 -5.187 19.806 1.00 78.94 299 GLY A N 1
ATOM 2042 C CA . GLY A 1 299 ? -28.429 -6.165 19.490 1.00 78.94 299 GLY A CA 1
ATOM 2043 C C . GLY A 1 299 ? -28.744 -6.909 18.201 1.00 78.94 299 GLY A C 1
ATOM 2044 O O . GLY A 1 299 ? -29.883 -7.317 17.977 1.00 78.94 299 GLY A O 1
ATOM 2045 N N . LEU A 1 300 ? -27.729 -7.146 17.374 1.00 80.44 300 LEU A N 1
ATOM 2046 C CA . LEU A 1 300 ? -27.803 -8.118 16.288 1.00 80.44 300 LEU A CA 1
ATOM 2047 C C . LEU A 1 300 ? -27.552 -9.514 16.866 1.00 80.44 300 LEU A C 1
ATOM 2049 O O . LEU A 1 300 ? -26.442 -9.832 17.271 1.00 80.44 300 LEU A O 1
ATOM 2053 N N . VAL A 1 301 ? -28.589 -10.345 16.912 1.00 84.75 301 VAL A N 1
ATOM 2054 C CA . VAL A 1 301 ? -28.519 -11.711 17.456 1.00 84.75 301 VAL A CA 1
ATOM 2055 C C . VAL A 1 301 ? -27.961 -12.671 16.421 1.00 84.75 301 VAL A C 1
ATOM 2057 O O . VAL A 1 301 ? -27.141 -13.532 16.726 1.00 84.75 301 VAL A O 1
ATOM 2060 N N . ARG A 1 302 ? -28.445 -12.558 15.182 1.00 78.12 302 ARG A N 1
ATOM 2061 C CA . ARG A 1 302 ? -28.068 -13.482 14.119 1.00 78.12 302 ARG A CA 1
ATOM 2062 C C . ARG A 1 302 ? -28.185 -12.823 12.763 1.00 78.12 302 ARG A C 1
ATOM 2064 O O . ARG A 1 302 ? -29.159 -12.133 12.474 1.00 78.12 302 ARG A O 1
ATOM 2071 N N . LEU A 1 303 ? -27.214 -13.119 11.913 1.00 81.75 303 LEU A N 1
ATOM 2072 C CA . LEU A 1 303 ? -27.259 -12.812 10.497 1.00 81.75 303 LEU A CA 1
ATOM 2073 C C . LEU A 1 303 ? -27.197 -14.125 9.721 1.00 81.75 303 LEU A C 1
ATOM 2075 O O . LEU A 1 303 ? -26.346 -14.973 9.986 1.00 81.75 303 LEU A O 1
ATOM 2079 N N . SER A 1 304 ? -28.121 -14.320 8.790 1.00 82.38 304 SER A N 1
ATOM 2080 C CA . SER A 1 304 ? -28.118 -15.485 7.907 1.00 82.38 304 SER A CA 1
ATOM 2081 C C . SER A 1 304 ? -28.591 -15.100 6.518 1.00 82.38 304 SER A C 1
ATOM 2083 O O . SER A 1 304 ? -29.258 -14.084 6.329 1.00 82.38 304 SER A O 1
ATOM 2085 N N . THR A 1 305 ? -28.227 -15.905 5.531 1.00 79.88 305 THR A N 1
ATOM 2086 C CA . THR A 1 305 ? -28.573 -15.649 4.139 1.00 79.88 305 THR A CA 1
ATOM 2087 C C . THR A 1 305 ? -29.186 -16.889 3.515 1.00 79.88 305 THR A C 1
ATOM 2089 O O . THR A 1 305 ? -28.831 -18.023 3.830 1.00 79.88 305 THR A O 1
ATOM 2092 N N . THR A 1 306 ? -30.136 -16.656 2.622 1.00 80.88 306 THR A N 1
ATOM 2093 C CA . THR A 1 306 ? -30.549 -17.615 1.598 1.00 80.88 306 THR A CA 1
ATOM 2094 C C . THR A 1 306 ? -30.144 -17.034 0.240 1.00 80.88 306 THR A C 1
ATOM 2096 O O . THR A 1 306 ? -29.740 -15.869 0.182 1.00 80.88 306 THR A O 1
ATOM 2099 N N . PRO A 1 307 ? -30.293 -17.773 -0.871 1.00 72.88 307 PRO A N 1
ATOM 2100 C CA . PRO A 1 307 ? -30.023 -17.226 -2.199 1.00 72.88 307 PRO A CA 1
ATOM 2101 C C . PRO A 1 307 ? -30.815 -15.953 -2.545 1.00 72.88 307 PRO A C 1
ATOM 2103 O O . PRO A 1 307 ? -30.413 -15.232 -3.450 1.00 72.88 307 PRO A O 1
ATOM 2106 N N . LYS A 1 308 ? -31.932 -15.672 -1.854 1.00 78.50 308 LYS A N 1
ATOM 2107 C CA . LYS A 1 308 ? -32.829 -14.543 -2.167 1.00 78.50 308 LYS A CA 1
ATOM 2108 C C . LYS A 1 308 ? -33.060 -13.565 -1.012 1.00 78.50 308 LYS A C 1
ATOM 2110 O O . LYS A 1 308 ? -33.664 -12.522 -1.226 1.00 78.50 308 LYS A O 1
ATOM 2115 N N . THR A 1 309 ? -32.628 -13.876 0.212 1.00 75.25 309 THR A N 1
ATOM 2116 C CA . THR A 1 309 ? -32.956 -13.059 1.394 1.00 75.25 309 THR A CA 1
ATOM 2117 C C . THR A 1 309 ? -31.790 -12.953 2.364 1.00 75.25 309 THR A C 1
ATOM 2119 O O . THR A 1 309 ? -31.184 -13.970 2.708 1.00 75.25 309 THR A O 1
ATOM 2122 N N . VAL A 1 310 ? -31.568 -11.760 2.915 1.00 80.56 310 VAL A N 1
ATOM 2123 C CA . VAL A 1 310 ? -30.770 -11.569 4.133 1.00 80.56 310 VAL A CA 1
ATOM 2124 C C . VAL A 1 310 ? -31.725 -11.566 5.321 1.00 80.56 310 VAL A C 1
ATOM 2126 O O . VAL A 1 310 ? -32.629 -10.741 5.400 1.00 80.56 310 VAL A O 1
ATOM 2129 N N . ARG A 1 311 ? -31.549 -12.515 6.236 1.00 87.44 311 ARG A N 1
ATOM 2130 C CA . ARG A 1 311 ? -32.322 -12.615 7.474 1.00 87.44 311 ARG A CA 1
ATOM 2131 C C . ARG A 1 311 ? -31.500 -12.030 8.613 1.00 87.44 311 ARG A C 1
ATOM 2133 O O . ARG A 1 311 ? -30.434 -12.552 8.945 1.00 87.44 311 ARG A O 1
ATOM 2140 N N . VAL A 1 312 ? -32.024 -10.965 9.207 1.00 86.44 312 VAL A N 1
ATOM 2141 C CA . VAL A 1 312 ? -31.436 -10.247 10.340 1.00 86.44 312 VAL A CA 1
ATOM 2142 C C . VAL A 1 312 ? -32.318 -10.506 11.559 1.00 86.44 312 VAL A C 1
ATOM 2144 O O . VAL A 1 312 ? -33.489 -10.144 11.566 1.00 86.44 312 VAL A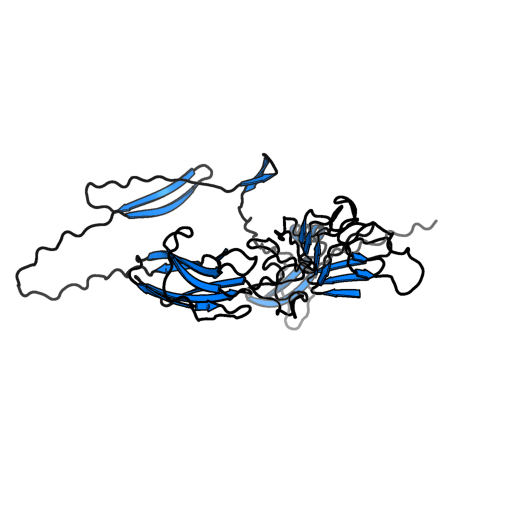 O 1
ATOM 2147 N N . THR A 1 313 ? -31.788 -11.170 12.580 1.00 88.75 313 THR A N 1
ATOM 2148 C CA . THR A 1 313 ? -32.460 -11.347 13.874 1.00 88.75 313 THR A CA 1
ATOM 2149 C C . THR A 1 313 ? -31.917 -10.301 14.830 1.00 88.75 313 THR A C 1
ATOM 2151 O O . THR A 1 313 ? -30.722 -10.304 15.122 1.00 88.75 313 THR A O 1
ATOM 2154 N N . LEU A 1 314 ? -32.781 -9.411 15.307 1.00 85.44 314 LEU A N 1
ATOM 2155 C CA . LEU A 1 314 ? -32.429 -8.349 16.245 1.00 85.44 314 LEU A CA 1
ATOM 2156 C C . LEU A 1 314 ? -33.091 -8.611 17.597 1.00 85.44 314 LEU A C 1
ATOM 2158 O O . LEU A 1 314 ? -34.182 -9.173 17.658 1.00 85.44 314 LEU A O 1
ATOM 2162 N N . ARG A 1 315 ? -32.455 -8.163 18.675 1.00 86.25 315 ARG A N 1
ATOM 2163 C CA . ARG A 1 315 ? -33.023 -8.131 20.022 1.00 86.25 315 ARG A CA 1
ATOM 2164 C C . ARG A 1 315 ? -33.063 -6.688 20.494 1.00 86.25 315 ARG A C 1
ATOM 2166 O O . ARG A 1 315 ? -32.025 -6.040 20.554 1.00 86.25 315 ARG A O 1
ATOM 2173 N N . CYS A 1 316 ? -34.253 -6.205 20.821 1.00 82.94 316 CYS A N 1
ATOM 2174 C CA . CYS A 1 316 ? -34.450 -4.939 21.514 1.00 82.94 316 CYS A CA 1
ATOM 2175 C C . CYS A 1 316 ? -34.560 -5.229 23.015 1.00 82.94 316 CYS A C 1
ATOM 2177 O O . CYS A 1 316 ? -35.382 -6.049 23.419 1.00 82.94 316 CYS A O 1
ATOM 2179 N N . SER A 1 317 ? -33.738 -4.585 23.833 1.00 82.69 317 SER A N 1
ATOM 2180 C CA . SER A 1 317 ? -33.864 -4.576 25.291 1.00 82.69 317 SER A CA 1
ATOM 2181 C C . SER A 1 317 ? -34.146 -3.146 25.733 1.00 82.69 317 SER A C 1
ATOM 2183 O O . SER A 1 317 ? -33.262 -2.303 25.660 1.00 82.69 317 SER A O 1
ATOM 2185 N N . ALA A 1 318 ? -35.377 -2.871 26.159 1.00 78.31 318 ALA A N 1
ATOM 2186 C CA . ALA A 1 318 ? -35.833 -1.572 26.652 1.00 78.31 318 ALA A CA 1
ATOM 2187 C C . ALA A 1 318 ? -36.722 -1.771 27.890 1.00 78.31 318 ALA A C 1
ATOM 2189 O O . ALA A 1 318 ? -37.185 -2.885 28.143 1.00 78.31 318 ALA A O 1
ATOM 2190 N N . ALA A 1 319 ? -36.971 -0.702 28.651 1.00 75.56 319 ALA A N 1
ATOM 2191 C CA . ALA A 1 319 ? -37.961 -0.725 29.729 1.00 75.56 319 ALA A CA 1
ATOM 2192 C C . ALA A 1 319 ? -39.361 -1.110 29.200 1.00 75.56 319 ALA A C 1
ATOM 2194 O O . ALA A 1 319 ? -39.687 -0.845 28.038 1.00 75.56 319 ALA A O 1
ATOM 2195 N N . ALA A 1 320 ? -40.191 -1.725 30.050 1.00 70.00 320 ALA A N 1
ATOM 2196 C CA . ALA A 1 320 ? -41.538 -2.166 29.681 1.00 70.00 320 ALA A CA 1
ATOM 2197 C C . ALA A 1 320 ? -42.360 -1.014 29.061 1.00 70.00 320 ALA A C 1
ATOM 2199 O O . ALA A 1 320 ? -42.370 0.101 29.580 1.00 70.00 320 ALA A O 1
ATOM 2200 N N . GLY A 1 321 ? -43.009 -1.274 27.919 1.00 72.62 321 GLY A N 1
ATOM 2201 C CA . GLY A 1 321 ? -43.804 -0.286 27.171 1.00 72.62 321 GLY A CA 1
ATOM 2202 C C . GLY A 1 321 ? -43.034 0.583 26.161 1.00 72.62 321 GLY A C 1
ATOM 2203 O O . GLY A 1 321 ? -43.659 1.335 25.417 1.00 72.62 321 GLY A O 1
ATOM 2204 N N . ARG A 1 322 ? -41.697 0.487 26.075 1.00 77.88 322 ARG A N 1
ATOM 2205 C CA . ARG A 1 322 ? -40.883 1.195 25.061 1.00 77.88 322 ARG A CA 1
ATOM 2206 C C . ARG A 1 322 ? -40.648 0.332 23.812 1.00 77.88 322 ARG A C 1
ATOM 2208 O O . ARG A 1 322 ? -40.538 -0.887 23.902 1.00 77.88 322 ARG A O 1
ATOM 2215 N N . THR A 1 323 ? -40.512 0.966 22.643 1.00 76.50 323 THR A N 1
ATOM 2216 C CA . THR A 1 323 ? -40.254 0.302 21.349 1.00 76.50 323 THR A CA 1
ATOM 2217 C C . THR A 1 323 ? -38.908 0.730 20.743 1.00 76.50 323 THR A C 1
ATOM 2219 O O . THR A 1 323 ? -38.498 1.882 20.874 1.00 76.50 323 THR A O 1
ATOM 2222 N N . CYS A 1 324 ? -38.207 -0.185 20.057 1.00 80.56 324 CYS A N 1
ATOM 2223 C CA . CYS A 1 324 ? -37.002 0.137 19.277 1.00 80.56 324 CYS A CA 1
ATOM 2224 C C . CYS A 1 324 ? -37.367 0.383 17.807 1.00 80.56 324 CYS A C 1
ATOM 2226 O O . CYS A 1 324 ? -37.653 -0.566 17.075 1.00 80.56 324 CYS A O 1
ATOM 2228 N N . LYS A 1 325 ? -37.302 1.636 17.340 1.00 83.50 325 LYS A N 1
ATOM 2229 C CA . LYS A 1 325 ? -37.396 1.945 15.905 1.00 83.50 325 LYS A CA 1
ATOM 2230 C C . LYS A 1 325 ? -36.061 1.619 15.235 1.00 83.50 325 LYS A C 1
ATOM 2232 O O . LYS A 1 325 ? -35.030 2.159 15.625 1.00 83.50 325 LYS A O 1
ATOM 2237 N N . VAL A 1 326 ? -36.074 0.735 14.239 1.00 83.94 326 VAL A N 1
ATOM 2238 C CA . VAL A 1 326 ? -34.856 0.242 13.579 1.00 83.94 326 VAL A CA 1
ATOM 2239 C C . VAL A 1 326 ? -34.897 0.478 12.077 1.00 83.94 326 VAL A C 1
ATOM 2241 O O . VAL A 1 326 ? -35.900 0.199 11.427 1.00 83.94 326 VAL A O 1
ATOM 2244 N N . ALA A 1 327 ? -33.791 0.978 11.529 1.00 82.38 327 ALA A N 1
ATOM 2245 C CA . ALA A 1 327 ? -33.571 1.105 10.094 1.00 82.38 327 ALA A CA 1
ATOM 2246 C C . ALA A 1 327 ? -32.437 0.160 9.688 1.00 82.38 327 ALA A C 1
ATOM 2248 O O . ALA A 1 327 ? -31.340 0.220 10.242 1.00 82.38 327 ALA A O 1
ATOM 2249 N N . LEU A 1 328 ? -32.703 -0.730 8.733 1.00 79.38 328 LEU A N 1
ATOM 2250 C CA . LEU A 1 328 ? -31.730 -1.699 8.237 1.00 79.38 328 LEU A CA 1
ATOM 2251 C C . LEU A 1 328 ? -31.338 -1.339 6.810 1.00 79.38 328 LEU A C 1
ATOM 2253 O O . LEU A 1 328 ? -32.197 -1.151 5.953 1.00 79.38 328 LEU A O 1
ATOM 2257 N N . LYS A 1 329 ? -30.033 -1.270 6.553 1.00 82.69 329 LYS A N 1
ATOM 2258 C CA . LYS A 1 329 ? -29.472 -1.009 5.227 1.00 82.69 329 LYS A CA 1
ATOM 2259 C C . LYS A 1 329 ? -28.459 -2.099 4.895 1.00 82.69 329 LYS A C 1
ATOM 2261 O O . LYS A 1 329 ? -27.516 -2.312 5.650 1.00 82.69 329 LYS A O 1
ATOM 2266 N N . ALA A 1 330 ? -28.646 -2.770 3.764 1.00 76.06 330 ALA A N 1
ATOM 2267 C CA . ALA A 1 330 ? -27.676 -3.707 3.204 1.00 76.06 330 ALA A CA 1
ATOM 2268 C C . ALA A 1 330 ? -27.040 -3.076 1.960 1.00 76.06 330 ALA A C 1
ATOM 2270 O O . ALA A 1 330 ? -27.753 -2.577 1.092 1.00 76.06 330 ALA A O 1
ATOM 2271 N N . THR A 1 331 ? -25.709 -3.068 1.871 1.00 73.94 331 THR A N 1
ATOM 2272 C CA . THR A 1 331 ? -24.971 -2.506 0.728 1.00 73.94 331 THR A CA 1
ATOM 2273 C C . THR A 1 331 ? -23.949 -3.507 0.196 1.00 73.94 331 THR A C 1
ATOM 2275 O O . THR A 1 331 ? -23.438 -4.351 0.930 1.00 73.94 331 THR A O 1
ATOM 2278 N N . THR A 1 332 ? -23.643 -3.415 -1.099 1.00 76.06 332 THR A N 1
ATOM 2279 C CA . THR A 1 332 ? -22.543 -4.144 -1.745 1.00 76.06 332 THR A CA 1
ATOM 2280 C C . THR A 1 332 ? -21.666 -3.157 -2.511 1.00 76.06 332 THR A C 1
ATOM 2282 O O . THR A 1 332 ? -22.119 -2.072 -2.871 1.00 76.06 332 THR A O 1
ATOM 2285 N N . ARG A 1 333 ? -20.397 -3.507 -2.739 1.00 74.12 333 ARG A N 1
ATOM 2286 C CA . ARG A 1 333 ? -19.468 -2.698 -3.541 1.00 74.12 333 ARG A CA 1
ATOM 2287 C C . ARG A 1 333 ? -19.185 -3.402 -4.860 1.00 74.12 333 ARG A C 1
ATOM 2289 O O . ARG A 1 333 ? -18.545 -4.457 -4.888 1.00 74.12 333 ARG A O 1
ATOM 2296 N N . GLU A 1 334 ? -19.636 -2.785 -5.940 1.00 79.12 334 GLU A N 1
ATOM 2297 C CA . GLU A 1 334 ? -19.378 -3.211 -7.311 1.00 79.12 334 GLU A CA 1
ATOM 2298 C C . GLU A 1 334 ? -18.008 -2.704 -7.781 1.00 79.12 334 GLU A C 1
ATOM 2300 O O . GLU A 1 334 ? -17.576 -1.602 -7.449 1.00 79.12 334 GLU A O 1
ATOM 2305 N N . ARG A 1 335 ? -17.308 -3.522 -8.562 1.00 68.00 335 ARG A N 1
ATOM 2306 C CA . ARG A 1 335 ? -16.225 -3.092 -9.445 1.00 68.00 335 ARG A CA 1
ATOM 2307 C C . ARG A 1 335 ? -16.854 -2.888 -10.813 1.00 68.00 335 ARG A C 1
ATOM 2309 O O . ARG A 1 335 ? -17.458 -3.816 -11.349 1.00 68.00 335 ARG A O 1
ATOM 2316 N N . ARG A 1 336 ? -16.711 -1.690 -11.365 1.00 74.56 336 ARG A N 1
ATOM 2317 C CA . ARG A 1 336 ? -17.257 -1.314 -12.669 1.00 74.56 336 ARG A CA 1
ATOM 2318 C C . ARG A 1 336 ? -16.137 -0.951 -13.642 1.00 74.56 336 ARG A C 1
ATOM 2320 O O . ARG A 1 336 ? -15.070 -0.516 -13.214 1.00 74.56 336 ARG A O 1
ATOM 2327 N N . ARG A 1 337 ? -16.375 -1.164 -14.933 1.00 69.50 337 ARG A N 1
ATOM 2328 C CA . ARG A 1 337 ? -15.589 -0.630 -16.053 1.00 69.50 337 ARG A CA 1
ATOM 2329 C C . ARG A 1 337 ? -16.575 0.146 -16.923 1.00 69.50 337 ARG A C 1
ATOM 2331 O O . ARG A 1 337 ? -17.392 -0.472 -17.601 1.00 69.50 337 ARG A O 1
ATOM 2338 N N . GLY A 1 338 ? -16.547 1.474 -16.830 1.00 83.00 338 GLY A N 1
ATOM 2339 C CA . GLY A 1 338 ? -17.650 2.311 -17.318 1.00 83.00 338 GLY A CA 1
ATOM 2340 C C . GLY A 1 338 ? -18.960 1.951 -16.609 1.00 83.00 338 GLY A C 1
ATOM 2341 O O . GLY A 1 338 ? -18.961 1.704 -15.402 1.00 83.00 338 GLY A O 1
ATOM 2342 N N . ASP A 1 339 ? -20.045 1.820 -17.370 1.00 81.12 339 ASP A N 1
ATOM 2343 C CA . ASP A 1 339 ? -21.363 1.427 -16.842 1.00 81.12 339 ASP A CA 1
ATOM 2344 C C . ASP A 1 339 ? -21.510 -0.080 -16.603 1.00 81.12 339 ASP A C 1
ATOM 2346 O O . ASP A 1 339 ? -22.488 -0.543 -16.014 1.00 81.12 339 ASP A O 1
ATOM 2350 N N . THR A 1 340 ? -20.522 -0.872 -17.023 1.00 60.69 340 THR A N 1
ATOM 2351 C CA . THR A 1 340 ? -20.575 -2.329 -16.901 1.00 60.69 340 THR A CA 1
ATOM 2352 C C . THR A 1 340 ? -20.029 -2.782 -15.551 1.00 60.69 340 THR A C 1
ATOM 2354 O O . THR A 1 340 ? -18.880 -2.506 -15.198 1.00 60.69 340 THR A O 1
ATOM 2357 N N . VAL A 1 341 ? -20.821 -3.549 -14.800 1.00 82.06 341 VAL A N 1
ATOM 2358 C CA . VAL A 1 341 ? -20.373 -4.225 -13.573 1.00 82.06 341 VAL A CA 1
ATOM 2359 C C . VAL A 1 341 ? -19.471 -5.403 -13.944 1.00 82.06 341 VAL A C 1
ATOM 2361 O O . VAL A 1 341 ? -19.926 -6.403 -14.487 1.00 82.06 341 VAL A O 1
ATOM 2364 N N . ILE A 1 342 ? -18.177 -5.294 -13.633 1.00 80.50 342 ILE A N 1
ATOM 2365 C CA . ILE A 1 342 ? -17.150 -6.312 -13.926 1.00 80.50 342 ILE A CA 1
ATOM 2366 C C . ILE A 1 342 ? -16.871 -7.245 -12.740 1.00 80.50 342 ILE A C 1
ATOM 2368 O O . ILE A 1 342 ? -16.086 -8.186 -12.848 1.00 80.50 342 ILE A O 1
ATOM 2372 N N . GLY A 1 343 ? -17.482 -6.989 -11.585 1.00 70.25 343 GLY A N 1
ATOM 2373 C CA . GLY A 1 343 ? -17.431 -7.886 -10.438 1.00 70.25 343 GLY A CA 1
ATOM 2374 C C . GLY A 1 343 ? -17.902 -7.223 -9.154 1.00 70.25 343 GLY A C 1
ATOM 2375 O O . GLY A 1 343 ? -18.203 -6.037 -9.117 1.00 70.25 343 GLY A O 1
ATOM 2376 N N . LEU A 1 344 ? -17.924 -7.982 -8.067 1.00 75.88 344 LEU A N 1
ATOM 2377 C CA . LEU A 1 344 ? -18.100 -7.452 -6.714 1.00 75.88 344 LEU A CA 1
ATOM 2378 C C . LEU A 1 344 ? -16.734 -7.437 -6.014 1.00 75.88 344 LEU A C 1
ATOM 2380 O O . LEU A 1 344 ? -15.872 -8.261 -6.330 1.00 75.88 344 LEU A O 1
ATOM 2384 N N . ARG A 1 345 ? -16.507 -6.537 -5.047 1.00 56.75 345 ARG A N 1
ATOM 2385 C CA . ARG A 1 345 ? -15.347 -6.602 -4.128 1.00 56.75 345 ARG A CA 1
ATOM 2386 C C . ARG A 1 345 ? -15.489 -7.791 -3.155 1.00 56.75 345 ARG A C 1
ATOM 2388 O O . ARG A 1 345 ? -15.508 -7.623 -1.944 1.00 56.75 345 ARG A O 1
ATOM 2395 N N . ALA A 1 346 ? -15.577 -9.010 -3.675 1.00 55.59 346 ALA A N 1
ATOM 2396 C CA . ALA A 1 346 ? -15.429 -10.238 -2.909 1.00 55.59 346 ALA A CA 1
ATOM 2397 C C . ALA A 1 346 ? -14.089 -10.863 -3.305 1.00 55.59 346 ALA A C 1
ATOM 2399 O O . ALA A 1 346 ? -13.904 -11.240 -4.460 1.00 55.59 346 ALA A O 1
ATOM 2400 N N . ARG A 1 347 ? -13.133 -10.954 -2.367 1.00 49.41 347 ARG A N 1
ATOM 2401 C CA . ARG A 1 347 ? -11.918 -11.756 -2.576 1.00 49.41 347 ARG A CA 1
ATOM 2402 C C . ARG A 1 347 ? -12.382 -13.202 -2.802 1.00 49.41 347 ARG A C 1
ATOM 2404 O O . ARG A 1 347 ? -12.968 -13.767 -1.874 1.00 49.41 347 ARG A O 1
ATOM 2411 N N . PRO A 1 348 ? -12.186 -13.811 -3.985 1.00 53.62 348 PRO A N 1
ATOM 2412 C CA . PRO A 1 348 ? -12.521 -15.214 -4.155 1.00 53.62 348 PRO A CA 1
ATOM 2413 C C . PRO A 1 348 ? -11.695 -16.002 -3.140 1.00 53.62 348 PRO A C 1
ATOM 2415 O O . PRO A 1 348 ? -10.471 -15.894 -3.104 1.00 53.62 348 PRO A O 1
ATOM 2418 N N . LYS A 1 349 ? -12.369 -16.743 -2.256 1.00 47.75 349 LYS A N 1
ATOM 2419 C CA . LYS A 1 349 ? -11.708 -17.575 -1.249 1.00 47.75 349 LYS A CA 1
ATOM 2420 C C . LYS A 1 349 ? -10.942 -18.672 -1.987 1.00 47.75 349 LYS A C 1
ATOM 2422 O O . LYS A 1 349 ? -11.529 -19.687 -2.359 1.00 47.75 349 LYS A O 1
ATOM 2427 N N . VAL A 1 350 ? -9.653 -18.445 -2.238 1.00 53.97 350 VAL A N 1
ATOM 2428 C CA . VAL A 1 350 ? -8.768 -19.441 -2.844 1.00 53.97 350 VAL A CA 1
ATOM 2429 C C . VAL A 1 350 ? -8.680 -20.607 -1.868 1.00 53.97 350 VAL A C 1
ATOM 2431 O O . VAL A 1 350 ? -8.304 -20.440 -0.710 1.00 53.97 350 VAL A O 1
ATOM 2434 N N . ARG A 1 351 ? -9.105 -21.788 -2.312 1.00 63.19 351 ARG A N 1
ATOM 2435 C CA . ARG A 1 351 ? -9.018 -23.017 -1.525 1.00 63.19 351 ARG A CA 1
ATOM 2436 C C . ARG A 1 351 ? -7.866 -23.847 -2.063 1.00 63.19 351 ARG A C 1
ATOM 2438 O O . ARG A 1 351 ? -7.890 -24.249 -3.224 1.00 63.19 351 ARG A O 1
ATOM 2445 N N . THR A 1 352 ? -6.894 -24.139 -1.210 1.00 65.88 352 THR A N 1
ATOM 2446 C CA . THR A 1 352 ? -5.880 -25.151 -1.503 1.00 65.88 352 THR A CA 1
ATOM 2447 C C . THR A 1 352 ? -6.538 -26.520 -1.410 1.00 65.88 352 THR A C 1
ATOM 2449 O O . THR A 1 352 ? -7.040 -26.905 -0.357 1.00 65.88 352 THR A O 1
ATOM 2452 N N . VAL A 1 353 ? -6.576 -27.247 -2.525 1.00 75.38 353 VAL A N 1
ATOM 2453 C CA . VAL A 1 353 ? -7.132 -28.601 -2.585 1.00 75.38 353 VAL A CA 1
ATOM 2454 C C . VAL A 1 353 ? -5.995 -29.579 -2.809 1.00 75.38 353 VAL A C 1
ATOM 2456 O O . VAL A 1 353 ? -5.335 -29.546 -3.847 1.00 75.38 353 VAL A O 1
ATOM 2459 N N . THR A 1 354 ? -5.797 -30.484 -1.856 1.00 80.38 354 THR A N 1
ATOM 2460 C CA . THR A 1 354 ? -4.889 -31.615 -2.038 1.00 80.38 354 THR A CA 1
ATOM 2461 C C . THR A 1 354 ? -5.523 -32.614 -2.997 1.00 80.38 354 THR A C 1
ATOM 2463 O O . THR A 1 354 ? -6.593 -33.159 -2.735 1.00 80.38 354 THR A O 1
ATOM 2466 N N . VAL A 1 355 ? -4.859 -32.864 -4.123 1.00 84.50 355 VAL A N 1
ATOM 2467 C CA . VAL A 1 355 ? -5.280 -33.866 -5.106 1.00 84.50 355 VAL A CA 1
ATOM 2468 C C . VAL A 1 355 ? -4.377 -35.084 -4.965 1.00 84.50 355 VAL A C 1
ATOM 2470 O O . VAL A 1 355 ? -3.166 -34.979 -5.146 1.00 84.50 355 VAL A O 1
ATOM 2473 N N . THR A 1 356 ? -4.950 -36.255 -4.682 1.00 88.75 356 THR A N 1
ATOM 2474 C CA . THR A 1 356 ? -4.200 -37.517 -4.709 1.00 88.75 356 THR A CA 1
ATOM 2475 C C . THR A 1 356 ? -3.716 -37.787 -6.127 1.00 88.75 356 THR A C 1
ATOM 2477 O O . THR A 1 356 ? -4.518 -38.039 -7.029 1.00 88.75 356 THR A O 1
ATOM 2480 N N . VAL A 1 357 ? -2.400 -37.719 -6.336 1.00 87.31 357 VAL A N 1
ATOM 2481 C CA . VAL A 1 357 ? -1.849 -37.793 -7.692 1.00 87.31 357 VAL A CA 1
ATOM 2482 C C . VAL A 1 357 ? -1.674 -39.211 -8.222 1.00 87.31 357 VAL A C 1
ATOM 2484 O O . VAL A 1 357 ? -1.831 -39.448 -9.419 1.00 87.31 357 VAL A O 1
ATOM 2487 N N . ALA A 1 358 ? -1.395 -40.149 -7.323 1.00 87.88 358 ALA A N 1
ATOM 2488 C CA . ALA A 1 358 ? -1.304 -41.579 -7.564 1.00 87.88 358 ALA A CA 1
ATOM 2489 C C . ALA A 1 358 ? -1.405 -42.317 -6.219 1.00 87.88 358 ALA A C 1
ATOM 2491 O O . ALA A 1 358 ? -1.094 -41.741 -5.175 1.00 87.88 358 ALA A O 1
ATOM 2492 N N . ARG A 1 359 ? -1.817 -43.588 -6.237 1.00 90.81 359 ARG A N 1
ATOM 2493 C CA . ARG A 1 359 ? -1.750 -44.486 -5.073 1.00 90.81 359 ARG A CA 1
ATOM 2494 C C . ARG A 1 359 ? -1.394 -45.897 -5.524 1.00 90.81 359 ARG A C 1
ATOM 2496 O O . ARG A 1 359 ? -1.784 -46.304 -6.616 1.00 90.81 359 ARG A O 1
ATOM 2503 N N . ALA A 1 360 ? -0.716 -46.642 -4.665 1.00 88.44 360 ALA A N 1
ATOM 2504 C CA . ALA A 1 360 ? -0.553 -48.083 -4.789 1.00 88.44 360 ALA A CA 1
ATOM 2505 C C . ALA A 1 360 ? -0.435 -48.695 -3.392 1.00 88.44 360 ALA A C 1
ATOM 2507 O O . ALA A 1 360 ? -0.000 -48.025 -2.456 1.00 88.44 360 ALA A O 1
ATOM 2508 N N . THR A 1 361 ? -0.799 -49.968 -3.276 1.00 88.12 361 THR A N 1
ATOM 2509 C CA . THR A 1 361 ? -0.602 -50.769 -2.067 1.00 88.12 361 THR A CA 1
ATOM 2510 C C . THR A 1 361 ? 0.194 -52.002 -2.459 1.00 88.12 361 THR A C 1
ATOM 2512 O O . THR A 1 361 ? -0.116 -52.637 -3.469 1.00 88.12 361 THR A O 1
ATOM 2515 N N . ARG A 1 362 ? 1.245 -52.314 -1.697 1.00 85.50 362 ARG A N 1
ATOM 2516 C CA . ARG A 1 362 ? 2.103 -53.481 -1.914 1.00 85.50 362 ARG A CA 1
ATOM 2517 C C . ARG A 1 362 ? 2.553 -54.057 -0.581 1.00 85.50 362 ARG A C 1
ATOM 2519 O O . ARG A 1 362 ? 2.848 -53.305 0.342 1.00 85.50 362 ARG A O 1
ATOM 2526 N N . THR A 1 363 ? 2.623 -55.380 -0.529 1.00 86.25 363 THR A N 1
ATOM 2527 C CA . THR A 1 363 ? 3.244 -56.120 0.567 1.00 86.25 363 THR A CA 1
ATOM 2528 C C . THR A 1 363 ? 4.724 -56.275 0.252 1.00 86.25 363 THR A C 1
ATOM 2530 O O . THR A 1 363 ? 5.073 -56.704 -0.849 1.00 86.25 363 THR A O 1
ATOM 2533 N N . LEU A 1 364 ? 5.584 -55.894 1.194 1.00 85.62 364 LEU A N 1
ATOM 2534 C CA . LEU A 1 364 ? 7.034 -56.029 1.079 1.00 85.62 364 LEU A CA 1
ATOM 2535 C C . LEU A 1 364 ? 7.497 -57.143 2.013 1.00 85.62 364 LEU A C 1
ATOM 2537 O O . LEU A 1 364 ? 7.068 -57.195 3.164 1.00 85.62 364 LEU A O 1
ATOM 2541 N N . GLN A 1 365 ? 8.362 -58.022 1.513 1.00 84.88 365 GLN A N 1
ATOM 2542 C CA . GLN A 1 365 ? 9.020 -59.019 2.353 1.00 84.88 365 GLN A CA 1
ATOM 2543 C C . GLN A 1 365 ? 10.148 -58.353 3.159 1.00 84.88 365 GLN A C 1
ATOM 2545 O O . GLN A 1 365 ? 10.827 -57.472 2.614 1.00 84.88 365 GLN A O 1
ATOM 2550 N N . PRO A 1 366 ? 10.377 -58.755 4.422 1.00 81.31 366 PRO A N 1
ATOM 2551 C CA . PRO A 1 366 ? 11.485 -58.241 5.223 1.00 81.31 366 PRO A CA 1
ATOM 2552 C C . PRO A 1 366 ? 12.833 -58.357 4.495 1.00 81.31 366 PRO A C 1
ATOM 2554 O O . PRO A 1 366 ? 13.106 -59.351 3.822 1.00 81.31 366 PRO A O 1
ATOM 2557 N N . GLY A 1 367 ? 13.671 -57.322 4.602 1.00 85.38 367 GLY A N 1
ATOM 2558 C CA . GLY A 1 367 ? 15.028 -57.307 4.039 1.00 85.38 367 GLY A CA 1
ATOM 2559 C C . GLY A 1 367 ? 15.131 -57.158 2.513 1.00 85.38 367 GLY A C 1
ATOM 2560 O O . GLY A 1 367 ? 16.242 -57.181 1.991 1.00 85.38 367 GLY A O 1
ATOM 2561 N N . ARG A 1 368 ? 14.019 -56.988 1.777 1.00 81.56 368 ARG A N 1
ATOM 2562 C CA . ARG A 1 368 ? 14.044 -56.804 0.313 1.00 81.56 368 ARG A CA 1
ATOM 2563 C C . ARG A 1 368 ? 13.581 -55.420 -0.134 1.00 81.56 368 ARG A C 1
ATOM 2565 O O . ARG A 1 368 ? 12.546 -54.916 0.296 1.00 81.56 368 ARG A O 1
ATOM 2572 N N . SER A 1 369 ? 14.296 -54.858 -1.105 1.00 82.19 369 SER A N 1
ATOM 2573 C CA . SER A 1 369 ? 13.897 -53.647 -1.829 1.00 82.19 369 SER A CA 1
ATOM 2574 C C . SER A 1 369 ? 13.009 -54.007 -3.020 1.00 82.19 369 SER A C 1
ATOM 2576 O O . SER A 1 369 ? 13.343 -54.893 -3.801 1.00 82.19 369 SER A O 1
ATOM 2578 N N . THR A 1 370 ? 11.873 -53.323 -3.182 1.00 81.62 370 THR A N 1
ATOM 2579 C CA . THR A 1 370 ? 10.953 -53.532 -4.315 1.00 81.62 370 THR A CA 1
ATOM 2580 C C . THR A 1 370 ? 10.622 -52.202 -4.978 1.00 81.62 370 THR A C 1
ATOM 2582 O O . THR A 1 370 ? 10.295 -51.227 -4.302 1.00 81.62 370 THR A O 1
ATOM 2585 N N . VAL A 1 371 ? 10.655 -52.164 -6.311 1.00 84.56 371 VAL A N 1
ATOM 2586 C CA . VAL A 1 371 ? 10.232 -50.993 -7.088 1.00 84.56 371 VAL A CA 1
ATOM 2587 C C . VAL A 1 371 ? 8.708 -50.979 -7.202 1.00 84.56 371 VAL A C 1
ATOM 2589 O O . VAL A 1 371 ? 8.101 -51.931 -7.689 1.00 84.56 371 VAL A O 1
ATOM 2592 N N . VAL A 1 372 ? 8.076 -49.881 -6.781 1.00 85.50 372 VAL A N 1
ATOM 2593 C CA . VAL A 1 372 ? 6.620 -49.701 -6.873 1.00 85.50 372 VAL A CA 1
ATOM 2594 C C . VAL A 1 372 ? 6.292 -48.607 -7.882 1.00 85.50 372 VAL A C 1
ATOM 2596 O O . VAL A 1 372 ? 6.553 -47.428 -7.657 1.00 85.50 372 VAL A O 1
ATOM 2599 N N . THR A 1 373 ? 5.669 -48.987 -8.996 1.00 87.31 373 THR A N 1
ATOM 2600 C CA . THR A 1 373 ? 5.223 -48.034 -10.019 1.00 87.31 373 THR A CA 1
ATOM 2601 C C . THR A 1 373 ? 3.888 -47.397 -9.634 1.00 87.31 373 THR A C 1
ATOM 2603 O O . THR A 1 373 ? 2.862 -48.072 -9.535 1.00 87.31 373 THR A O 1
ATOM 2606 N N . LEU A 1 374 ? 3.882 -46.073 -9.466 1.00 88.88 374 LEU A N 1
ATOM 2607 C CA . LEU A 1 374 ? 2.684 -45.286 -9.178 1.00 88.88 374 LEU A CA 1
ATOM 2608 C C . LEU A 1 374 ? 2.073 -44.738 -10.476 1.00 88.88 374 LEU A C 1
ATOM 2610 O O . LEU A 1 374 ? 2.638 -43.849 -11.112 1.00 88.88 374 LEU A O 1
ATOM 2614 N N . LYS A 1 375 ? 0.899 -45.243 -10.876 1.00 89.19 375 LYS A N 1
ATOM 2615 C CA . LYS A 1 375 ? 0.177 -44.728 -12.053 1.00 89.19 375 LYS A CA 1
ATOM 2616 C C . LYS A 1 375 ? -0.528 -43.408 -11.717 1.00 89.19 375 LYS A C 1
ATOM 2618 O O . LYS A 1 375 ? -1.312 -43.347 -10.770 1.00 89.19 375 LYS A O 1
ATOM 2623 N N . LEU A 1 376 ? -0.274 -42.366 -12.513 1.00 88.50 376 LEU A N 1
ATOM 2624 C CA . LEU A 1 376 ? -0.899 -41.051 -12.338 1.00 88.50 376 LEU A CA 1
ATOM 2625 C C . LEU A 1 376 ? -2.408 -41.095 -12.609 1.00 88.50 376 LEU A C 1
ATOM 2627 O O . LEU A 1 376 ? -2.866 -41.686 -13.592 1.00 88.50 376 LEU A O 1
ATOM 2631 N N . SER A 1 377 ? -3.181 -40.393 -11.781 1.00 89.88 377 SER A N 1
ATOM 2632 C CA . SER A 1 377 ? -4.626 -40.244 -11.970 1.00 89.88 377 SER A CA 1
ATOM 2633 C C . SER A 1 377 ? -4.967 -39.439 -13.238 1.00 89.88 377 SER A C 1
ATOM 2635 O O . SER A 1 377 ? -4.147 -38.676 -13.761 1.00 89.88 377 SER A O 1
ATOM 2637 N N . LYS A 1 378 ? -6.208 -39.558 -13.738 1.00 88.38 378 LYS A N 1
ATOM 2638 C CA . LYS A 1 378 ? -6.710 -38.740 -14.866 1.00 88.38 378 LYS A CA 1
ATOM 2639 C C . LYS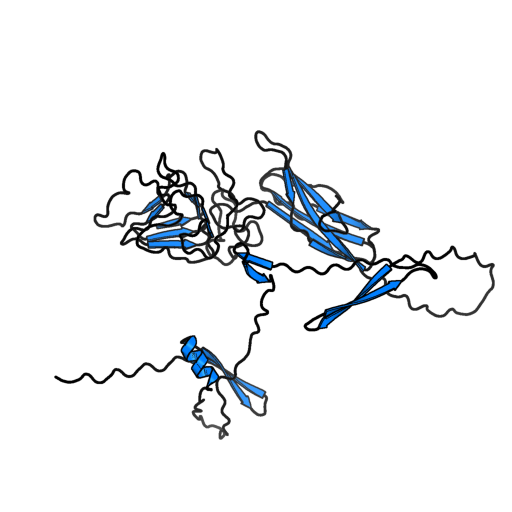 A 1 378 ? -6.575 -37.241 -14.572 1.00 88.38 378 LYS A C 1
ATOM 2641 O O . LYS A 1 378 ? -6.068 -36.498 -15.408 1.00 88.38 378 LYS A O 1
ATOM 2646 N N . ARG A 1 379 ? -6.951 -36.823 -13.360 1.00 87.19 379 ARG A N 1
ATOM 2647 C CA . ARG A 1 379 ? -6.865 -35.428 -12.907 1.00 87.19 379 ARG A CA 1
ATOM 2648 C C . ARG A 1 379 ? -5.420 -34.934 -12.857 1.00 87.19 379 ARG A C 1
ATOM 2650 O O . ARG A 1 379 ? -5.140 -33.818 -13.268 1.00 87.19 379 ARG A O 1
ATOM 2657 N N . SER A 1 380 ? -4.485 -35.771 -12.423 1.00 86.00 380 SER A N 1
ATOM 2658 C CA . SER A 1 380 ? -3.061 -35.417 -12.386 1.00 86.00 380 SER A CA 1
ATOM 2659 C C . SER A 1 380 ? -2.447 -35.295 -13.766 1.00 86.00 380 SER A C 1
ATOM 2661 O O . SER A 1 380 ? -1.648 -34.394 -13.980 1.00 86.00 380 SER A O 1
ATOM 2663 N N . ARG A 1 381 ? -2.846 -36.145 -14.719 1.00 90.81 381 ARG A N 1
ATOM 2664 C CA . ARG A 1 381 ? -2.431 -35.999 -16.121 1.00 90.81 381 ARG A CA 1
ATOM 2665 C C . ARG A 1 381 ? -2.961 -34.703 -16.740 1.00 90.81 381 ARG A C 1
ATOM 2667 O O . ARG A 1 381 ? -2.213 -34.036 -17.440 1.00 90.81 381 ARG A O 1
ATOM 2674 N N . GLN A 1 382 ? -4.197 -34.306 -16.425 1.00 87.56 382 GLN A N 1
ATOM 2675 C CA . GLN A 1 382 ? -4.746 -33.006 -16.840 1.00 87.56 382 GLN A CA 1
ATOM 2676 C C . GLN A 1 382 ? -3.969 -31.833 -16.227 1.00 87.56 382 GLN A C 1
ATOM 2678 O O . GLN A 1 382 ? -3.606 -30.899 -16.936 1.00 87.56 382 GLN A O 1
ATOM 2683 N N . LEU A 1 383 ? -3.667 -31.898 -14.924 1.00 88.50 383 LEU A N 1
ATOM 2684 C CA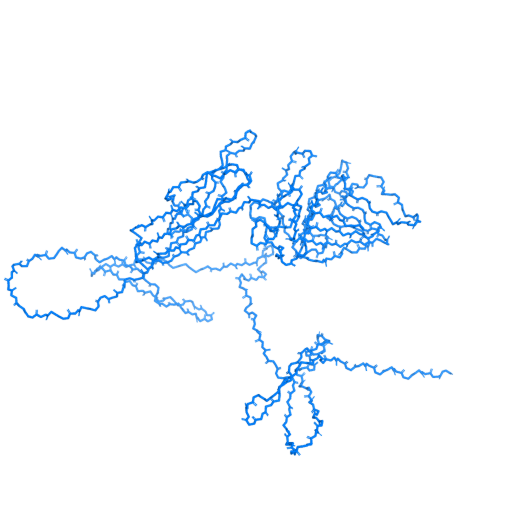 . LEU A 1 383 ? -2.848 -30.886 -14.251 1.00 88.50 383 LEU A CA 1
ATOM 2685 C C . LEU A 1 383 ? -1.443 -30.810 -14.858 1.00 88.50 383 LEU A C 1
ATOM 2687 O O . LEU A 1 383 ? -0.953 -29.721 -15.131 1.00 88.50 383 LEU A O 1
ATOM 2691 N N . LEU A 1 384 ? -0.818 -31.954 -15.128 1.00 89.75 384 LEU A N 1
ATOM 2692 C CA . LEU A 1 384 ? 0.496 -32.018 -15.758 1.00 89.75 384 LEU A CA 1
ATOM 2693 C C . LEU A 1 384 ? 0.476 -31.471 -17.192 1.00 89.75 384 LEU A C 1
ATOM 2695 O O . LEU A 1 384 ? 1.426 -30.808 -17.588 1.00 89.75 384 LEU A O 1
ATOM 2699 N N . GLY A 1 385 ? -0.601 -31.703 -17.948 1.00 84.38 385 GLY A N 1
ATOM 2700 C CA . GLY A 1 385 ? -0.791 -31.114 -19.274 1.00 84.38 385 GLY A CA 1
ATOM 2701 C C . GLY A 1 385 ? -0.929 -29.591 -19.234 1.00 84.38 385 GLY A C 1
ATOM 2702 O O . GLY A 1 385 ? -0.396 -28.917 -20.104 1.00 84.38 385 GLY A O 1
ATOM 2703 N N . ARG A 1 386 ? -1.590 -29.047 -18.203 1.00 86.00 386 ARG A N 1
ATOM 2704 C CA . ARG A 1 386 ? -1.800 -27.600 -18.037 1.00 86.00 386 ARG A CA 1
ATOM 2705 C C . ARG A 1 386 ? -0.579 -26.858 -17.493 1.00 86.00 386 ARG A C 1
ATOM 2707 O O . ARG A 1 386 ? -0.341 -25.723 -17.878 1.00 86.00 386 ARG A O 1
ATOM 2714 N N . PHE A 1 387 ? 0.143 -27.461 -16.552 1.00 88.94 387 PHE A N 1
ATOM 2715 C CA . PHE A 1 387 ? 1.216 -26.788 -15.812 1.00 88.94 387 PHE A CA 1
ATOM 2716 C C . PHE A 1 387 ? 2.620 -27.276 -16.189 1.00 88.94 387 PHE A C 1
ATOM 2718 O O . PHE A 1 387 ? 3.603 -26.726 -15.701 1.00 88.94 387 PHE A O 1
ATOM 2725 N N . HIS A 1 388 ? 2.739 -28.312 -17.029 1.00 86.06 388 HIS A N 1
ATOM 2726 C CA . HIS A 1 388 ? 3.986 -28.910 -17.546 1.00 86.06 388 HIS A CA 1
ATOM 2727 C C . HIS A 1 388 ? 4.996 -29.419 -16.500 1.00 86.06 388 HIS A C 1
ATOM 2729 O O . HIS A 1 388 ? 5.997 -30.047 -16.845 1.00 86.06 388 HIS A O 1
ATOM 2735 N N . LYS A 1 389 ? 4.742 -29.187 -15.214 1.00 88.31 389 LYS A N 1
ATOM 2736 C CA . LYS A 1 389 ? 5.483 -29.680 -14.057 1.00 88.31 389 LYS A CA 1
ATOM 2737 C C . LYS A 1 389 ? 4.476 -29.894 -12.934 1.00 88.31 389 LYS A C 1
ATOM 2739 O O . LYS A 1 389 ? 3.601 -29.059 -12.718 1.00 88.31 389 LYS A O 1
ATOM 2744 N N . LEU A 1 390 ? 4.600 -31.001 -12.214 1.00 89.00 390 LEU A N 1
ATOM 2745 C CA . LEU A 1 390 ? 3.747 -31.297 -11.068 1.00 89.00 390 LEU A CA 1
ATOM 2746 C C . LEU A 1 390 ? 4.626 -31.679 -9.869 1.00 89.00 390 LEU A C 1
ATOM 2748 O O . LEU A 1 390 ? 5.147 -32.797 -9.850 1.00 89.00 390 LEU A O 1
ATOM 2752 N N . PRO A 1 391 ? 4.835 -30.776 -8.892 1.00 90.94 391 PRO A N 1
ATOM 2753 C CA . PRO A 1 391 ? 5.507 -31.122 -7.647 1.00 90.94 391 PRO A CA 1
ATOM 2754 C C . PRO A 1 391 ? 4.608 -32.048 -6.819 1.00 90.94 391 PRO A C 1
ATOM 2756 O O . PRO A 1 391 ? 3.422 -31.784 -6.625 1.00 90.94 391 PRO A O 1
ATOM 2759 N N . VAL A 1 392 ? 5.172 -33.157 -6.352 1.00 91.75 392 VAL A N 1
ATOM 2760 C CA . VAL A 1 392 ? 4.461 -34.225 -5.648 1.00 91.75 392 VAL A CA 1
ATOM 2761 C C . VAL A 1 392 ? 5.222 -34.603 -4.387 1.00 91.75 392 VAL A C 1
ATOM 2763 O O . VAL A 1 392 ? 6.430 -34.827 -4.424 1.00 91.75 392 VAL A O 1
ATOM 2766 N N . THR A 1 393 ? 4.495 -34.753 -3.283 1.00 90.31 393 THR A N 1
ATOM 2767 C CA . THR A 1 393 ? 4.990 -35.428 -2.081 1.00 90.31 393 THR A CA 1
ATOM 2768 C C . THR A 1 393 ? 4.503 -36.874 -2.098 1.00 90.31 393 THR A C 1
ATOM 2770 O O . THR A 1 393 ? 3.299 -37.123 -2.141 1.00 90.31 393 THR A O 1
ATOM 2773 N N . VAL A 1 394 ? 5.430 -37.828 -2.066 1.00 90.12 394 VAL A N 1
ATOM 2774 C CA . VAL A 1 394 ? 5.145 -39.259 -1.929 1.00 90.12 394 VAL A CA 1
ATOM 2775 C C . VAL A 1 394 ? 5.256 -39.618 -0.456 1.00 90.12 394 VAL A C 1
ATOM 2777 O O . VAL A 1 394 ? 6.283 -39.352 0.163 1.00 90.12 394 VAL A O 1
ATOM 2780 N N . THR A 1 395 ? 4.216 -40.222 0.112 1.00 90.19 395 THR A N 1
ATOM 2781 C CA . THR A 1 395 ? 4.216 -40.728 1.491 1.00 90.19 395 THR A CA 1
ATOM 2782 C C . THR A 1 395 ? 4.031 -42.237 1.491 1.00 90.19 395 THR A C 1
ATOM 2784 O O . THR A 1 395 ? 3.062 -42.735 0.918 1.00 90.19 395 THR A O 1
ATOM 2787 N N . ALA A 1 396 ? 4.935 -42.950 2.157 1.00 90.00 396 ALA A N 1
ATOM 2788 C CA . ALA A 1 396 ? 4.791 -44.367 2.456 1.00 90.00 396 ALA A CA 1
ATOM 2789 C C . ALA A 1 396 ? 4.232 -44.516 3.873 1.00 90.00 396 ALA A C 1
ATOM 2791 O O . ALA A 1 396 ? 4.739 -43.884 4.803 1.00 90.00 396 ALA A O 1
ATOM 2792 N N . SER A 1 397 ? 3.204 -45.346 4.036 1.00 88.81 397 SER A N 1
ATOM 2793 C CA . SER A 1 397 ? 2.565 -45.601 5.328 1.00 88.81 397 SER A CA 1
ATOM 2794 C C . SER A 1 397 ? 2.548 -47.095 5.638 1.00 88.81 397 SER A C 1
ATOM 2796 O O . SER A 1 397 ? 2.236 -47.896 4.759 1.00 88.81 397 SER A O 1
ATOM 2798 N N . LEU A 1 398 ? 2.841 -47.453 6.888 1.00 89.06 398 LEU A N 1
ATOM 2799 C CA . LEU A 1 398 ? 2.770 -48.806 7.436 1.00 89.06 398 LEU A CA 1
ATOM 2800 C C . LEU A 1 398 ? 1.678 -48.834 8.513 1.00 89.06 398 LEU A C 1
ATOM 2802 O O . LEU A 1 398 ? 1.675 -47.987 9.404 1.00 89.06 398 LEU A O 1
ATOM 2806 N N . ALA A 1 399 ? 0.721 -49.762 8.403 1.00 85.75 399 ALA A N 1
ATOM 2807 C CA . ALA A 1 399 ? -0.423 -49.873 9.322 1.00 85.75 399 ALA A CA 1
ATOM 2808 C C . ALA A 1 399 ? -1.169 -48.535 9.558 1.00 85.75 399 ALA A C 1
ATOM 2810 O O . ALA A 1 399 ? -1.532 -48.182 10.676 1.00 85.75 399 ALA A O 1
ATOM 2811 N N . GLY A 1 400 ? -1.350 -47.741 8.495 1.00 81.12 400 GLY A N 1
ATOM 2812 C CA . GLY A 1 400 ? -2.035 -46.443 8.560 1.00 81.12 400 GLY A CA 1
ATOM 2813 C C . GLY A 1 400 ? -1.194 -45.283 9.110 1.00 81.12 400 GLY A C 1
ATOM 2814 O O . GLY A 1 400 ? -1.611 -44.133 8.992 1.00 81.12 400 GLY A O 1
ATOM 2815 N N . ARG A 1 401 ? 0.012 -45.537 9.630 1.00 80.06 401 ARG A N 1
ATOM 2816 C CA . ARG A 1 401 ? 0.946 -44.499 10.091 1.00 80.06 401 ARG A CA 1
ATOM 2817 C C . ARG A 1 401 ? 1.976 -44.183 9.015 1.00 80.06 401 ARG A C 1
ATOM 2819 O O . ARG A 1 401 ? 2.490 -45.085 8.360 1.00 80.06 401 ARG A O 1
ATOM 2826 N N . ARG A 1 402 ? 2.293 -42.902 8.818 1.00 87.38 402 ARG A N 1
ATOM 2827 C CA . ARG A 1 402 ? 3.329 -42.474 7.864 1.00 87.38 402 ARG A CA 1
ATOM 2828 C C . ARG A 1 402 ? 4.697 -42.973 8.337 1.00 87.38 402 ARG A C 1
ATOM 2830 O O . ARG A 1 402 ? 5.132 -42.603 9.418 1.00 87.38 402 ARG A O 1
ATOM 2837 N N . ALA A 1 403 ? 5.356 -43.779 7.511 1.00 85.81 403 ALA A N 1
ATOM 2838 C CA . ALA A 1 403 ? 6.664 -44.370 7.781 1.00 85.81 403 ALA A CA 1
ATOM 2839 C C . ALA A 1 403 ? 7.803 -43.622 7.067 1.00 85.81 403 ALA A C 1
ATOM 2841 O O . ALA A 1 403 ? 8.892 -43.500 7.611 1.00 85.81 403 ALA A O 1
ATOM 2842 N N . ALA A 1 404 ? 7.559 -43.085 5.865 1.00 87.00 404 ALA A N 1
ATOM 2843 C CA . ALA A 1 404 ? 8.554 -42.315 5.115 1.00 87.00 404 ALA A CA 1
ATOM 2844 C C . ALA A 1 404 ? 7.902 -41.325 4.138 1.00 87.00 404 ALA A C 1
ATOM 2846 O O . ALA A 1 404 ? 6.716 -41.431 3.805 1.00 87.00 404 ALA A O 1
ATOM 2847 N N . SER A 1 405 ? 8.673 -40.354 3.641 1.00 90.38 405 SER A N 1
ATOM 2848 C CA . SER A 1 405 ? 8.236 -39.490 2.540 1.00 90.38 405 SER A CA 1
ATOM 2849 C C . SER A 1 405 ? 9.380 -38.922 1.716 1.00 90.38 405 SER A C 1
ATOM 2851 O O . SER A 1 405 ? 10.445 -38.667 2.264 1.00 90.38 405 SER A O 1
ATOM 2853 N N . GLY A 1 406 ? 9.102 -38.573 0.462 1.00 88.00 406 GLY A N 1
ATOM 2854 C CA . GLY A 1 406 ? 10.007 -37.809 -0.397 1.00 88.00 406 GLY A CA 1
ATOM 2855 C C . GLY A 1 406 ? 9.246 -36.850 -1.310 1.00 88.00 406 GLY A C 1
ATOM 2856 O O . GLY A 1 406 ? 8.044 -37.011 -1.526 1.00 88.00 406 GLY A O 1
ATOM 2857 N N . ARG A 1 407 ? 9.936 -35.840 -1.846 1.00 89.50 407 ARG A N 1
ATOM 2858 C CA . ARG A 1 407 ? 9.388 -34.929 -2.862 1.00 89.50 407 ARG A CA 1
ATOM 2859 C C . ARG A 1 407 ? 9.972 -35.264 -4.227 1.00 89.50 407 ARG A C 1
ATOM 2861 O O . ARG A 1 407 ? 11.159 -35.540 -4.344 1.00 89.50 407 ARG A O 1
ATOM 2868 N N . VAL A 1 408 ? 9.144 -35.207 -5.261 1.00 90.44 408 VAL A N 1
ATOM 2869 C CA . VAL A 1 408 ? 9.556 -35.416 -6.652 1.00 90.44 408 VAL A CA 1
ATOM 2870 C C . VAL A 1 408 ? 8.762 -34.486 -7.562 1.00 90.44 408 VAL A C 1
ATOM 2872 O O . VAL A 1 408 ? 7.601 -34.189 -7.294 1.00 90.44 408 VAL A O 1
ATOM 2875 N N . THR A 1 409 ? 9.374 -34.015 -8.647 1.00 91.19 409 THR A N 1
ATOM 2876 C CA . THR A 1 409 ? 8.657 -33.256 -9.680 1.00 91.19 409 THR A CA 1
ATOM 2877 C C . THR A 1 409 ? 8.400 -34.148 -10.880 1.00 91.19 409 THR A C 1
ATOM 2879 O O . THR A 1 409 ? 9.334 -34.573 -11.558 1.00 91.19 409 THR A O 1
ATOM 2882 N N . VAL A 1 410 ? 7.128 -34.404 -11.165 1.00 88.00 410 VAL A N 1
ATOM 2883 C CA . VAL A 1 410 ? 6.708 -35.143 -12.355 1.00 88.00 410 VAL A CA 1
ATOM 2884 C C . VAL A 1 410 ? 6.717 -34.195 -13.553 1.00 88.00 410 VAL A C 1
ATOM 2886 O O . VAL A 1 410 ? 6.197 -33.080 -13.474 1.00 88.00 410 VAL A O 1
ATOM 2889 N N . LYS A 1 411 ? 7.304 -34.641 -14.667 1.00 88.62 411 LYS A N 1
ATOM 2890 C CA . LYS A 1 411 ? 7.350 -33.918 -15.946 1.00 88.62 411 LYS A CA 1
ATOM 2891 C C . LYS A 1 411 ? 6.669 -34.756 -17.040 1.00 88.62 411 LYS A C 1
ATOM 2893 O O . LYS A 1 411 ? 6.665 -35.983 -16.923 1.00 88.62 411 LYS A O 1
ATOM 2898 N N . PRO A 1 412 ? 6.092 -34.135 -18.086 1.00 83.50 412 PRO A N 1
ATOM 2899 C CA . PRO A 1 412 ? 5.625 -34.850 -19.267 1.00 83.50 412 PRO A CA 1
ATOM 2900 C C . PRO A 1 412 ? 6.750 -35.688 -19.880 1.00 83.50 412 PRO A C 1
ATOM 2902 O O . PRO A 1 412 ? 7.918 -35.292 -19.841 1.00 83.50 412 PRO A O 1
ATOM 2905 N N . ALA A 1 413 ? 6.399 -36.835 -20.462 1.00 74.44 413 ALA A N 1
ATOM 2906 C CA . ALA A 1 413 ? 7.350 -37.608 -21.249 1.00 74.44 413 ALA A CA 1
ATOM 2907 C C . ALA A 1 413 ? 7.832 -36.759 -22.436 1.00 74.44 413 ALA A C 1
ATOM 2909 O O . ALA A 1 413 ? 7.024 -36.101 -23.095 1.00 74.44 413 ALA A O 1
ATOM 2910 N N . ARG A 1 414 ? 9.143 -36.759 -22.704 1.00 64.06 414 ARG A N 1
ATOM 2911 C CA . ARG A 1 414 ? 9.680 -36.158 -23.931 1.00 64.06 414 ARG A CA 1
ATOM 2912 C C . ARG A 1 414 ? 9.095 -36.913 -25.125 1.00 64.06 414 ARG A C 1
ATOM 2914 O O . ARG A 1 414 ? 9.178 -38.138 -25.164 1.00 64.06 414 ARG A O 1
ATOM 2921 N N . SER A 1 415 ? 8.512 -36.189 -26.077 1.00 53.19 415 SER A N 1
ATOM 2922 C CA . SER A 1 415 ? 8.038 -36.747 -27.344 1.00 53.19 415 SER A CA 1
ATOM 2923 C C . SER A 1 415 ? 9.190 -37.488 -28.026 1.00 53.19 415 SER A C 1
ATOM 2925 O O . SER A 1 415 ? 10.273 -36.921 -28.186 1.00 53.19 415 SER A O 1
ATOM 2927 N N . ALA A 1 416 ? 8.982 -38.748 -28.410 1.00 48.88 416 ALA A N 1
ATOM 2928 C CA . ALA A 1 416 ? 9.949 -39.471 -29.224 1.00 48.88 416 ALA A CA 1
ATOM 2929 C C . ALA A 1 416 ? 10.161 -38.701 -30.539 1.00 48.88 416 ALA A C 1
ATOM 2931 O O . ALA A 1 416 ? 9.193 -38.327 -31.203 1.00 48.88 416 ALA A O 1
ATOM 2932 N N . LYS A 1 417 ? 11.421 -38.422 -30.896 1.00 44.50 417 LYS A N 1
ATOM 2933 C CA . LYS A 1 417 ? 11.777 -37.841 -32.198 1.00 44.50 417 LYS A CA 1
ATOM 2934 C C . LYS A 1 417 ? 11.221 -38.767 -33.285 1.00 44.50 417 LYS A C 1
ATOM 2936 O O . LYS A 1 417 ? 11.552 -39.950 -33.289 1.00 44.50 417 LYS A O 1
ATOM 2941 N N . ALA A 1 418 ? 10.383 -38.237 -34.176 1.00 43.78 418 ALA A N 1
ATOM 2942 C CA . ALA A 1 418 ? 9.889 -38.983 -35.328 1.00 43.78 418 ALA A CA 1
ATOM 2943 C C . ALA A 1 418 ? 11.081 -39.528 -36.144 1.00 43.78 418 ALA A C 1
ATOM 2945 O O . ALA A 1 418 ? 12.086 -38.817 -36.282 1.00 43.78 418 ALA A O 1
ATOM 2946 N N . PRO A 1 419 ? 11.016 -40.769 -36.660 1.00 48.53 419 PRO A N 1
ATOM 2947 C CA . PRO A 1 419 ? 12.105 -41.330 -37.446 1.00 48.53 419 PRO A CA 1
ATOM 2948 C C . PRO A 1 419 ? 12.344 -40.458 -38.683 1.00 48.53 419 PRO A C 1
ATOM 2950 O O . PRO A 1 419 ? 11.419 -40.150 -39.436 1.00 48.53 419 PRO A O 1
ATOM 2953 N N . ARG A 1 420 ? 13.601 -40.035 -38.873 1.00 47.47 420 ARG A N 1
ATOM 2954 C CA . ARG A 1 420 ? 14.054 -39.349 -40.086 1.00 47.47 420 ARG A CA 1
ATOM 2955 C C . ARG A 1 420 ? 13.741 -40.248 -41.281 1.00 47.47 420 ARG A C 1
ATOM 2957 O O . ARG A 1 420 ? 14.303 -41.335 -41.397 1.00 47.47 420 ARG A O 1
ATOM 2964 N N . ARG A 1 421 ? 12.854 -39.780 -42.156 1.00 51.66 421 ARG A N 1
ATOM 2965 C CA . ARG A 1 421 ? 12.599 -40.372 -43.470 1.00 51.66 421 ARG A CA 1
ATOM 2966 C C . ARG A 1 421 ? 13.924 -40.315 -44.242 1.00 51.66 421 ARG A C 1
ATOM 2968 O O . ARG A 1 421 ? 14.412 -39.221 -44.516 1.00 51.66 421 ARG A O 1
ATOM 2975 N N . ARG A 1 422 ? 14.554 -41.469 -44.485 1.00 50.72 422 ARG A N 1
ATOM 2976 C CA . ARG A 1 422 ? 15.669 -41.579 -45.434 1.00 50.72 422 ARG A CA 1
ATOM 2977 C C . ARG A 1 422 ? 15.084 -41.311 -46.822 1.00 50.72 422 ARG A C 1
ATOM 2979 O O . ARG A 1 422 ? 14.170 -42.027 -47.223 1.00 50.72 422 ARG A O 1
ATOM 2986 N N . THR A 1 423 ? 15.530 -40.229 -47.451 1.00 59.06 423 THR A N 1
ATOM 2987 C CA . THR A 1 423 ? 15.377 -39.969 -48.889 1.00 59.06 423 THR A CA 1
ATOM 2988 C C . THR A 1 423 ? 16.233 -40.923 -49.689 1.00 59.06 423 THR A C 1
ATOM 2990 O O . THR A 1 423 ? 17.367 -41.176 -49.211 1.00 59.06 423 THR A O 1
#

Sequence (423 aa):
MAVSDSTITENRGVDIVPAAGQVPARPAGLGDGAYAAGTLTLDGTTVAYNHRPGSTTVGSGIHVPAGGSATLRAVLASSNGAANCDGPVPVGLDGPSLSFPASCGAPISTDPLIPATADPVPLLRPAPGSPALDVVPETDPACGGLDRRGAMRPQGTACDLGAVERLQDADVAATAVTTSGATLTGSATDERAGTARLYVGTSPDALSPVGESATVAAGSVVSPALSASLTGLAPGTVHYAQVRIERPASGSDPADTFRGPVRTFTTLTPTPVTPVGPPANDGGPTPTPAPVVVPTRLGLVRLSTTPKTVRVTLRCSAAAGRTCKVALKATTRERRRGDTVIGLRARPKVRTVTVTVARATRTLQPGRSTVVTLKLSKRSRQLLGRFHKLPVTVTASLAGRRAASGRVTVKPARSAKAPRRRT